Protein AF-0000000087544848 (afdb_homodimer)

Nearest PDB structures (foldseek):
  7osf-assembly1_B  TM=9.328E-01  e=1.457E-43  Stutzerimonas stutzeri ATCC 14405 = CCUG 16156
  7o17-assembly1_C  TM=9.294E-01  e=2.003E-42  Stutzerimonas stutzeri
  7w02-assembly1_A  TM=7.685E-01  e=1.989E-24  Homo sapiens
  4hzi-assembly1_B  TM=7.378E-01  e=1.101E-19  Leptospira interrogans serovar Copenhageni str. Fiocruz L1-130
  7f04-assembly1_A  TM=8.882E-01  e=2.246E-15  Escherichia coli BL21(DE3)

pLDDT: mean 92.81, std 5.04, range [71.19, 98.5]

Structure (mmCIF, N/CA/C/O backbone):
data_AF-0000000087544848-model_v1
#
loop_
_entity.id
_entity.type
_entity.pdbx_description
1 polymer 'ABC transporter domain-containing protein'
#
loop_
_atom_site.group_PDB
_atom_site.id
_atom_site.type_symbol
_atom_site.label_atom_id
_atom_site.label_alt_id
_atom_site.label_comp_id
_atom_site.label_asym_id
_atom_site.label_entity_id
_atom_site.label_seq_id
_atom_site.pdbx_PDB_ins_code
_atom_site.Cartn_x
_atom_site.Cartn_y
_atom_site.Cartn_z
_atom_site.occupancy
_atom_site.B_iso_or_equiv
_atom_site.auth_seq_id
_atom_site.auth_comp_id
_atom_site.auth_asym_id
_atom_site.auth_atom_id
_atom_site.pdbx_PDB_model_num
ATOM 1 N N . MET A 1 1 ? 5.258 25.609 17.281 1 87.81 1 MET A N 1
ATOM 2 C CA . MET A 1 1 ? 4.047 25.562 18.094 1 87.81 1 MET A CA 1
ATOM 3 C C . MET A 1 1 ? 3.168 24.391 17.688 1 87.81 1 MET A C 1
ATOM 5 O O . MET A 1 1 ? 3.057 24.062 16.516 1 87.81 1 MET A O 1
ATOM 9 N N . ASN A 1 2 ? 2.619 23.719 18.672 1 94.69 2 ASN A N 1
ATOM 10 C CA . ASN A 1 2 ? 1.814 22.531 18.391 1 94.69 2 ASN A CA 1
ATOM 11 C C . ASN A 1 2 ? 0.357 22.891 18.125 1 94.69 2 ASN A C 1
ATOM 13 O O . ASN A 1 2 ? -0.203 23.766 18.797 1 94.69 2 ASN A O 1
ATOM 17 N N . VAL A 1 3 ? -0.165 22.359 17.125 1 96.81 3 VAL A N 1
ATOM 18 C CA . VAL A 1 3 ? -1.565 22.594 16.797 1 96.81 3 VAL A CA 1
ATOM 19 C C . VAL A 1 3 ? -2.451 21.594 17.531 1 96.81 3 VAL A C 1
ATOM 21 O O . VAL A 1 3 ? -3.613 21.875 17.828 1 96.81 3 VAL A O 1
ATOM 24 N N . VAL A 1 4 ? -1.979 20.391 17.75 1 97.5 4 VAL A N 1
ATOM 25 C CA . VAL A 1 4 ? -2.676 19.375 18.531 1 97.5 4 VAL A CA 1
ATOM 26 C C . VAL A 1 4 ? -1.795 18.938 19.703 1 97.5 4 VAL A C 1
ATOM 28 O O . VAL A 1 4 ? -0.602 18.672 19.531 1 97.5 4 VAL A O 1
ATOM 31 N N . GLU A 1 5 ? -2.4 18.922 20.844 1 97.62 5 GLU A N 1
ATOM 32 C CA . GLU A 1 5 ? -1.728 18.422 22.047 1 97.62 5 GLU A CA 1
ATOM 33 C C . GLU A 1 5 ? -2.613 17.438 22.812 1 97.62 5 GLU A C 1
ATOM 35 O O . GLU A 1 5 ? -3.697 17.797 23.266 1 97.62 5 GLU A O 1
ATOM 40 N N . ILE A 1 6 ? -2.199 16.25 22.875 1 97.06 6 ILE A N 1
ATOM 41 C CA . ILE A 1 6 ? -2.846 15.219 23.656 1 97.06 6 ILE A CA 1
ATOM 42 C C . ILE A 1 6 ? -1.937 14.812 24.812 1 97.06 6 ILE A C 1
ATOM 44 O O . ILE A 1 6 ? -0.83 14.312 24.609 1 97.06 6 ILE A O 1
ATOM 48 N N . GLU A 1 7 ? -2.441 15.031 26.016 1 97.19 7 GLU A N 1
ATOM 49 C CA . GLU A 1 7 ? -1.626 14.805 27.203 1 97.19 7 GLU A CA 1
ATOM 50 C C . GLU A 1 7 ? -2.27 13.766 28.125 1 97.19 7 GLU A C 1
ATOM 52 O O . GLU A 1 7 ? -3.238 14.07 28.828 1 97.19 7 GLU A O 1
ATOM 57 N N . ASP A 1 8 ? -1.671 12.641 28.141 1 97.38 8 ASP A N 1
ATOM 58 C CA . ASP A 1 8 ? -2.029 11.547 29.047 1 97.38 8 ASP A CA 1
ATOM 59 C C . ASP A 1 8 ? -3.523 11.242 28.969 1 97.38 8 ASP A C 1
ATOM 61 O O . ASP A 1 8 ? -4.203 11.195 30 1 97.38 8 ASP A O 1
ATOM 65 N N . VAL A 1 9 ? -3.955 11.039 27.844 1 97.12 9 VAL A N 1
ATOM 66 C CA . VAL A 1 9 ? -5.391 10.883 27.641 1 97.12 9 VAL A CA 1
ATOM 67 C C . VAL A 1 9 ? -5.762 9.398 27.719 1 97.12 9 VAL A C 1
ATOM 69 O O . VAL A 1 9 ? -5.133 8.562 27.062 1 97.12 9 VAL A O 1
ATOM 72 N N . SER A 1 10 ? -6.711 9.148 28.5 1 97.19 10 SER A N 1
ATOM 73 C CA . SER A 1 10 ? -7.367 7.844 28.547 1 97.19 10 SER A CA 1
ATOM 74 C C . SER A 1 10 ? -8.844 7.953 28.203 1 97.19 10 SER A C 1
ATOM 76 O O . SER A 1 10 ? -9.484 8.969 28.484 1 97.19 10 SER A O 1
ATOM 78 N N . GLN A 1 11 ? -9.297 7.008 27.484 1 96.38 11 GLN A N 1
ATOM 79 C CA . GLN A 1 11 ? -10.695 6.961 27.094 1 96.38 11 GLN A CA 1
ATOM 80 C C . GLN A 1 11 ? -11.312 5.598 27.406 1 96.38 11 GLN A C 1
ATOM 82 O O . GLN A 1 11 ? -10.734 4.562 27.062 1 96.38 11 GLN A O 1
ATOM 87 N N . HIS A 1 12 ? -12.461 5.629 28 1 93.75 12 HIS A N 1
ATOM 88 C CA . HIS A 1 12 ? -13.18 4.406 28.344 1 93.75 12 HIS A CA 1
ATOM 89 C C . HIS A 1 12 ? -14.609 4.438 27.812 1 93.75 12 HIS A C 1
ATOM 91 O O . HIS A 1 12 ? -15.25 5.492 27.797 1 93.75 12 HIS A O 1
ATOM 97 N N . TYR A 1 13 ? -15.055 3.35 27.25 1 90.62 13 TYR A N 1
ATOM 98 C CA . TYR A 1 13 ? -16.469 3.09 27 1 90.62 13 TYR A CA 1
ATOM 99 C C . TYR A 1 13 ? -17 2.012 27.938 1 90.62 13 TYR A C 1
ATOM 101 O O . TYR A 1 13 ? -16.797 0.82 27.703 1 90.62 13 TYR A O 1
ATOM 109 N N . GLY A 1 14 ? -17.75 2.412 28.891 1 90.12 14 GLY A N 1
ATOM 110 C CA . GLY A 1 14 ? -18.078 1.467 29.953 1 90.12 14 GLY A CA 1
ATOM 111 C C . GLY A 1 14 ? -16.844 0.928 30.672 1 90.12 14 GLY A C 1
ATOM 112 O O . GLY A 1 14 ? -16.031 1.698 31.172 1 90.12 14 GLY A O 1
ATOM 113 N N . GLU A 1 15 ? -16.719 -0.409 30.562 1 89.5 15 GLU A N 1
ATOM 114 C CA . GLU A 1 15 ? -15.594 -1.061 31.234 1 89.5 15 GLU A CA 1
ATOM 115 C C . GLU A 1 15 ? -14.414 -1.249 30.281 1 89.5 15 GLU A C 1
ATOM 117 O O . GLU A 1 15 ? -13.336 -1.67 30.703 1 89.5 15 GLU A O 1
ATOM 122 N N . VAL A 1 16 ? -14.586 -0.835 29.109 1 89.5 16 VAL A N 1
ATOM 123 C CA . VAL A 1 16 ? -13.555 -1.118 28.109 1 89.5 16 VAL A CA 1
ATOM 124 C C . VAL A 1 16 ? -12.695 0.123 27.891 1 89.5 16 VAL A C 1
ATOM 126 O O . VAL A 1 16 ? -13.211 1.194 27.562 1 89.5 16 VAL A O 1
ATOM 129 N N . ALA A 1 17 ? -11.422 -0.007 28.156 1 92.88 17 ALA A N 1
ATOM 130 C CA . ALA A 1 17 ? -10.469 1.062 27.891 1 92.88 17 ALA A CA 1
ATOM 131 C C . ALA A 1 17 ? -10.047 1.051 26.422 1 92.88 17 ALA A C 1
ATOM 133 O O . ALA A 1 17 ? -9.5 0.056 25.938 1 92.88 17 ALA A O 1
ATOM 134 N N . VAL A 1 18 ? -10.195 2.162 25.75 1 94.44 18 VAL A N 1
ATOM 135 C CA . VAL A 1 18 ? -9.898 2.23 24.328 1 94.44 18 VAL A CA 1
ATOM 136 C C . VAL A 1 18 ? -8.586 2.982 24.109 1 94.44 18 VAL A C 1
ATOM 138 O O . VAL A 1 18 ? -7.848 2.693 23.172 1 94.44 18 VAL A O 1
ATOM 141 N N . LEU A 1 19 ? -8.328 3.961 24.875 1 97.38 19 LEU A N 1
ATOM 142 C CA . LEU A 1 19 ? -7.051 4.672 24.906 1 97.38 19 LEU A CA 1
ATOM 143 C C . LEU A 1 19 ? -6.449 4.656 26.312 1 97.38 19 LEU A C 1
ATOM 145 O O . LEU A 1 19 ? -7.172 4.777 27.297 1 97.38 19 LEU A O 1
ATOM 149 N N . ARG A 1 20 ? -5.188 4.461 26.422 1 96.31 20 ARG A N 1
ATOM 150 C CA . ARG A 1 20 ? -4.496 4.293 27.688 1 96.31 20 ARG A CA 1
ATOM 151 C C . ARG A 1 20 ? -3.283 5.215 27.781 1 96.31 20 ARG A C 1
ATOM 153 O O . ARG A 1 20 ? -2.16 4.805 27.484 1 96.31 20 ARG A O 1
ATOM 160 N N . GLY A 1 21 ? -3.5 6.387 28.266 1 96.94 21 GLY A N 1
ATOM 161 C CA . GLY A 1 21 ? -2.41 7.32 28.516 1 96.94 21 GLY A CA 1
ATOM 162 C C . GLY A 1 21 ? -1.726 7.785 27.25 1 96.94 21 GLY A C 1
ATOM 163 O O . GLY A 1 21 ? -0.5 7.719 27.141 1 96.94 21 GLY A O 1
ATOM 164 N N . LEU A 1 22 ? -2.51 8.188 26.297 1 97.56 22 LEU A N 1
ATOM 165 C CA . LEU A 1 22 ? -1.99 8.594 25 1 97.56 22 LEU A CA 1
ATOM 166 C C . LEU A 1 22 ? -1.349 9.977 25.062 1 97.56 22 LEU A C 1
ATOM 168 O O . LEU A 1 22 ? -1.954 10.914 25.578 1 97.56 22 LEU A O 1
ATOM 172 N N . ASN A 1 23 ? -0.112 10.102 24.734 1 98.06 23 ASN A N 1
ATOM 173 C CA . ASN A 1 23 ? 0.6 11.359 24.516 1 98.06 23 ASN A CA 1
ATOM 174 C C . ASN A 1 23 ? 0.939 11.562 23.047 1 98.06 23 ASN A C 1
ATOM 176 O O . ASN A 1 23 ? 1.664 10.758 22.453 1 98.06 23 ASN A O 1
ATOM 180 N N . LEU A 1 24 ? 0.44 12.594 22.453 1 97.56 24 LEU A N 1
ATOM 181 C CA . LEU A 1 24 ? 0.621 12.844 21.016 1 97.56 24 LEU A CA 1
ATOM 182 C C . LEU A 1 24 ? 0.517 14.336 20.719 1 97.56 24 LEU A C 1
ATOM 184 O O . LEU A 1 24 ? -0.342 15.031 21.266 1 97.56 24 LEU A O 1
ATOM 188 N N . ASN A 1 25 ? 1.394 14.805 19.906 1 97.94 25 ASN A N 1
ATOM 189 C CA . ASN A 1 25 ? 1.347 16.188 19.469 1 97.94 25 ASN A CA 1
ATOM 190 C C . ASN A 1 25 ? 1.557 16.312 17.969 1 97.94 25 ASN A C 1
ATOM 192 O O . ASN A 1 25 ? 2.057 15.391 17.328 1 97.94 25 ASN A O 1
ATOM 196 N N . LEU A 1 26 ? 1.105 17.344 17.422 1 98.25 26 LEU A N 1
ATOM 197 C CA . LEU A 1 26 ? 1.287 17.703 16.016 1 98.25 26 LEU A CA 1
ATOM 198 C C . LEU A 1 26 ? 1.738 19.156 15.883 1 98.25 26 LEU A C 1
ATOM 200 O O . LEU A 1 26 ? 1.067 20.062 16.375 1 98.25 26 LEU A O 1
ATOM 204 N N . ALA A 1 27 ? 2.854 19.359 15.219 1 97.44 27 ALA A N 1
ATOM 205 C CA . ALA A 1 27 ? 3.346 20.719 14.992 1 97.44 27 ALA A CA 1
ATOM 206 C C . ALA A 1 27 ? 2.639 21.359 13.805 1 97.44 27 ALA A C 1
ATOM 208 O O . ALA A 1 27 ? 2.061 20.672 12.969 1 97.44 27 ALA A O 1
ATOM 209 N N . GLN A 1 28 ? 2.666 22.656 13.828 1 96.19 28 GLN A N 1
ATOM 210 C CA . GLN A 1 28 ? 2.102 23.391 12.703 1 96.19 28 GLN A CA 1
ATOM 211 C C . GLN A 1 28 ? 2.811 23.031 11.398 1 96.19 28 GLN A C 1
ATOM 213 O O . GLN A 1 28 ? 4.043 23 11.352 1 96.19 28 GLN A O 1
ATOM 218 N N . GLY A 1 29 ? 2.029 22.719 10.406 1 95.81 29 GLY A N 1
ATOM 219 C CA . GLY A 1 29 ? 2.582 22.422 9.094 1 95.81 29 GLY A CA 1
ATOM 220 C C . GLY A 1 29 ? 3.166 21.031 9 1 95.81 29 GLY A C 1
ATOM 221 O O . GLY A 1 29 ? 3.928 20.734 8.078 1 95.81 29 GLY A O 1
ATOM 222 N N . GLU A 1 30 ? 2.838 20.188 9.914 1 97.12 30 GLU A N 1
ATOM 223 C CA . GLU A 1 30 ? 3.332 18.812 9.953 1 97.12 30 GLU A CA 1
ATOM 224 C C . GLU A 1 30 ? 2.268 17.828 9.477 1 97.12 30 GLU A C 1
ATOM 226 O O . GLU A 1 30 ? 1.071 18.078 9.633 1 97.12 30 GLU A O 1
ATOM 231 N N . VAL A 1 31 ? 2.723 16.844 8.828 1 98.06 31 VAL A N 1
ATOM 232 C CA . VAL A 1 31 ? 1.847 15.727 8.5 1 98.06 31 VAL A CA 1
ATOM 233 C C . VAL A 1 31 ? 2.205 14.516 9.367 1 98.06 31 VAL A C 1
ATOM 235 O O . VAL A 1 31 ? 3.33 14.016 9.305 1 98.06 31 VAL A O 1
ATOM 238 N N . LEU A 1 32 ? 1.247 14.086 10.148 1 98.31 32 LEU A N 1
ATOM 239 C CA . LEU A 1 32 ? 1.415 12.93 11.008 1 98.31 32 LEU A CA 1
ATOM 240 C C . LEU A 1 32 ? 0.575 11.758 10.516 1 98.31 32 LEU A C 1
ATOM 242 O O . LEU A 1 32 ? -0.642 11.883 10.359 1 98.31 32 LEU A O 1
ATOM 246 N N . GLY A 1 33 ? 1.252 10.672 10.203 1 97.88 33 GLY A N 1
ATOM 247 C CA . GLY A 1 33 ? 0.535 9.43 9.969 1 97.88 33 GLY A CA 1
ATOM 248 C C . GLY A 1 33 ? 0.212 8.672 11.242 1 97.88 33 GLY A C 1
ATOM 249 O O . GLY A 1 33 ? 1.1 8.406 12.055 1 97.88 33 GLY A O 1
ATOM 250 N N . LEU A 1 34 ? -1.009 8.406 11.438 1 96.94 34 LEU A N 1
ATOM 251 C CA . LEU A 1 34 ? -1.474 7.609 12.57 1 96.94 34 LEU A CA 1
ATOM 252 C C . LEU A 1 34 ? -1.87 6.207 12.125 1 96.94 34 LEU A C 1
ATOM 254 O O . LEU A 1 34 ? -2.895 6.027 11.461 1 96.94 34 LEU A O 1
ATOM 258 N N . PHE A 1 35 ? -1.058 5.25 12.57 1 95.5 35 PHE A N 1
ATOM 259 C CA . PHE A 1 35 ? -1.22 3.885 12.078 1 95.5 35 PHE A CA 1
ATOM 260 C C . PHE A 1 35 ? -1.53 2.93 13.227 1 95.5 35 PHE A C 1
ATOM 262 O O . PHE A 1 35 ? -1.144 3.176 14.367 1 95.5 35 PHE A O 1
ATOM 269 N N . GLY A 1 36 ? -2.168 1.838 12.906 1 90.81 36 GLY A N 1
ATOM 270 C CA . GLY A 1 36 ? -2.57 0.81 13.859 1 90.81 36 GLY A CA 1
ATOM 271 C C . GLY A 1 36 ? -3.613 -0.141 13.297 1 90.81 36 GLY A C 1
ATOM 272 O O . GLY A 1 36 ? -4.199 0.12 12.242 1 90.81 36 GLY A O 1
ATOM 273 N N . HIS A 1 37 ? -3.803 -1.254 13.977 1 85.12 37 HIS A N 1
ATOM 274 C CA . HIS A 1 37 ? -4.82 -2.211 13.555 1 85.12 37 HIS A CA 1
ATOM 275 C C . HIS A 1 37 ? -6.223 -1.681 13.828 1 85.12 37 HIS A C 1
ATOM 277 O O . HIS A 1 37 ? -6.383 -0.632 14.453 1 85.12 37 HIS A O 1
ATOM 283 N N . ASN A 1 38 ? -7.195 -2.371 13.305 1 79.62 38 ASN A N 1
ATOM 284 C CA . ASN A 1 38 ? -8.578 -1.994 13.602 1 79.62 38 ASN A CA 1
ATOM 285 C C . ASN A 1 38 ? -8.875 -2.086 15.094 1 79.62 38 ASN A C 1
ATOM 287 O O . ASN A 1 38 ? -8.562 -3.094 15.734 1 79.62 38 ASN A O 1
ATOM 291 N N . GLY A 1 39 ? -9.344 -1.045 15.68 1 84.12 39 GLY A N 1
ATOM 292 C CA . GLY A 1 39 ? -9.625 -1.001 17.109 1 84.12 39 GLY A CA 1
ATOM 293 C C . GLY A 1 39 ? -8.461 -0.487 17.922 1 84.12 39 GLY A C 1
ATOM 294 O O . GLY A 1 39 ? -8.516 -0.478 19.156 1 84.12 39 GLY A O 1
ATOM 295 N N . ALA A 1 40 ? -7.465 -0.007 17.266 1 89.75 40 ALA A N 1
ATOM 296 C CA . ALA A 1 40 ? -6.258 0.419 17.969 1 89.75 40 ALA A CA 1
ATOM 297 C C . ALA A 1 40 ? -6.484 1.744 18.688 1 89.75 40 ALA A C 1
ATOM 299 O O . ALA A 1 40 ? -5.684 2.137 19.547 1 89.75 40 ALA A O 1
ATOM 300 N N . GLY A 1 41 ? -7.551 2.477 18.328 1 92.56 41 GLY A N 1
ATOM 301 C CA . GLY A 1 41 ? -7.84 3.75 18.969 1 92.56 41 GLY A CA 1
ATOM 302 C C . GLY A 1 41 ? -7.719 4.93 18.016 1 92.56 41 GLY A C 1
ATOM 303 O O . GLY A 1 41 ? -7.82 6.086 18.453 1 92.56 41 GLY A O 1
ATOM 304 N N . LYS A 1 42 ? -7.461 4.691 16.719 1 94.06 42 LYS A N 1
ATOM 305 C CA . LYS A 1 42 ? -7.254 5.754 15.734 1 94.06 42 LYS A CA 1
ATOM 306 C C . LYS A 1 42 ? -8.484 6.66 15.641 1 94.06 42 LYS A C 1
ATOM 308 O O . LYS A 1 42 ? -8.375 7.879 15.773 1 94.06 42 LYS A O 1
ATOM 313 N N . THR A 1 43 ? -9.672 6.035 15.461 1 91.94 43 THR A N 1
ATOM 314 C CA . THR A 1 43 ? -10.922 6.781 15.305 1 91.94 43 THR A CA 1
ATOM 315 C C . THR A 1 43 ? -11.266 7.535 16.594 1 91.94 43 THR A C 1
ATOM 317 O O . THR A 1 43 ? -11.734 8.672 16.547 1 91.94 43 THR A O 1
ATOM 320 N N . THR A 1 44 ? -11.062 6.895 17.734 1 94.62 44 THR A N 1
ATOM 321 C CA . THR A 1 44 ? -11.297 7.551 19.016 1 94.62 44 THR A CA 1
ATOM 322 C C . THR A 1 44 ? -10.406 8.781 19.156 1 94.62 44 THR A C 1
ATOM 324 O O . THR A 1 44 ? -10.859 9.836 19.609 1 94.62 44 THR A O 1
ATOM 327 N N . THR A 1 45 ? -9.164 8.625 18.766 1 96.25 45 THR A N 1
ATOM 328 C CA . THR A 1 45 ? -8.227 9.742 18.812 1 96.25 45 THR A CA 1
ATOM 329 C C . THR A 1 45 ? -8.719 10.891 17.922 1 96.25 45 THR A C 1
ATOM 331 O O . THR A 1 45 ? -8.719 12.047 18.344 1 96.25 45 THR A O 1
ATOM 334 N N . MET A 1 46 ? -9.203 10.57 16.75 1 95.06 46 MET A N 1
ATOM 335 C CA . MET A 1 46 ? -9.727 11.57 15.812 1 95.06 46 MET A CA 1
ATOM 336 C C . MET A 1 46 ? -10.93 12.289 16.406 1 95.06 46 MET A C 1
ATOM 338 O O . MET A 1 46 ? -11.031 13.516 16.328 1 95.06 46 MET A O 1
ATOM 342 N N . LYS A 1 47 ? -11.789 11.586 17.016 1 94.56 47 LYS A N 1
ATOM 343 C CA . LYS A 1 47 ? -12.992 12.164 17.609 1 94.56 47 LYS A CA 1
ATOM 344 C C . LYS A 1 47 ? -12.641 13.102 18.75 1 94.56 47 LYS A C 1
ATOM 346 O O . LYS A 1 47 ? -13.312 14.109 18.969 1 94.56 47 LYS A O 1
ATOM 351 N N . LEU A 1 48 ? -11.664 12.742 19.5 1 95.06 48 LEU A N 1
ATOM 352 C CA . LEU A 1 48 ? -11.203 13.594 20.594 1 95.06 48 LEU A CA 1
ATOM 353 C C . LEU A 1 48 ? -10.664 14.922 20.062 1 95.06 48 LEU A C 1
ATOM 355 O O . LEU A 1 48 ? -11 15.984 20.578 1 95.06 48 LEU A O 1
ATOM 359 N N . ILE A 1 49 ? -9.898 14.852 18.984 1 95.75 49 ILE A N 1
ATOM 360 C CA . ILE A 1 49 ? -9.312 16.047 18.391 1 95.75 49 ILE A CA 1
ATOM 361 C C . ILE A 1 49 ? -10.414 16.922 17.781 1 95.75 49 ILE A C 1
ATOM 363 O O . ILE A 1 49 ? -10.344 18.156 17.844 1 95.75 49 ILE A O 1
ATOM 367 N N . LEU A 1 50 ? -11.453 16.266 17.266 1 94.5 50 LEU A N 1
ATOM 368 C CA . LEU A 1 50 ? -12.57 16.969 16.641 1 94.5 50 LEU A CA 1
ATOM 369 C C . LEU A 1 50 ? -13.484 17.578 17.703 1 94.5 50 LEU A C 1
ATOM 371 O O . LEU A 1 50 ? -14.336 18.406 17.375 1 94.5 50 LEU A O 1
ATOM 375 N N . GLY A 1 51 ? -13.367 17.156 18.906 1 92.5 51 GLY A N 1
ATOM 376 C CA . GLY A 1 51 ? -14.219 17.625 19.984 1 92.5 51 GLY A CA 1
ATOM 377 C C . GLY A 1 51 ? -15.547 16.891 20.078 1 92.5 51 GLY A C 1
ATOM 378 O O . GLY A 1 51 ? -16.469 17.344 20.75 1 92.5 51 GLY A O 1
ATOM 379 N N . LEU A 1 52 ? -15.641 15.766 19.406 1 91.44 52 LEU A N 1
ATOM 380 C CA . LEU A 1 52 ? -16.859 14.969 19.391 1 91.44 52 LEU A CA 1
ATOM 381 C C . LEU A 1 52 ? -16.922 14.055 20.609 1 91.44 52 LEU A C 1
ATOM 383 O O . LEU A 1 52 ? -17.969 13.469 20.906 1 91.44 52 LEU A O 1
ATOM 387 N N . LEU A 1 53 ? -15.797 13.953 21.281 1 91.88 53 LEU A N 1
ATOM 388 C CA . LEU A 1 53 ? -15.68 13.156 22.5 1 91.88 53 LEU A CA 1
ATOM 389 C C . LEU A 1 53 ? -14.875 13.906 23.547 1 91.88 53 LEU A C 1
ATOM 391 O O . LEU A 1 53 ? -13.945 14.648 23.234 1 91.88 53 LEU A O 1
ATOM 395 N N . ARG A 1 54 ? -15.258 13.75 24.797 1 92.44 54 ARG A N 1
ATOM 396 C CA . ARG A 1 54 ? -14.477 14.266 25.922 1 92.44 54 ARG A CA 1
ATOM 397 C C . ARG A 1 54 ? -13.617 13.164 26.531 1 92.44 54 ARG A C 1
ATOM 399 O O . ARG A 1 54 ? -14.094 12.055 26.781 1 92.44 54 ARG A O 1
ATOM 406 N N . PRO A 1 55 ? -12.43 13.492 26.734 1 94.44 55 PRO A N 1
ATOM 407 C CA . PRO A 1 55 ? -11.578 12.461 27.312 1 94.44 55 PRO A CA 1
ATOM 408 C C . PRO A 1 55 ? -12 12.086 28.734 1 94.44 55 PRO A C 1
ATOM 410 O O . PRO A 1 55 ? -12.422 12.953 29.516 1 94.44 55 PRO A O 1
ATOM 413 N N . SER A 1 56 ? -11.852 10.836 29.078 1 95.44 56 SER A N 1
ATOM 414 C CA . SER A 1 56 ? -12.109 10.383 30.438 1 95.44 56 SER A CA 1
ATOM 415 C C . SER A 1 56 ? -11.047 10.898 31.406 1 95.44 56 SER A C 1
ATOM 417 O O . SER A 1 56 ? -11.352 11.234 32.531 1 95.44 56 SER A O 1
ATOM 419 N N . GLU A 1 57 ? -9.891 10.844 31.016 1 96.69 57 GLU A N 1
ATOM 420 C CA . GLU A 1 57 ? -8.742 11.383 31.734 1 96.69 57 GLU A CA 1
ATOM 421 C C . GLU A 1 57 ? -7.77 12.078 30.781 1 96.69 57 GLU A C 1
ATOM 423 O O . GLU A 1 57 ? -7.746 11.789 29.578 1 96.69 57 GLU A O 1
ATOM 428 N N . GLY A 1 58 ? -7.07 13.062 31.281 1 96.06 58 GLY A N 1
ATOM 429 C CA . GLY A 1 58 ? -6.098 13.781 30.469 1 96.06 58 GLY A CA 1
ATOM 430 C C . GLY A 1 58 ? -6.684 15 29.781 1 96.06 58 GLY A C 1
ATOM 431 O O . GLY A 1 58 ? -7.723 15.516 30.203 1 96.06 58 GLY A O 1
ATOM 432 N N . ARG A 1 59 ? -5.902 15.461 28.797 1 95.31 59 ARG A N 1
ATOM 433 C CA . ARG A 1 59 ? -6.332 16.703 28.156 1 95.31 59 ARG A CA 1
ATOM 434 C C . ARG A 1 59 ? -5.984 16.703 26.672 1 95.31 59 ARG A C 1
ATOM 436 O O . ARG A 1 59 ? -4.941 16.188 26.266 1 95.31 59 ARG A O 1
ATOM 443 N N . VAL A 1 60 ? -6.91 17.312 25.953 1 95.25 60 VAL A N 1
ATOM 444 C CA . VAL A 1 60 ? -6.707 17.531 24.531 1 95.25 60 VAL A CA 1
ATOM 445 C C . VAL A 1 60 ? -6.855 19.016 24.203 1 95.25 60 VAL A C 1
ATOM 447 O O . VAL A 1 60 ? -7.824 19.656 24.625 1 95.25 60 VAL A O 1
ATOM 450 N N . ARG A 1 61 ? -5.879 19.547 23.578 1 94.94 61 ARG A N 1
ATOM 451 C CA . ARG A 1 61 ? -5.938 20.938 23.125 1 94.94 61 ARG A CA 1
ATOM 452 C C . ARG A 1 61 ? -5.672 21.031 21.625 1 94.94 61 ARG A C 1
ATOM 454 O O . ARG A 1 61 ? -4.832 20.312 21.078 1 94.94 61 ARG A O 1
ATOM 461 N N . VAL A 1 62 ? -6.371 21.875 21.031 1 95.5 62 VAL A N 1
ATOM 462 C CA . VAL A 1 62 ? -6.207 22.172 19.609 1 95.5 62 VAL A CA 1
ATOM 463 C C . VAL A 1 62 ? -6.031 23.672 19.422 1 95.5 62 VAL A C 1
ATOM 465 O O . VAL A 1 62 ? -6.844 24.469 19.906 1 95.5 62 VAL A O 1
ATOM 468 N N . PHE A 1 63 ? -4.973 24.016 18.812 1 94.56 63 PHE A N 1
ATOM 469 C CA . PHE A 1 63 ? -4.586 25.422 18.688 1 94.56 63 PHE A CA 1
ATOM 470 C C . PHE A 1 63 ? -4.543 26.094 20.047 1 94.56 63 PHE A C 1
ATOM 472 O O . PHE A 1 63 ? -4.977 27.25 20.188 1 94.56 63 PHE A O 1
ATOM 479 N N . GLY A 1 64 ? -4.168 25.359 20.953 1 90.88 64 GLY A N 1
ATOM 480 C CA . GLY A 1 64 ? -3.996 25.891 22.297 1 90.88 64 GLY A CA 1
ATOM 481 C C . GLY A 1 64 ? -5.309 26.094 23.031 1 90.88 64 GLY A C 1
ATOM 482 O O . GLY A 1 64 ? -5.328 26.609 24.156 1 90.88 64 GLY A O 1
ATOM 483 N N . ARG A 1 65 ? -6.332 25.734 22.422 1 89.44 65 ARG A N 1
ATOM 484 C CA . ARG A 1 65 ? -7.652 25.969 23 1 89.44 65 ARG A CA 1
ATOM 485 C C . ARG A 1 65 ? -8.375 24.656 23.281 1 89.44 65 ARG A C 1
ATOM 487 O O . ARG A 1 65 ? -7.98 23.609 22.766 1 89.44 65 ARG A O 1
ATOM 494 N N . GLU A 1 66 ? -9.391 24.875 24.125 1 82.19 66 GLU A N 1
ATOM 495 C CA . GLU A 1 66 ? -10.25 23.719 24.375 1 82.19 66 GLU A CA 1
ATOM 496 C C . GLU A 1 66 ? -11.242 23.516 23.234 1 82.19 66 GLU A C 1
ATOM 498 O O . GLU A 1 66 ? -11.539 24.453 22.484 1 82.19 66 GLU A O 1
ATOM 503 N N . LEU A 1 67 ? -11.719 22.359 23.062 1 78.69 67 LEU A N 1
ATOM 504 C CA . LEU A 1 67 ? -12.461 21.922 21.875 1 78.69 67 LEU A CA 1
ATOM 505 C C . LEU A 1 67 ? -13.875 22.5 21.891 1 78.69 67 LEU A C 1
ATOM 507 O O . LEU A 1 67 ? -14.539 22.547 20.844 1 78.69 67 LEU A O 1
ATOM 511 N N . SER A 1 68 ? -14.289 23.031 22.922 1 77.12 68 SER A N 1
ATOM 512 C CA . SER A 1 68 ? -15.633 23.594 22.984 1 77.12 68 SER A CA 1
ATOM 513 C C . SER A 1 68 ? -15.703 24.938 22.281 1 77.12 68 SER A C 1
ATOM 515 O O . SER A 1 68 ? -16.797 25.453 22 1 77.12 68 SER A O 1
ATOM 517 N N . ASP A 1 69 ? -14.625 25.391 21.812 1 79.44 69 ASP A N 1
ATOM 518 C CA . ASP A 1 69 ? -14.547 26.688 21.156 1 79.44 69 ASP A CA 1
ATOM 519 C C . ASP A 1 69 ? -14.977 26.578 19.688 1 79.44 69 ASP A C 1
ATOM 521 O O . ASP A 1 69 ? -14.359 25.859 18.906 1 79.44 69 ASP A O 1
ATOM 525 N N . PRO A 1 70 ? -16.031 27.281 19.266 1 78.75 70 PRO A N 1
ATOM 526 C CA . PRO A 1 70 ? -16.516 27.219 17.891 1 78.75 70 PRO A CA 1
ATOM 527 C C . PRO A 1 70 ? -15.477 27.688 16.875 1 78.75 70 PRO A C 1
ATOM 529 O O . PRO A 1 70 ? -15.492 27.25 15.719 1 78.75 70 PRO A O 1
ATOM 532 N N . ASP A 1 71 ? -14.648 28.547 17.297 1 84.12 71 ASP A N 1
ATOM 533 C CA . ASP A 1 71 ? -13.625 29.078 16.406 1 84.12 71 ASP A CA 1
ATOM 534 C C . ASP A 1 71 ? -12.633 27.984 16 1 84.12 71 ASP A C 1
ATOM 536 O O . ASP A 1 71 ? -12.062 28.031 14.906 1 84.12 71 ASP A O 1
ATOM 540 N N . VAL A 1 72 ? -12.492 27 16.875 1 86.88 72 VAL A N 1
ATOM 541 C CA . VAL A 1 72 ? -11.602 25.891 16.578 1 86.88 72 VAL A CA 1
ATOM 542 C C . VAL A 1 72 ? -12.203 25.031 15.477 1 86.88 72 VAL A C 1
ATOM 544 O O . VAL A 1 72 ? -11.5 24.578 14.57 1 86.88 72 VAL A O 1
ATOM 547 N N . ARG A 1 73 ? -13.453 24.953 15.453 1 84.94 73 ARG A N 1
ATOM 548 C CA . ARG A 1 73 ? -14.148 24.094 14.508 1 84.94 73 ARG A CA 1
ATOM 549 C C . ARG A 1 73 ? -14.023 24.625 13.086 1 84.94 73 ARG A C 1
ATOM 551 O O . ARG A 1 73 ? -13.945 23.859 12.125 1 84.94 73 ARG A O 1
ATOM 558 N N . ARG A 1 74 ? -13.961 25.906 13 1 87.75 74 ARG A N 1
ATOM 559 C CA . ARG A 1 74 ? -13.859 26.531 11.688 1 87.75 74 ARG A CA 1
ATOM 560 C C . ARG A 1 74 ? -12.484 26.281 11.07 1 87.75 74 ARG A C 1
ATOM 562 O O . ARG A 1 74 ? -12.32 26.328 9.852 1 87.75 74 ARG A O 1
ATOM 569 N N . LEU A 1 75 ? -11.57 25.969 11.938 1 93.31 75 LEU A N 1
ATOM 570 C CA . LEU A 1 75 ? -10.195 25.781 11.484 1 93.31 75 LEU A CA 1
ATOM 571 C C . LEU A 1 75 ? -9.93 24.312 11.148 1 93.31 75 LEU A C 1
ATOM 573 O O . LEU A 1 75 ? -8.836 23.969 10.688 1 93.31 75 LEU A O 1
ATOM 577 N N . LEU A 1 76 ? -11.008 23.5 11.32 1 95.06 76 LEU A N 1
ATOM 578 C CA . LEU A 1 76 ? -10.82 22.062 11.156 1 95.06 76 LEU A CA 1
ATOM 579 C C . LEU A 1 76 ? -11.469 21.578 9.867 1 95.06 76 LEU A C 1
ATOM 581 O O . LEU A 1 76 ? -12.516 22.078 9.461 1 95.06 76 LEU A O 1
ATOM 585 N N . GLY A 1 77 ? -10.781 20.734 9.156 1 96.69 77 GLY A N 1
ATOM 586 C CA . GLY A 1 77 ? -11.344 19.891 8.117 1 96.69 77 GLY A CA 1
ATOM 587 C C . GLY A 1 77 ? -11.297 18.422 8.453 1 96.69 77 GLY A C 1
ATOM 588 O O . GLY A 1 77 ? -10.32 17.938 9.039 1 96.69 77 GLY A O 1
ATOM 589 N N . TYR A 1 78 ? -12.359 17.781 8.117 1 96.81 78 TYR A N 1
ATOM 590 C CA . TYR A 1 78 ? -12.43 16.359 8.469 1 96.81 78 TYR A CA 1
ATOM 591 C C . TYR A 1 78 ? -13 15.539 7.316 1 96.81 78 TYR A C 1
ATOM 593 O O . TYR A 1 78 ? -14.031 15.898 6.746 1 96.81 78 TYR A O 1
ATOM 601 N N . LEU A 1 79 ? -12.273 14.508 6.934 1 97.44 79 LEU A N 1
ATOM 602 C CA . LEU A 1 79 ? -12.75 13.5 5.996 1 97.44 79 LEU A CA 1
ATOM 603 C C . LEU A 1 79 ? -12.875 12.141 6.684 1 97.44 79 LEU A C 1
ATOM 605 O O . LEU A 1 79 ? -11.875 11.477 6.953 1 97.44 79 LEU A O 1
ATOM 609 N N . PRO A 1 80 ? -14.109 11.703 6.98 1 94.75 80 PRO A N 1
ATOM 610 C CA . PRO A 1 80 ? -14.305 10.383 7.59 1 94.75 80 PRO A CA 1
ATOM 611 C C . PRO A 1 80 ? -14.07 9.234 6.602 1 94.75 80 PRO A C 1
ATOM 613 O O . PRO A 1 80 ? -14.023 9.461 5.391 1 94.75 80 PRO A O 1
ATOM 616 N N . GLU A 1 81 ? -13.898 8.094 7.141 1 89.5 81 GLU A N 1
ATOM 617 C CA . GLU A 1 81 ? -13.711 6.914 6.301 1 89.5 81 GLU A CA 1
ATOM 618 C C . GLU A 1 81 ? -14.906 6.703 5.371 1 89.5 81 GLU A C 1
ATOM 620 O O . GLU A 1 81 ? -14.727 6.441 4.18 1 89.5 81 GLU A O 1
ATOM 625 N N . ASN A 1 82 ? -16.062 6.793 5.918 1 89.56 82 ASN A N 1
ATOM 626 C CA . ASN A 1 82 ? -17.281 6.672 5.137 1 89.56 82 ASN A CA 1
ATOM 627 C C . ASN A 1 82 ? -18 8.016 5.004 1 89.56 82 ASN A C 1
ATOM 629 O O . ASN A 1 82 ? -18.609 8.492 5.957 1 89.56 82 ASN A O 1
ATOM 633 N N . VAL A 1 83 ? -17.906 8.492 3.803 1 92.06 83 VAL A N 1
ATOM 634 C CA . VAL A 1 83 ? -18.547 9.773 3.555 1 92.06 83 VAL A CA 1
ATOM 635 C C . VAL A 1 83 ? -20.016 9.555 3.184 1 92.06 83 VAL A C 1
ATOM 637 O O . VAL A 1 83 ? -20.344 8.617 2.451 1 92.06 83 VAL A O 1
ATOM 640 N N . MET A 1 84 ? -20.828 10.344 3.795 1 92.31 84 MET A N 1
ATOM 641 C CA . MET A 1 84 ? -22.266 10.266 3.488 1 92.31 84 MET A CA 1
ATOM 642 C C . MET A 1 84 ? -22.797 11.633 3.096 1 92.31 84 MET A C 1
ATOM 644 O O . MET A 1 84 ? -22.578 12.625 3.795 1 92.31 84 MET A O 1
ATOM 648 N N . PHE A 1 85 ? -23.391 11.68 1.971 1 96.38 85 PHE A N 1
ATOM 649 C CA . PHE A 1 85 ? -24.031 12.891 1.479 1 96.38 85 PHE A CA 1
ATOM 650 C C . PHE A 1 85 ? -25.484 12.625 1.1 1 96.38 85 PHE A C 1
ATOM 652 O O . PHE A 1 85 ? -25.906 11.469 0.995 1 96.38 85 PHE A O 1
ATOM 659 N N . TYR A 1 86 ? -26.188 13.719 0.941 1 95.69 86 TYR A N 1
ATOM 660 C CA . TYR A 1 86 ? -27.547 13.586 0.441 1 95.69 86 TYR A CA 1
ATOM 661 C C . TYR A 1 86 ? -27.562 13.086 -0.999 1 95.69 86 TYR A C 1
ATOM 663 O O . TYR A 1 86 ? -27.094 13.781 -1.906 1 95.69 86 TYR A O 1
ATOM 671 N N . PRO A 1 87 ? -28.156 11.945 -1.228 1 96.62 87 PRO A N 1
ATOM 672 C CA . PRO A 1 87 ? -28.031 11.305 -2.539 1 96.62 87 PRO A CA 1
ATOM 673 C C . PRO A 1 87 ? -28.703 12.102 -3.65 1 96.62 87 PRO A C 1
ATOM 675 O O . PRO A 1 87 ? -28.328 11.992 -4.816 1 96.62 87 PRO A O 1
ATOM 678 N N . GLN A 1 88 ? -29.672 12.914 -3.264 1 97.19 88 GLN A N 1
ATOM 679 C CA . GLN A 1 88 ? -30.469 13.609 -4.27 1 97.19 88 GLN A CA 1
ATOM 680 C C . GLN A 1 88 ? -29.812 14.914 -4.695 1 97.19 88 GLN A C 1
ATOM 682 O O . GLN A 1 88 ? -30.172 15.5 -5.719 1 97.19 88 GLN A O 1
ATOM 687 N N . LEU A 1 89 ? -28.906 15.391 -3.951 1 98.06 89 LEU A N 1
ATOM 688 C CA . LEU A 1 89 ? -28.188 16.609 -4.309 1 98.06 89 LEU A CA 1
ATOM 689 C C . LEU A 1 89 ? -27.016 16.297 -5.25 1 98.06 89 LEU A C 1
ATOM 691 O O . LEU A 1 89 ? -26.484 15.188 -5.223 1 98.06 89 LEU A O 1
ATOM 695 N N . SER A 1 90 ? -26.703 17.25 -6.082 1 98.38 90 SER A N 1
ATOM 696 C CA . SER A 1 90 ? -25.516 17.125 -6.906 1 98.38 90 SER A CA 1
ATOM 697 C C . SER A 1 90 ? -24.25 17.422 -6.105 1 98.38 90 SER A C 1
ATOM 699 O O . SER A 1 90 ? -24.328 17.938 -4.984 1 98.38 90 SER A O 1
ATOM 701 N N . GLY A 1 91 ? -23.109 17.078 -6.707 1 98.19 91 GLY A N 1
ATOM 702 C CA . GLY A 1 91 ? -21.859 17.453 -6.066 1 98.19 91 GLY A CA 1
ATOM 703 C C . GLY A 1 91 ? -21.734 18.938 -5.828 1 98.19 91 GLY A C 1
ATOM 704 O O . GLY A 1 91 ? -21.312 19.359 -4.754 1 98.19 91 GLY A O 1
ATOM 705 N N . LEU A 1 92 ? -22.109 19.672 -6.797 1 98.38 92 LEU A N 1
ATOM 706 C CA . LEU A 1 92 ? -22.062 21.125 -6.719 1 98.38 92 LEU A CA 1
ATOM 707 C C . LEU A 1 92 ? -22.984 21.641 -5.617 1 98.38 92 LEU A C 1
ATOM 709 O O . LEU A 1 92 ? -22.578 22.453 -4.793 1 98.38 92 LEU A O 1
ATOM 713 N N . GLU A 1 93 ? -24.219 21.125 -5.59 1 98.19 93 GLU A N 1
ATOM 714 C CA . GLU A 1 93 ? -25.188 21.531 -4.57 1 98.19 93 GLU A CA 1
ATOM 715 C C . GLU A 1 93 ? -24.703 21.141 -3.174 1 98.19 93 GLU A C 1
ATOM 717 O O . GLU A 1 93 ? -24.844 21.922 -2.225 1 98.19 93 GLU A O 1
ATOM 722 N N . THR A 1 94 ? -24.172 19.984 -3.113 1 98.19 94 THR A N 1
ATOM 723 C CA . THR A 1 94 ? -23.672 19.484 -1.844 1 98.19 94 THR A CA 1
ATOM 724 C C . THR A 1 94 ? -22.562 20.391 -1.3 1 98.19 94 THR A C 1
ATOM 726 O O . THR A 1 94 ? -22.641 20.844 -0.155 1 98.19 94 THR A O 1
ATOM 729 N N . LEU A 1 95 ? -21.641 20.688 -2.143 1 98.25 95 LEU A N 1
ATOM 730 C CA . LEU A 1 95 ? -20.5 21.469 -1.682 1 98.25 95 LEU A CA 1
ATOM 731 C C . LEU A 1 95 ? -20.922 22.906 -1.373 1 98.25 95 LEU A C 1
ATOM 733 O O . LEU A 1 95 ? -20.422 23.516 -0.436 1 98.25 95 LEU A O 1
ATOM 737 N N . ARG A 1 96 ? -21.844 23.422 -2.117 1 98.12 96 ARG A N 1
ATOM 738 C CA . ARG A 1 96 ? -22.375 24.75 -1.846 1 98.12 96 ARG A CA 1
ATOM 739 C C . ARG A 1 96 ? -23.078 24.797 -0.492 1 98.12 96 ARG A C 1
ATOM 741 O O . ARG A 1 96 ? -22.938 25.766 0.257 1 98.12 96 ARG A O 1
ATOM 748 N N . HIS A 1 97 ? -23.828 23.75 -0.254 1 97.25 97 HIS A N 1
ATOM 749 C CA . HIS A 1 97 ? -24.531 23.641 1.018 1 97.25 97 HIS A CA 1
ATOM 750 C C . HIS A 1 97 ? -23.562 23.703 2.193 1 97.25 97 HIS A C 1
ATOM 752 O O . HIS A 1 97 ? -23.75 24.484 3.127 1 97.25 97 HIS A O 1
ATOM 758 N N . PHE A 1 98 ? -22.547 22.969 2.088 1 95.94 98 PHE A N 1
ATOM 759 C CA . PHE A 1 98 ? -21.578 22.906 3.18 1 95.94 98 PHE A CA 1
ATOM 760 C C . PHE A 1 98 ? -20.766 24.188 3.25 1 95.94 98 PHE A C 1
ATOM 762 O O . PHE A 1 98 ? -20.375 24.625 4.336 1 95.94 98 PHE A O 1
ATOM 769 N N . ALA A 1 99 ? -20.5 24.766 2.123 1 96.56 99 ALA A N 1
ATOM 770 C CA . ALA A 1 99 ? -19.797 26.047 2.113 1 96.56 99 ALA A CA 1
ATOM 771 C C . ALA A 1 99 ? -20.578 27.109 2.895 1 96.56 99 ALA A C 1
ATOM 773 O O . ALA A 1 99 ? -20 27.859 3.678 1 96.56 99 ALA A O 1
ATOM 774 N N . ARG A 1 100 ? -21.844 27.109 2.699 1 95.31 100 ARG A N 1
ATOM 775 C CA . ARG A 1 100 ? -22.703 28.047 3.414 1 95.31 100 ARG A CA 1
ATOM 776 C C . ARG A 1 100 ? -22.656 27.781 4.918 1 95.31 100 ARG A C 1
ATOM 778 O O . ARG A 1 100 ? -22.531 28.719 5.711 1 95.31 100 ARG A O 1
ATOM 785 N N . LEU A 1 101 ? -22.766 26.547 5.223 1 91.25 101 LEU A N 1
ATOM 786 C CA . LEU A 1 101 ? -22.766 26.156 6.633 1 91.25 101 LEU A CA 1
ATOM 787 C C . LEU A 1 101 ? -21.469 26.562 7.312 1 91.25 101 LEU A C 1
ATOM 789 O O . LEU A 1 101 ? -21.469 27 8.469 1 91.25 101 LEU A O 1
ATOM 793 N N . LYS A 1 102 ? -20.391 26.5 6.594 1 91.69 102 LYS A N 1
ATOM 794 C CA . LYS A 1 102 ? -19.078 26.781 7.156 1 91.69 102 LYS A CA 1
ATOM 795 C C . LYS A 1 102 ? -18.719 28.25 7.035 1 91.69 102 LYS A C 1
ATOM 797 O O . LYS A 1 102 ? -17.75 28.719 7.633 1 91.69 102 LYS A O 1
ATOM 802 N N . GLY A 1 103 ? -19.453 28.969 6.297 1 91.12 103 GLY A N 1
ATOM 803 C CA . GLY A 1 103 ? -19.141 30.359 6.023 1 91.12 103 GLY A CA 1
ATOM 804 C C . GLY A 1 103 ? -17.969 30.547 5.078 1 91.12 103 GLY A C 1
ATOM 805 O O . GLY A 1 103 ? -17.234 31.516 5.184 1 91.12 103 GLY A O 1
ATOM 806 N N . ALA A 1 104 ? -17.797 29.578 4.25 1 92.75 104 ALA A N 1
ATOM 807 C CA . ALA A 1 104 ? -16.703 29.625 3.271 1 92.75 104 ALA A CA 1
ATOM 808 C C . ALA A 1 104 ? -17.125 30.438 2.045 1 92.75 104 ALA A C 1
ATOM 810 O O . ALA A 1 104 ? -18.297 30.516 1.71 1 92.75 104 ALA A O 1
ATOM 811 N N . ALA A 1 105 ? -16.188 31.031 1.397 1 93.25 105 ALA A N 1
ATOM 812 C CA . ALA A 1 105 ? -16.438 31.797 0.184 1 93.25 105 ALA A CA 1
ATOM 813 C C . ALA A 1 105 ? -17 30.906 -0.922 1 93.25 105 ALA A C 1
ATOM 815 O O . ALA A 1 105 ? -16.453 29.844 -1.211 1 93.25 105 ALA A O 1
ATOM 816 N N . PRO A 1 106 ? -18 31.359 -1.499 1 93 106 PRO A N 1
ATOM 817 C CA . PRO A 1 106 ? -18.625 30.547 -2.541 1 93 106 PRO A CA 1
ATOM 818 C C . PRO A 1 106 ? -17.688 30.234 -3.703 1 93 106 PRO A C 1
ATOM 820 O O . PRO A 1 106 ? -17.828 29.203 -4.363 1 93 106 PRO A O 1
ATOM 823 N N . GLU A 1 107 ? -16.766 31.047 -3.91 1 93.75 107 GLU A N 1
ATOM 824 C CA . GLU A 1 107 ? -15.82 30.875 -5.02 1 93.75 107 GLU A CA 1
ATOM 825 C C . GLU A 1 107 ? -14.961 29.641 -4.836 1 93.75 107 GLU A C 1
ATOM 827 O O . GLU A 1 107 ? -14.406 29.109 -5.805 1 93.75 107 GLU A O 1
ATOM 832 N N . GLN A 1 108 ? -14.891 29.188 -3.621 1 95.69 108 GLN A N 1
ATOM 833 C CA . GLN A 1 108 ? -14.078 28.016 -3.324 1 95.69 108 GLN A CA 1
ATOM 834 C C . GLN A 1 108 ? -14.703 26.75 -3.916 1 95.69 108 GLN A C 1
ATOM 836 O O . GLN A 1 108 ? -14 25.781 -4.188 1 95.69 108 GLN A O 1
ATOM 841 N N . VAL A 1 109 ? -15.977 26.797 -4.086 1 97.44 109 VAL A N 1
ATOM 842 C CA . VAL A 1 109 ? -16.734 25.594 -4.398 1 97.44 109 VAL A CA 1
ATOM 843 C C . VAL A 1 109 ? -16.266 25.031 -5.738 1 97.44 109 VAL A C 1
ATOM 845 O O . VAL A 1 109 ? -15.812 23.891 -5.816 1 97.44 109 VAL A O 1
ATOM 848 N N . GLU A 1 110 ? -16.266 25.828 -6.742 1 96.75 110 GLU A N 1
ATOM 849 C CA . GLU A 1 110 ? -15.875 25.359 -8.07 1 96.75 110 GLU A CA 1
ATOM 850 C C . GLU A 1 110 ? -14.398 25 -8.117 1 96.75 110 GLU A C 1
ATOM 852 O O . GLU A 1 110 ? -14.016 24 -8.742 1 96.75 110 GLU A O 1
ATOM 857 N N . ARG A 1 111 ? -13.648 25.781 -7.488 1 96.69 111 ARG A N 1
ATOM 858 C CA . ARG A 1 111 ? -12.211 25.531 -7.445 1 96.69 111 ARG A CA 1
ATOM 859 C C . ARG A 1 111 ? -11.906 24.188 -6.785 1 96.69 111 ARG A C 1
ATOM 861 O O . ARG A 1 111 ? -11.078 23.422 -7.281 1 96.69 111 ARG A O 1
ATOM 868 N N . LEU A 1 112 ? -12.562 23.922 -5.715 1 97.56 112 LEU A N 1
ATOM 869 C CA . LEU A 1 112 ? -12.32 22.688 -4.977 1 97.56 112 LEU A CA 1
ATOM 870 C C . LEU A 1 112 ? -12.805 21.469 -5.762 1 97.56 112 LEU A C 1
ATOM 872 O O . LEU A 1 112 ? -12.172 20.422 -5.742 1 97.56 112 LEU A O 1
ATOM 876 N N . LEU A 1 113 ? -13.945 21.625 -6.438 1 97.81 113 LEU A N 1
ATOM 877 C CA . LEU A 1 113 ? -14.438 20.547 -7.277 1 97.81 113 LEU A CA 1
ATOM 878 C C . LEU A 1 113 ? -13.445 20.219 -8.391 1 97.81 113 LEU A C 1
ATOM 880 O O . LEU A 1 113 ? -13.227 19.062 -8.727 1 97.81 113 LEU A O 1
ATOM 884 N N . GLU A 1 114 ? -12.844 21.234 -8.898 1 96.5 114 GLU A N 1
ATOM 885 C CA . GLU A 1 114 ? -11.812 21.062 -9.914 1 96.5 114 GLU A CA 1
ATOM 886 C C . GLU A 1 114 ? -10.57 20.391 -9.328 1 96.5 114 GLU A C 1
ATOM 888 O O . GLU A 1 114 ? -10.008 19.469 -9.93 1 96.5 114 GLU A O 1
ATOM 893 N N . GLU A 1 115 ? -10.188 20.797 -8.195 1 94.94 115 GLU A N 1
ATOM 894 C CA . GLU A 1 115 ? -8.992 20.297 -7.531 1 94.94 115 GLU A CA 1
ATOM 895 C C . GLU A 1 115 ? -9.102 18.797 -7.258 1 94.94 115 GLU A C 1
ATOM 897 O O . GLU A 1 115 ? -8.102 18.078 -7.32 1 94.94 115 GLU A O 1
ATOM 902 N N . VAL A 1 116 ? -10.328 18.344 -6.965 1 95.5 116 VAL A N 1
ATOM 903 C CA . VAL A 1 116 ? -10.492 16.938 -6.629 1 95.5 116 VAL A CA 1
ATOM 904 C C . VAL A 1 116 ? -10.945 16.172 -7.867 1 95.5 116 VAL A C 1
ATOM 906 O O . VAL A 1 116 ? -11.32 14.992 -7.77 1 95.5 116 VAL A O 1
ATOM 909 N N . GLY A 1 117 ? -11.023 16.812 -9.016 1 93.5 117 GLY A N 1
ATOM 910 C CA . GLY A 1 117 ? -11.297 16.156 -10.289 1 93.5 117 GLY A CA 1
ATOM 911 C C . GLY A 1 117 ? -12.766 15.828 -10.492 1 93.5 117 GLY A C 1
ATOM 912 O O . GLY A 1 117 ? -13.102 14.789 -11.047 1 93.5 117 GLY A O 1
ATOM 913 N N . LEU A 1 118 ? -13.664 16.672 -10.008 1 96.62 118 LEU A N 1
ATOM 914 C CA . LEU A 1 118 ? -15.094 16.375 -10.094 1 96.62 118 LEU A CA 1
ATOM 915 C C . LEU A 1 118 ? -15.812 17.422 -10.938 1 96.62 118 LEU A C 1
ATOM 917 O O . LEU A 1 118 ? -17.047 17.516 -10.914 1 96.62 118 LEU A O 1
ATOM 921 N N . THR A 1 119 ? -15.023 18.203 -11.719 1 96.44 119 THR A N 1
ATOM 922 C CA . THR A 1 119 ? -15.609 19.281 -12.508 1 96.44 119 THR A CA 1
ATOM 923 C C . THR A 1 119 ? -16.703 18.734 -13.422 1 96.44 119 THR A C 1
ATOM 925 O O . THR A 1 119 ? -17.828 19.266 -13.43 1 96.44 119 THR A O 1
ATOM 928 N N . GLU A 1 120 ? -16.453 17.719 -14.109 1 95.31 120 GLU A N 1
ATOM 929 C CA . GLU A 1 120 ? -17.375 17.188 -15.109 1 95.31 120 GLU A CA 1
ATOM 930 C C . GLU A 1 120 ? -18.594 16.547 -14.453 1 95.31 120 GLU A C 1
ATOM 932 O O . GLU A 1 120 ? -19.672 16.516 -15.047 1 95.31 120 GLU A O 1
ATOM 937 N N . ALA A 1 121 ? -18.438 16.094 -13.25 1 96.69 121 ALA A N 1
ATOM 938 C CA . ALA A 1 121 ? -19.531 15.391 -12.578 1 96.69 121 ALA A CA 1
ATOM 939 C C . ALA A 1 121 ? -20.234 16.297 -11.586 1 96.69 121 ALA A C 1
ATOM 941 O O . ALA A 1 121 ? -21.172 15.859 -10.898 1 96.69 121 ALA A O 1
ATOM 942 N N . ALA A 1 122 ? -19.875 17.5 -11.539 1 97.69 122 ALA A N 1
ATOM 943 C CA . ALA A 1 122 ? -20.312 18.422 -10.492 1 97.69 122 ALA A CA 1
ATOM 944 C C . ALA A 1 122 ? -21.828 18.547 -10.469 1 97.69 122 ALA A C 1
ATOM 946 O O . ALA A 1 122 ? -22.422 18.734 -9.406 1 97.69 122 ALA A O 1
ATOM 947 N N . ARG A 1 123 ? -22.469 18.422 -11.586 1 97.88 123 ARG A N 1
ATOM 948 C CA . ARG A 1 123 ? -23.891 18.672 -11.68 1 97.88 123 ARG A CA 1
ATOM 949 C C . ARG A 1 123 ? -24.688 17.359 -11.625 1 97.88 123 ARG A C 1
ATOM 951 O O . ARG A 1 123 ? -25.906 17.359 -11.641 1 97.88 123 ARG A O 1
ATOM 958 N N . ARG A 1 124 ? -24 16.25 -11.539 1 97.81 124 ARG A N 1
ATOM 959 C CA . ARG A 1 124 ? -24.656 14.961 -11.391 1 97.81 124 ARG A CA 1
ATOM 960 C C . ARG A 1 124 ? -25.016 14.688 -9.938 1 97.81 124 ARG A C 1
ATOM 962 O O . ARG A 1 124 ? -24.312 15.133 -9.023 1 97.81 124 ARG A O 1
ATOM 969 N N . ARG A 1 125 ? -26.078 13.992 -9.781 1 98.25 125 ARG A N 1
ATOM 970 C CA . ARG A 1 125 ? -26.5 13.641 -8.43 1 98.25 125 ARG A CA 1
ATOM 971 C C . ARG A 1 125 ? -25.516 12.695 -7.77 1 98.25 125 ARG A C 1
ATOM 973 O O . ARG A 1 125 ? -24.969 11.805 -8.422 1 98.25 125 ARG A O 1
ATOM 980 N N . VAL A 1 126 ? -25.344 12.812 -6.449 1 97.69 126 VAL A N 1
ATOM 981 C CA . VAL A 1 126 ? -24.344 12.07 -5.688 1 97.69 126 VAL A CA 1
ATOM 982 C C . VAL A 1 126 ? -24.688 10.586 -5.688 1 97.69 126 VAL A C 1
ATOM 984 O O . VAL A 1 126 ? -23.797 9.734 -5.625 1 97.69 126 VAL A O 1
ATOM 987 N N . ARG A 1 127 ? -25.922 10.258 -5.809 1 96.94 127 ARG A N 1
ATOM 988 C CA . ARG A 1 127 ? -26.328 8.859 -5.828 1 96.94 127 ARG A CA 1
ATOM 989 C C . ARG A 1 127 ? -25.688 8.117 -7 1 96.94 127 ARG A C 1
ATOM 991 O O . ARG A 1 127 ? -25.562 6.895 -6.973 1 96.94 127 ARG A O 1
ATOM 998 N N . THR A 1 128 ? -25.328 8.898 -8.016 1 96.12 128 THR A N 1
ATOM 999 C CA . THR A 1 128 ? -24.734 8.289 -9.203 1 96.12 128 THR A CA 1
ATOM 1000 C C . THR A 1 128 ? -23.219 8.211 -9.062 1 96.12 128 THR A C 1
ATOM 1002 O O . THR A 1 128 ? -22.547 7.652 -9.93 1 96.12 128 THR A O 1
ATOM 1005 N N . TYR A 1 129 ? -22.734 8.82 -8 1 95.75 129 TYR A N 1
ATOM 1006 C CA . TYR A 1 129 ? -21.281 8.836 -7.801 1 95.75 129 TYR A CA 1
ATOM 1007 C C . TYR A 1 129 ? -20.766 7.457 -7.41 1 95.75 129 TYR A C 1
ATOM 1009 O O . TYR A 1 129 ? -21.406 6.746 -6.633 1 95.75 129 TYR A O 1
ATOM 1017 N N . SER A 1 130 ? -19.688 7.094 -8.023 1 89.62 130 SER A N 1
ATOM 1018 C CA . SER A 1 130 ? -18.969 5.938 -7.504 1 89.62 130 SER A CA 1
ATOM 1019 C C . SER A 1 130 ? -18.422 6.199 -6.102 1 89.62 130 SER A C 1
ATOM 1021 O O . SER A 1 130 ? -18.5 7.324 -5.602 1 89.62 130 SER A O 1
ATOM 1023 N N . LYS A 1 131 ? -17.922 5.25 -5.43 1 88.69 131 LYS A N 1
ATOM 1024 C CA . LYS A 1 131 ? -17.312 5.398 -4.105 1 88.69 131 LYS A CA 1
ATOM 1025 C C . LYS A 1 131 ? -16.156 6.391 -4.133 1 88.69 131 LYS A C 1
ATOM 1027 O O . LYS A 1 131 ? -16.047 7.238 -3.248 1 88.69 131 LYS A O 1
ATOM 1032 N N . GLY A 1 132 ? -15.297 6.254 -5.16 1 91.44 132 GLY A N 1
ATOM 1033 C CA . GLY A 1 132 ? -14.172 7.164 -5.297 1 91.44 132 GLY A CA 1
ATOM 1034 C C . GLY A 1 132 ? -14.594 8.609 -5.5 1 91.44 132 GLY A C 1
ATOM 1035 O O . GLY A 1 132 ? -13.961 9.523 -4.965 1 91.44 132 GLY A O 1
ATOM 1036 N N . MET A 1 133 ? -15.609 8.773 -6.23 1 94 133 MET A N 1
ATOM 1037 C CA . MET A 1 133 ? -16.125 10.125 -6.465 1 94 133 MET A CA 1
ATOM 1038 C C . MET A 1 133 ? -16.656 10.734 -5.172 1 94 133 MET A C 1
ATOM 1040 O O . MET A 1 133 ? -16.422 11.914 -4.902 1 94 133 MET A O 1
ATOM 1044 N N . ARG A 1 134 ? -17.359 9.93 -4.395 1 96.62 134 ARG A N 1
ATOM 1045 C CA . ARG A 1 134 ? -17.859 10.406 -3.113 1 96.62 134 ARG A CA 1
ATOM 1046 C C . ARG A 1 134 ? -16.719 10.773 -2.174 1 96.62 134 ARG A C 1
ATOM 1048 O O . ARG A 1 134 ? -16.781 11.781 -1.469 1 96.62 134 ARG A O 1
ATOM 1055 N N . GLN A 1 135 ? -15.719 9.969 -2.213 1 95.12 135 GLN A N 1
ATOM 1056 C CA . GLN A 1 135 ? -14.539 10.242 -1.397 1 95.12 135 GLN A CA 1
ATOM 1057 C C . GLN A 1 135 ? -13.891 11.57 -1.794 1 95.12 135 GLN A C 1
ATOM 1059 O O . GLN A 1 135 ? -13.484 12.352 -0.932 1 95.12 135 GLN A O 1
ATOM 1064 N N . ARG A 1 136 ? -13.773 11.789 -3.07 1 96.25 136 ARG A N 1
ATOM 1065 C CA . ARG A 1 136 ? -13.203 13.039 -3.574 1 96.25 136 ARG A CA 1
ATOM 1066 C C . ARG A 1 136 ? -14.078 14.227 -3.203 1 96.25 136 ARG A C 1
ATOM 1068 O O . ARG A 1 136 ? -13.57 15.289 -2.844 1 96.25 136 ARG A O 1
ATOM 1075 N N . LEU A 1 137 ? -15.391 14.016 -3.264 1 97.88 137 LEU A N 1
ATOM 1076 C CA . LEU A 1 137 ? -16.312 15.062 -2.826 1 97.88 137 LEU A CA 1
ATOM 1077 C C . LEU A 1 137 ? -16.141 15.344 -1.336 1 97.88 137 LEU A C 1
ATOM 1079 O O . LEU A 1 137 ? -16.172 16.5 -0.908 1 97.88 137 LEU A O 1
ATOM 1083 N N . GLY A 1 138 ? -16 14.297 -0.585 1 97.88 138 GLY A N 1
ATOM 1084 C CA . GLY A 1 138 ? -15.727 14.445 0.834 1 97.88 138 GLY A CA 1
ATOM 1085 C C . GLY A 1 138 ? -14.469 15.242 1.117 1 97.88 138 GLY A C 1
ATOM 1086 O O . GLY A 1 138 ? -14.43 16.062 2.039 1 97.88 138 GLY A O 1
ATOM 1087 N N . LEU A 1 139 ? -13.484 14.953 0.322 1 97.56 139 LEU A N 1
ATOM 1088 C CA . LEU A 1 139 ? -12.242 15.703 0.471 1 97.56 139 LEU A CA 1
ATOM 1089 C C . LEU A 1 139 ? -12.461 17.188 0.172 1 97.56 139 LEU A C 1
ATOM 1091 O O . LEU A 1 139 ? -11.969 18.047 0.9 1 97.56 139 LEU A O 1
ATOM 1095 N N . ALA A 1 140 ? -13.172 17.453 -0.897 1 97.81 140 ALA A N 1
ATOM 1096 C CA . ALA A 1 140 ? -13.508 18.828 -1.219 1 97.81 140 ALA A CA 1
ATOM 1097 C C . ALA A 1 140 ? -14.227 19.516 -0.055 1 97.81 140 ALA A C 1
ATOM 1099 O O . ALA A 1 140 ? -13.906 20.656 0.298 1 97.81 140 ALA A O 1
ATOM 1100 N N . GLN A 1 141 ? -15.141 18.828 0.478 1 97.69 141 GLN A N 1
ATOM 1101 C CA . GLN A 1 141 ? -15.875 19.344 1.627 1 97.69 141 GLN A CA 1
ATOM 1102 C C . GLN A 1 141 ? -14.938 19.625 2.797 1 97.69 141 GLN A C 1
ATOM 1104 O O . GLN A 1 141 ? -15.055 20.672 3.457 1 97.69 141 GLN A O 1
ATOM 1109 N N . ALA A 1 142 ? -14.023 18.719 3.061 1 97.5 142 ALA A N 1
ATOM 1110 C CA . ALA A 1 142 ? -13.086 18.859 4.172 1 97.5 142 ALA A CA 1
ATOM 1111 C C . ALA A 1 142 ? -12.18 20.062 3.984 1 97.5 142 ALA A C 1
ATOM 1113 O O . ALA A 1 142 ? -11.672 20.625 4.957 1 97.5 142 ALA A O 1
ATOM 1114 N N . LEU A 1 143 ? -12.023 20.5 2.752 1 97.62 143 LEU A N 1
ATOM 1115 C CA . LEU A 1 143 ? -11.078 21.562 2.438 1 97.62 143 LEU A CA 1
ATOM 1116 C C . LEU A 1 143 ? -11.766 22.922 2.422 1 97.62 143 LEU A C 1
ATOM 1118 O O . LEU A 1 143 ? -11.102 23.953 2.336 1 97.62 143 LEU A O 1
ATOM 1122 N N . LEU A 1 144 ? -13.078 22.891 2.531 1 96.94 144 LEU A N 1
ATOM 1123 C CA . LEU A 1 144 ? -13.828 24.141 2.561 1 96.94 144 LEU A CA 1
ATOM 1124 C C . LEU A 1 144 ? -13.367 25.016 3.719 1 96.94 144 LEU A C 1
ATOM 1126 O O . LEU A 1 144 ? -13.164 24.531 4.832 1 96.94 144 LEU A O 1
ATOM 1130 N N . GLY A 1 145 ? -13.195 26.312 3.471 1 94.25 145 GLY A N 1
ATOM 1131 C CA . GLY A 1 145 ? -12.812 27.281 4.496 1 94.25 145 GLY A CA 1
ATOM 1132 C C . GLY A 1 145 ? -11.32 27.312 4.758 1 94.25 145 GLY A C 1
ATOM 1133 O O . GLY A 1 145 ? -10.867 27.969 5.699 1 94.25 145 GLY A O 1
ATOM 1134 N N . GLN A 1 146 ? -10.531 26.516 4.008 1 93.44 146 GLN A N 1
ATOM 1135 C CA . GLN A 1 146 ? -9.07 26.484 4.109 1 93.44 146 GLN A CA 1
ATOM 1136 C C . GLN A 1 146 ? -8.625 26.125 5.523 1 93.44 146 GLN A C 1
ATOM 1138 O O . GLN A 1 146 ? -7.949 26.922 6.184 1 93.44 146 GLN A O 1
ATOM 1143 N N . PRO A 1 147 ? -8.961 24.984 5.926 1 96.06 147 PRO A N 1
ATOM 1144 C CA . PRO A 1 147 ? -8.641 24.578 7.297 1 96.06 147 PRO A CA 1
ATOM 1145 C C . PRO A 1 147 ? -7.145 24.609 7.59 1 96.06 147 PRO A C 1
ATOM 1147 O O . PRO A 1 147 ? -6.332 24.375 6.691 1 96.06 147 PRO A O 1
ATOM 1150 N N . ARG A 1 148 ? -6.836 24.875 8.867 1 97 148 ARG A N 1
ATOM 1151 C CA . ARG A 1 148 ? -5.449 24.859 9.32 1 97 148 ARG A CA 1
ATOM 1152 C C . ARG A 1 148 ? -5.051 23.484 9.836 1 97 148 ARG A C 1
ATOM 1154 O O . ARG A 1 148 ? -3.863 23.172 9.938 1 97 148 ARG A O 1
ATOM 1161 N N . LEU A 1 149 ? -6.02 22.719 10.188 1 98 149 LEU A N 1
ATOM 1162 C CA . LEU A 1 149 ? -5.836 21.344 10.609 1 98 149 LEU A CA 1
ATOM 1163 C C . LEU A 1 149 ? -6.781 20.406 9.852 1 98 149 LEU A C 1
ATOM 1165 O O . LEU A 1 149 ? -7.996 20.609 9.875 1 98 149 LEU A O 1
ATOM 1169 N N . LEU A 1 150 ? -6.223 19.5 9.141 1 98.19 150 LEU A N 1
ATOM 1170 C CA . LEU A 1 150 ? -6.977 18.531 8.344 1 98.19 150 LEU A CA 1
ATOM 1171 C C . LEU A 1 150 ? -6.844 17.125 8.914 1 98.19 150 LEU A C 1
ATOM 1173 O O . LEU A 1 150 ? -5.73 16.641 9.117 1 98.19 150 LEU A O 1
ATOM 1177 N N . LEU A 1 151 ? -7.945 16.516 9.281 1 98.25 151 LEU A N 1
ATOM 1178 C CA . LEU A 1 151 ? -8.008 15.148 9.758 1 98.25 151 LEU A CA 1
ATOM 1179 C C . LEU A 1 151 ? -8.594 14.227 8.688 1 98.25 151 LEU A C 1
ATOM 1181 O O . LEU A 1 151 ? -9.727 14.43 8.25 1 98.25 151 LEU A O 1
ATOM 1185 N N . LEU A 1 152 ? -7.797 13.242 8.281 1 97.94 152 LEU A N 1
ATOM 1186 C CA . LEU A 1 152 ? -8.219 12.344 7.211 1 97.94 152 LEU A CA 1
ATOM 1187 C C . LEU A 1 152 ? -8.25 10.898 7.695 1 97.94 152 LEU A C 1
ATOM 1189 O O . LEU A 1 152 ? -7.215 10.336 8.062 1 97.94 152 LEU A O 1
ATOM 1193 N N . ASP A 1 153 ? -9.398 10.367 7.688 1 95.75 153 ASP A N 1
ATOM 1194 C CA . ASP A 1 153 ? -9.57 8.977 8.086 1 95.75 153 ASP A CA 1
ATOM 1195 C C . ASP A 1 153 ? -9.742 8.07 6.867 1 95.75 153 ASP A C 1
ATOM 1197 O O . ASP A 1 153 ? -10.828 7.992 6.293 1 95.75 153 ASP A O 1
ATOM 1201 N N . GLU A 1 154 ? -8.641 7.34 6.508 1 92.44 154 GLU A N 1
ATOM 1202 C CA . GLU A 1 154 ? -8.609 6.434 5.367 1 92.44 154 GLU A CA 1
ATOM 1203 C C . GLU A 1 154 ? -9.023 7.148 4.082 1 92.44 154 GLU A C 1
ATOM 1205 O O . GLU A 1 154 ? -9.922 6.695 3.377 1 92.44 154 GLU A O 1
ATOM 1210 N N . PRO A 1 155 ? -8.305 8.141 3.723 1 94.19 155 PRO A N 1
ATOM 1211 C CA . PRO A 1 155 ? -8.758 9.016 2.639 1 94.19 155 PRO A CA 1
ATOM 1212 C C . PRO A 1 155 ? -8.648 8.359 1.265 1 94.19 155 PRO A C 1
ATOM 1214 O O . PRO A 1 155 ? -9.25 8.836 0.3 1 94.19 155 PRO A O 1
ATOM 1217 N N . THR A 1 156 ? -7.883 7.289 1.166 1 90.94 156 THR A N 1
ATOM 1218 C CA . THR A 1 156 ? -7.637 6.734 -0.161 1 90.94 156 THR A CA 1
ATOM 1219 C C . THR A 1 156 ? -8.578 5.566 -0.444 1 90.94 156 THR A C 1
ATOM 1221 O O . THR A 1 156 ? -8.477 4.922 -1.489 1 90.94 156 THR A O 1
ATOM 1224 N N . VAL A 1 157 ? -9.445 5.242 0.478 1 85.44 157 VAL A N 1
ATOM 1225 C CA . VAL A 1 157 ? -10.383 4.133 0.29 1 85.44 157 VAL A CA 1
ATOM 1226 C C . VAL A 1 157 ? -11.242 4.391 -0.942 1 85.44 157 VAL A C 1
ATOM 1228 O O . VAL A 1 157 ? -11.781 5.488 -1.117 1 85.44 157 VAL A O 1
ATOM 1231 N N . GLY A 1 158 ? -11.32 3.402 -1.788 1 82.5 158 GLY A N 1
ATOM 1232 C CA . GLY A 1 158 ? -12.172 3.492 -2.963 1 82.5 158 GLY A CA 1
ATOM 1233 C C . GLY A 1 158 ? -11.508 4.195 -4.129 1 82.5 158 GLY A C 1
ATOM 1234 O O . GLY A 1 158 ? -12.047 4.223 -5.238 1 82.5 158 GLY A O 1
ATOM 1235 N N . LEU A 1 159 ? -10.312 4.723 -3.947 1 88.31 159 LEU A N 1
ATOM 1236 C CA . LEU A 1 159 ? -9.633 5.465 -5.004 1 88.31 159 LEU A CA 1
ATOM 1237 C C . LEU A 1 159 ? -8.75 4.539 -5.836 1 88.31 159 LEU A C 1
ATOM 1239 O O . LEU A 1 159 ? -8.156 3.6 -5.305 1 88.31 159 LEU A O 1
ATOM 1243 N N . ASP A 1 160 ? -8.695 4.844 -7.16 1 86.62 160 ASP A N 1
ATOM 1244 C CA . ASP A 1 160 ? -7.734 4.137 -8 1 86.62 160 ASP A CA 1
ATOM 1245 C C . ASP A 1 160 ? -6.324 4.695 -7.816 1 86.62 160 ASP A C 1
ATOM 1247 O O . ASP A 1 160 ? -6.129 5.676 -7.098 1 86.62 160 ASP A O 1
ATOM 1251 N N . PRO A 1 161 ? -5.363 4.09 -8.398 1 88.81 161 PRO A N 1
ATOM 1252 C CA . PRO A 1 161 ? -3.971 4.48 -8.164 1 88.81 161 PRO A CA 1
ATOM 1253 C C . PRO A 1 161 ? -3.691 5.93 -8.539 1 88.81 161 PRO A C 1
ATOM 1255 O O . PRO A 1 161 ? -2.973 6.633 -7.828 1 88.81 161 PRO A O 1
ATOM 1258 N N . ILE A 1 162 ? -4.277 6.359 -9.625 1 90.25 162 ILE A N 1
ATOM 1259 C CA . ILE A 1 162 ? -4.031 7.723 -10.094 1 90.25 162 ILE A CA 1
ATOM 1260 C C . ILE A 1 162 ? -4.648 8.719 -9.109 1 90.25 162 ILE A C 1
ATOM 1262 O O . ILE A 1 162 ? -3.988 9.664 -8.688 1 90.25 162 ILE A O 1
ATOM 1266 N N . ALA A 1 163 ? -5.887 8.469 -8.727 1 90.75 163 ALA A N 1
ATOM 1267 C CA . ALA A 1 163 ? -6.57 9.336 -7.773 1 90.75 163 ALA A CA 1
ATOM 1268 C C . ALA A 1 163 ? -5.852 9.344 -6.426 1 90.75 163 ALA A C 1
ATOM 1270 O O . ALA A 1 163 ? -5.812 10.367 -5.742 1 90.75 163 ALA A O 1
ATOM 1271 N N . THR A 1 164 ? -5.348 8.227 -6.023 1 91.69 164 THR A N 1
ATOM 1272 C CA . THR A 1 164 ? -4.586 8.125 -4.785 1 91.69 164 THR A CA 1
ATOM 1273 C C . THR A 1 164 ? -3.336 9 -4.844 1 91.69 164 THR A C 1
ATOM 1275 O O . THR A 1 164 ? -3.047 9.742 -3.906 1 91.69 164 THR A O 1
ATOM 1278 N N . GLN A 1 165 ? -2.629 8.906 -5.914 1 91.62 165 GLN A N 1
ATOM 1279 C CA . GLN A 1 165 ? -1.435 9.727 -6.09 1 91.62 165 GLN A CA 1
ATOM 1280 C C . GLN A 1 165 ? -1.782 11.211 -6.094 1 91.62 165 GLN A C 1
ATOM 1282 O O . GLN A 1 165 ? -1.073 12.016 -5.492 1 91.62 165 GLN A O 1
ATOM 1287 N N . ASP A 1 166 ? -2.855 11.516 -6.746 1 93.12 166 ASP A N 1
ATOM 1288 C CA . ASP A 1 166 ? -3.301 12.906 -6.789 1 93.12 166 ASP A CA 1
ATOM 1289 C C . ASP A 1 166 ? -3.619 13.422 -5.391 1 93.12 166 ASP A C 1
ATOM 1291 O O . ASP A 1 166 ? -3.311 14.57 -5.062 1 93.12 166 ASP A O 1
ATOM 1295 N N . LEU A 1 167 ? -4.219 12.602 -4.672 1 94.5 167 LEU A N 1
ATOM 1296 C CA . LEU A 1 167 ? -4.562 12.984 -3.305 1 94.5 167 LEU A CA 1
ATOM 1297 C C . LEU A 1 167 ? -3.305 13.289 -2.496 1 94.5 167 LEU A C 1
ATOM 1299 O O . LEU A 1 167 ? -3.232 14.32 -1.817 1 94.5 167 LEU A O 1
ATOM 1303 N N . TYR A 1 168 ? -2.332 12.469 -2.547 1 94.75 168 TYR A N 1
ATOM 1304 C CA . TYR A 1 168 ? -1.116 12.664 -1.769 1 94.75 168 TYR A CA 1
ATOM 1305 C C . TYR A 1 168 ? -0.363 13.906 -2.24 1 94.75 168 TYR A C 1
ATOM 1307 O O . TYR A 1 168 ? 0.223 14.625 -1.431 1 94.75 168 TYR A O 1
ATOM 1315 N N . GLN A 1 169 ? -0.426 14.133 -3.506 1 94.38 169 GLN A N 1
ATOM 1316 C CA . GLN A 1 169 ? 0.178 15.359 -4.016 1 94.38 169 GLN A CA 1
ATOM 1317 C C . GLN A 1 169 ? -0.541 16.594 -3.479 1 94.38 169 GLN A C 1
ATOM 1319 O O . GLN A 1 169 ? 0.096 17.594 -3.15 1 94.38 169 GLN A O 1
ATOM 1324 N N . LEU A 1 170 ? -1.802 16.453 -3.473 1 95.88 170 LEU A N 1
ATOM 1325 C CA . LEU A 1 170 ? -2.592 17.531 -2.898 1 95.88 170 LEU A CA 1
ATOM 1326 C C . LEU A 1 170 ? -2.225 17.766 -1.436 1 95.88 170 LEU A C 1
ATOM 1328 O O . LEU A 1 170 ? -2.061 18.906 -1 1 95.88 170 LEU A O 1
ATOM 1332 N N . LEU A 1 171 ? -2.061 16.719 -0.68 1 96.5 171 LEU A N 1
ATOM 1333 C CA . LEU A 1 171 ? -1.691 16.828 0.727 1 96.5 171 LEU A CA 1
ATOM 1334 C C . LEU A 1 171 ? -0.32 17.469 0.88 1 96.5 171 LEU A C 1
ATOM 1336 O O . LEU A 1 171 ? -0.105 18.266 1.795 1 96.5 171 LEU A O 1
ATOM 1340 N N . ASP A 1 172 ? 0.568 17.156 -0.019 1 96.06 172 ASP A N 1
ATOM 1341 C CA . ASP A 1 172 ? 1.89 17.766 0.002 1 96.06 172 ASP A CA 1
ATOM 1342 C C . ASP A 1 172 ? 1.793 19.281 -0.218 1 96.06 172 ASP A C 1
ATOM 1344 O O . ASP A 1 172 ? 2.453 20.062 0.476 1 96.06 172 ASP A O 1
ATOM 1348 N N . ARG A 1 173 ? 0.966 19.625 -1.138 1 95.56 173 ARG A N 1
ATOM 1349 C CA . ARG A 1 173 ? 0.785 21.047 -1.428 1 95.56 173 ARG A CA 1
ATOM 1350 C C . ARG A 1 173 ? 0.189 21.781 -0.229 1 95.56 173 ARG A C 1
ATOM 1352 O O . ARG A 1 173 ? 0.631 22.875 0.117 1 95.56 173 ARG A O 1
ATOM 1359 N N . LEU A 1 174 ? -0.773 21.203 0.357 1 96.19 174 LEU A N 1
ATOM 1360 C CA . LEU A 1 174 ? -1.418 21.797 1.519 1 96.19 174 LEU A CA 1
ATOM 1361 C C . LEU A 1 174 ? -0.427 21.969 2.666 1 96.19 174 LEU A C 1
ATOM 1363 O O . LEU A 1 174 ? -0.416 23 3.334 1 96.19 174 LEU A O 1
ATOM 1367 N N . ARG A 1 175 ? 0.35 20.969 2.838 1 95.5 175 ARG A N 1
ATOM 1368 C CA . ARG A 1 175 ? 1.386 21.031 3.863 1 95.5 175 ARG A CA 1
ATOM 1369 C C . ARG A 1 175 ? 2.334 22.203 3.605 1 95.5 175 ARG A C 1
ATOM 1371 O O . ARG A 1 175 ? 2.674 22.953 4.523 1 95.5 175 ARG A O 1
ATOM 1378 N N . TRP A 1 176 ? 2.717 22.375 2.389 1 92.81 176 TRP A N 1
ATOM 1379 C CA . TRP A 1 176 ? 3.621 23.453 2.01 1 92.81 176 TRP A CA 1
ATOM 1380 C C . TRP A 1 176 ? 2.977 24.812 2.252 1 92.81 176 TRP A C 1
ATOM 1382 O O . TRP A 1 176 ? 3.668 25.797 2.523 1 92.81 176 TRP A O 1
ATOM 1392 N N . GLN A 1 177 ? 1.696 24.781 2.193 1 94.56 177 GLN A N 1
ATOM 1393 C CA . GLN A 1 177 ? 0.957 26.016 2.424 1 94.56 177 GLN A CA 1
ATOM 1394 C C . GLN A 1 177 ? 0.717 26.25 3.914 1 94.56 177 GLN A C 1
ATOM 1396 O O . GLN A 1 177 ? 0.091 27.234 4.305 1 94.56 177 GLN A O 1
ATOM 1401 N N . GLY A 1 178 ? 1.133 25.281 4.711 1 95.31 178 GLY A N 1
ATOM 1402 C CA . GLY A 1 178 ? 1.106 25.5 6.148 1 95.31 178 GLY A CA 1
ATOM 1403 C C . GLY A 1 178 ? 0.038 24.703 6.859 1 95.31 178 GLY A C 1
ATOM 1404 O O . GLY A 1 178 ? -0.113 24.797 8.078 1 95.31 178 GLY A O 1
ATOM 1405 N N . THR A 1 179 ? -0.734 23.922 6.172 1 97.31 179 THR A N 1
ATOM 1406 C CA . THR A 1 179 ? -1.786 23.109 6.773 1 97.31 179 THR A CA 1
ATOM 1407 C C . THR A 1 179 ? -1.19 21.938 7.527 1 97.31 179 THR A C 1
ATOM 1409 O O . THR A 1 179 ? -0.259 21.281 7.043 1 97.31 179 THR A O 1
ATOM 1412 N N . SER A 1 180 ? -1.651 21.719 8.758 1 98.38 180 SER A N 1
ATOM 1413 C CA . SER A 1 180 ? -1.3 20.531 9.516 1 98.38 180 SER A CA 1
ATOM 1414 C C . SER A 1 180 ? -2.258 19.375 9.219 1 98.38 180 SER A C 1
ATOM 1416 O O . SER A 1 180 ? -3.461 19.594 9.047 1 98.38 180 SER A O 1
ATOM 1418 N N . ILE A 1 181 ? -1.69 18.188 9.172 1 98.5 181 ILE A N 1
ATOM 1419 C CA . ILE A 1 181 ? -2.527 17.078 8.719 1 98.5 181 ILE A CA 1
ATOM 1420 C C . ILE A 1 181 ? -2.283 15.852 9.594 1 98.5 181 ILE A C 1
ATOM 1422 O O . ILE A 1 181 ? -1.138 15.539 9.922 1 98.5 181 ILE A O 1
ATOM 1426 N N . ILE A 1 182 ? -3.299 15.211 10.016 1 98.44 182 ILE A N 1
ATOM 1427 C CA . ILE A 1 182 ? -3.246 13.859 10.57 1 98.44 182 ILE A CA 1
ATOM 1428 C C . ILE A 1 182 ? -3.941 12.891 9.617 1 98.44 182 ILE A C 1
ATOM 1430 O O . ILE A 1 182 ? -5.102 13.094 9.25 1 98.44 182 ILE A O 1
ATOM 1434 N N . LEU A 1 183 ? -3.215 11.898 9.227 1 97.06 183 LEU A N 1
ATOM 1435 C CA . LEU A 1 183 ? -3.701 10.93 8.258 1 97.06 183 LEU A CA 1
ATOM 1436 C C . LEU A 1 183 ? -3.729 9.523 8.859 1 97.06 183 LEU A C 1
ATOM 1438 O O . LEU A 1 183 ? -2.701 9.023 9.32 1 97.06 183 LEU A O 1
ATOM 1442 N N . CYS A 1 184 ? -4.891 8.969 8.922 1 95.19 184 CYS A N 1
ATOM 1443 C CA . CYS A 1 184 ? -5.039 7.582 9.344 1 95.19 184 CYS A CA 1
ATOM 1444 C C . CYS A 1 184 ? -5.18 6.66 8.141 1 95.19 184 CYS A C 1
ATOM 1446 O O . CYS A 1 184 ? -5.941 6.949 7.219 1 95.19 184 CYS A O 1
ATOM 1448 N N . SER A 1 185 ? -4.336 5.605 8.109 1 88.12 185 SER A N 1
ATOM 1449 C CA . SER A 1 185 ? -4.445 4.656 7.004 1 88.12 185 SER A CA 1
ATOM 1450 C C . SER A 1 185 ? -4.035 3.252 7.441 1 88.12 185 SER A C 1
ATOM 1452 O O . SER A 1 185 ? -3.176 3.094 8.312 1 88.12 185 SER A O 1
ATOM 1454 N N . HIS A 1 186 ? -4.676 2.285 6.816 1 81.06 186 HIS A N 1
ATOM 1455 C CA . HIS A 1 186 ? -4.23 0.909 7.008 1 81.06 186 HIS A CA 1
ATOM 1456 C C . HIS A 1 186 ? -3.271 0.481 5.898 1 81.06 186 HIS A C 1
ATOM 1458 O O . HIS A 1 186 ? -2.672 -0.595 5.973 1 81.06 186 HIS A O 1
ATOM 1464 N N . VAL A 1 187 ? -3.17 1.215 4.898 1 83.75 187 VAL A N 1
ATOM 1465 C CA . VAL A 1 187 ? -2.191 0.983 3.842 1 83.75 187 VAL A CA 1
ATOM 1466 C C . VAL A 1 187 ? -0.916 1.769 4.137 1 83.75 187 VAL A C 1
ATOM 1468 O O . VAL A 1 187 ? -0.902 2.998 4.051 1 83.75 187 VAL A O 1
ATOM 1471 N N . LEU A 1 188 ? 0.122 1.043 4.355 1 90.69 188 LEU A N 1
ATOM 1472 C CA . LEU A 1 188 ? 1.351 1.674 4.828 1 90.69 188 LEU A CA 1
ATOM 1473 C C . LEU A 1 188 ? 2.254 2.043 3.656 1 90.69 188 LEU A C 1
ATOM 1475 O O . LEU A 1 188 ? 2.803 3.146 3.611 1 90.69 188 LEU A O 1
ATOM 1479 N N . PRO A 1 189 ? 2.332 1.128 2.686 1 86.31 189 PRO A N 1
ATOM 1480 C CA . PRO A 1 189 ? 3.242 1.477 1.593 1 86.31 189 PRO A CA 1
ATOM 1481 C C . PRO A 1 189 ? 2.768 2.689 0.794 1 86.31 189 PRO A C 1
ATOM 1483 O O . PRO A 1 189 ? 1.568 2.838 0.547 1 86.31 189 PRO A O 1
ATOM 1486 N N . GLY A 1 190 ? 3.684 3.557 0.433 1 85.5 190 GLY A N 1
ATOM 1487 C CA . GLY A 1 190 ? 3.354 4.703 -0.397 1 85.5 190 GLY A CA 1
ATOM 1488 C C . GLY A 1 190 ? 3.17 5.984 0.398 1 85.5 190 GLY A C 1
ATOM 1489 O O . GLY A 1 190 ? 3.393 7.078 -0.12 1 85.5 190 GLY A O 1
ATOM 1490 N N . VAL A 1 191 ? 2.799 5.836 1.679 1 92.12 191 VAL A N 1
ATOM 1491 C CA . VAL A 1 191 ? 2.502 7.012 2.49 1 92.12 191 VAL A CA 1
ATOM 1492 C C . VAL A 1 191 ? 3.799 7.613 3.025 1 92.12 191 VAL A C 1
ATOM 1494 O O . VAL A 1 191 ? 3.842 8.789 3.385 1 92.12 191 VAL A O 1
ATOM 1497 N N . GLU A 1 192 ? 4.852 6.855 3 1 91.19 192 GLU A N 1
ATOM 1498 C CA . GLU A 1 192 ? 6.125 7.211 3.623 1 91.19 192 GLU A CA 1
ATOM 1499 C C . GLU A 1 192 ? 6.637 8.547 3.098 1 91.19 192 GLU A C 1
ATOM 1501 O O . GLU A 1 192 ? 7.16 9.359 3.863 1 91.19 192 GLU A O 1
ATOM 1506 N N . ALA A 1 193 ? 6.418 8.766 1.882 1 87.06 193 ALA A N 1
ATOM 1507 C CA . ALA A 1 193 ? 6.988 9.945 1.237 1 87.06 193 ALA A CA 1
ATOM 1508 C C . ALA A 1 193 ? 6.172 11.195 1.564 1 87.06 193 ALA A C 1
ATOM 1510 O O . ALA A 1 193 ? 6.621 12.312 1.319 1 87.06 193 ALA A O 1
ATOM 1511 N N . HIS A 1 194 ? 5.062 10.977 2.27 1 94.19 194 HIS A N 1
ATOM 1512 C CA . HIS A 1 194 ? 4.141 12.094 2.389 1 94.19 194 HIS A CA 1
ATOM 1513 C C . HIS A 1 194 ? 3.916 12.477 3.848 1 94.19 194 HIS A C 1
ATOM 1515 O O . HIS A 1 194 ? 3.125 13.375 4.148 1 94.19 194 HIS A O 1
ATOM 1521 N N . ILE A 1 195 ? 4.598 11.805 4.723 1 96.31 195 ILE A N 1
ATOM 1522 C CA . ILE A 1 195 ? 4.41 12.117 6.133 1 96.31 195 ILE A CA 1
ATOM 1523 C C . ILE A 1 195 ? 5.734 12.578 6.738 1 96.31 195 ILE A C 1
ATOM 1525 O O . ILE A 1 195 ? 6.805 12.188 6.277 1 96.31 195 ILE A O 1
ATOM 1529 N N . ASN A 1 196 ? 5.617 13.438 7.781 1 95.75 196 ASN A N 1
ATOM 1530 C CA . ASN A 1 196 ? 6.789 13.859 8.539 1 95.75 196 ASN A CA 1
ATOM 1531 C C . ASN A 1 196 ? 7.113 12.883 9.664 1 95.75 196 ASN A C 1
ATOM 1533 O O . ASN A 1 196 ? 8.281 12.578 9.906 1 95.75 196 ASN A O 1
ATOM 1537 N N . ARG A 1 197 ? 6.074 12.477 10.273 1 97.31 197 ARG A N 1
ATOM 1538 C CA . ARG A 1 197 ? 6.188 11.531 11.383 1 97.31 197 ARG A CA 1
ATOM 1539 C C . ARG A 1 197 ? 5.109 10.453 11.305 1 97.31 197 ARG A C 1
ATOM 1541 O O . ARG A 1 197 ? 4.078 10.656 10.656 1 97.31 197 ARG A O 1
ATOM 1548 N N . ALA A 1 198 ? 5.457 9.391 11.93 1 97.69 198 ALA A N 1
ATOM 1549 C CA . ALA A 1 198 ? 4.5 8.289 12.047 1 97.69 198 ALA A CA 1
ATOM 1550 C C . ALA A 1 198 ? 4.258 7.938 13.508 1 97.69 198 ALA A C 1
ATOM 1552 O O . ALA A 1 198 ? 5.191 7.93 14.32 1 97.69 198 ALA A O 1
ATOM 1553 N N . ALA A 1 199 ? 3.016 7.754 13.812 1 97.69 199 ALA A N 1
ATOM 1554 C CA . ALA A 1 199 ? 2.596 7.215 15.109 1 97.69 199 ALA A CA 1
ATOM 1555 C C . ALA A 1 199 ? 1.959 5.836 14.945 1 97.69 199 ALA A C 1
ATOM 1557 O O . ALA A 1 199 ? 1.065 5.652 14.117 1 97.69 199 ALA A O 1
ATOM 1558 N N . ILE A 1 200 ? 2.428 4.898 15.68 1 96.5 200 ILE A N 1
ATOM 1559 C CA . ILE A 1 200 ? 1.884 3.545 15.641 1 96.5 200 ILE A CA 1
ATOM 1560 C C . ILE A 1 200 ? 1.148 3.248 16.953 1 96.5 200 ILE A C 1
ATOM 1562 O O . ILE A 1 200 ? 1.748 3.275 18.031 1 96.5 200 ILE A O 1
ATOM 1566 N N . LEU A 1 201 ? -0.091 2.932 16.797 1 95.25 201 LEU A N 1
ATOM 1567 C CA . LEU A 1 201 ? -0.959 2.668 17.938 1 95.25 201 LEU A CA 1
ATOM 1568 C C . LEU A 1 201 ? -1.354 1.197 18 1 95.25 201 LEU A C 1
ATOM 1570 O O . LEU A 1 201 ? -1.597 0.577 16.953 1 95.25 201 LEU A O 1
ATOM 1574 N N . THR A 1 202 ? -1.403 0.662 19.141 1 93.19 202 THR A N 1
ATOM 1575 C CA . THR A 1 202 ? -1.939 -0.676 19.359 1 93.19 202 THR A CA 1
ATOM 1576 C C . THR A 1 202 ? -2.66 -0.753 20.703 1 93.19 202 THR A C 1
ATOM 1578 O O . THR A 1 202 ? -2.143 -0.287 21.719 1 93.19 202 THR A O 1
ATOM 1581 N N . ARG A 1 203 ? -3.861 -1.197 20.75 1 90.38 203 ARG A N 1
ATOM 1582 C CA . ARG A 1 203 ? -4.668 -1.414 21.953 1 90.38 203 ARG A CA 1
ATOM 1583 C C . ARG A 1 203 ? -4.715 -0.157 22.812 1 90.38 203 ARG A C 1
ATOM 1585 O O . ARG A 1 203 ? -4.512 -0.224 24.031 1 90.38 203 ARG A O 1
ATOM 1592 N N . GLY A 1 204 ? -4.77 0.919 22.078 1 93.44 204 GLY A N 1
ATOM 1593 C CA . GLY A 1 204 ? -4.984 2.188 22.75 1 93.44 204 GLY A CA 1
ATOM 1594 C C . GLY A 1 204 ? -3.699 2.816 23.25 1 93.44 204 GLY A C 1
ATOM 1595 O O . GLY A 1 204 ? -3.729 3.848 23.938 1 93.44 204 GLY A O 1
ATOM 1596 N N . ARG A 1 205 ? -2.592 2.215 22.953 1 95.25 205 ARG A N 1
ATOM 1597 C CA . ARG A 1 205 ? -1.303 2.729 23.391 1 95.25 205 ARG A CA 1
ATOM 1598 C C . ARG A 1 205 ? -0.424 3.119 22.219 1 95.25 205 ARG A C 1
ATOM 1600 O O . ARG A 1 205 ? -0.488 2.492 21.156 1 95.25 205 ARG A O 1
ATOM 1607 N N . LEU A 1 206 ? 0.405 4.09 22.484 1 96.75 206 LEU A N 1
ATOM 1608 C CA . LEU A 1 206 ? 1.375 4.516 21.484 1 96.75 206 LEU A CA 1
ATOM 1609 C C . LEU A 1 206 ? 2.635 3.658 21.547 1 96.75 206 LEU A C 1
ATOM 1611 O O . LEU A 1 206 ? 3.369 3.699 22.531 1 96.75 206 LEU A O 1
ATOM 1615 N N . LEU A 1 207 ? 2.904 2.961 20.562 1 95.56 207 LEU A N 1
ATOM 1616 C CA . LEU A 1 207 ? 4.051 2.059 20.516 1 95.56 207 LEU A CA 1
ATOM 1617 C C . LEU A 1 207 ? 5.301 2.789 20.031 1 95.56 207 LEU A C 1
ATOM 1619 O O . LEU A 1 207 ? 6.41 2.479 20.469 1 95.56 207 LEU A O 1
ATOM 1623 N N . ALA A 1 208 ? 5.125 3.619 19.078 1 97 208 ALA A N 1
ATOM 1624 C CA . ALA A 1 208 ? 6.238 4.332 18.469 1 97 208 ALA A CA 1
ATOM 1625 C C . ALA A 1 208 ? 5.781 5.668 17.891 1 97 208 ALA A C 1
ATOM 1627 O O . ALA A 1 208 ? 4.637 5.805 17.438 1 97 208 ALA A O 1
ATOM 1628 N N . LEU A 1 209 ? 6.66 6.559 17.922 1 97.62 209 LEU A N 1
ATOM 1629 C CA . LEU A 1 209 ? 6.41 7.902 17.406 1 97.62 209 LEU A CA 1
ATOM 1630 C C . LEU A 1 209 ? 7.711 8.555 16.953 1 97.62 209 LEU A C 1
ATOM 1632 O O . LEU A 1 209 ? 8.695 8.586 17.688 1 97.62 209 LEU A O 1
ATOM 1636 N N . GLY A 1 210 ? 7.723 9.055 15.703 1 97.19 210 GLY A N 1
ATOM 1637 C CA . GLY A 1 210 ? 8.891 9.773 15.219 1 97.19 210 GLY A CA 1
ATOM 1638 C C . GLY A 1 210 ? 8.984 9.805 13.703 1 97.19 210 GLY A C 1
ATOM 1639 O O . GLY A 1 210 ? 8.109 9.266 13.016 1 97.19 210 GLY A O 1
ATOM 1640 N N . SER A 1 211 ? 9.969 10.555 13.258 1 95.12 211 SER A N 1
ATOM 1641 C CA . SER A 1 211 ? 10.266 10.5 11.828 1 95.12 211 SER A CA 1
ATOM 1642 C C . SER A 1 211 ? 10.656 9.086 11.398 1 95.12 211 SER A C 1
ATOM 1644 O O . SER A 1 211 ? 11.023 8.258 12.227 1 95.12 211 SER A O 1
ATOM 1646 N N . LEU A 1 212 ? 10.562 8.852 10.094 1 91.88 212 LEU A N 1
ATOM 1647 C CA . LEU A 1 212 ? 10.938 7.531 9.602 1 91.88 212 LEU A CA 1
ATOM 1648 C C . LEU A 1 212 ? 12.398 7.23 9.922 1 91.88 212 LEU A C 1
ATOM 1650 O O . LEU A 1 212 ? 12.734 6.105 10.305 1 91.88 212 LEU A O 1
ATOM 1654 N N . ALA A 1 213 ? 13.219 8.211 9.797 1 87.81 213 ALA A N 1
ATOM 1655 C CA . ALA A 1 213 ? 14.633 8.039 10.117 1 87.81 213 ALA A CA 1
ATOM 1656 C C . ALA A 1 213 ? 14.828 7.641 11.578 1 87.81 213 ALA A C 1
ATOM 1658 O O . ALA A 1 213 ? 15.586 6.715 11.883 1 87.81 213 ALA A O 1
ATOM 1659 N N . ARG A 1 214 ? 14.109 8.312 12.422 1 93.19 214 ARG A N 1
ATOM 1660 C CA . ARG A 1 214 ? 14.203 8.023 13.852 1 93.19 214 ARG A CA 1
ATOM 1661 C C . ARG A 1 214 ? 13.656 6.641 14.164 1 93.19 214 ARG A C 1
ATOM 1663 O O . ARG A 1 214 ? 14.25 5.898 14.961 1 93.19 214 ARG A O 1
ATOM 1670 N N . LEU A 1 215 ? 12.57 6.293 13.539 1 95.5 215 LEU A N 1
ATOM 1671 C CA . LEU A 1 215 ? 11.961 4.988 13.781 1 95.5 215 LEU A CA 1
ATOM 1672 C C . LEU A 1 215 ? 12.875 3.867 13.297 1 95.5 215 LEU A C 1
ATOM 1674 O O . LEU A 1 215 ? 12.945 2.807 13.922 1 95.5 215 LEU A O 1
ATOM 1678 N N . ARG A 1 216 ? 13.516 4.094 12.18 1 93.06 216 ARG A N 1
ATOM 1679 C CA . ARG A 1 216 ? 14.461 3.113 11.664 1 93.06 216 ARG A CA 1
ATOM 1680 C C . ARG A 1 216 ? 15.617 2.904 12.641 1 93.06 216 ARG A C 1
ATOM 1682 O O . ARG A 1 216 ? 16.016 1.769 12.898 1 93.06 216 ARG A O 1
ATOM 1689 N N . LYS A 1 217 ? 16.109 3.988 13.188 1 91.06 217 LYS A N 1
ATOM 1690 C CA . LYS A 1 217 ? 17.188 3.918 14.172 1 91.06 217 LYS A CA 1
ATOM 1691 C C . LYS A 1 217 ? 16.734 3.176 15.43 1 91.06 217 LYS A C 1
ATOM 1693 O O . LYS A 1 217 ? 17.453 2.305 15.93 1 91.06 217 LYS A O 1
ATOM 1698 N N . ASP A 1 218 ? 15.578 3.504 15.883 1 93.62 218 ASP A N 1
ATOM 1699 C CA . ASP A 1 218 ? 15.047 2.883 17.094 1 93.62 218 ASP A CA 1
ATOM 1700 C C . ASP A 1 218 ? 14.82 1.387 16.891 1 93.62 218 ASP A C 1
ATOM 1702 O O . ASP A 1 218 ? 15 0.595 17.812 1 93.62 218 ASP A O 1
ATOM 1706 N N . ALA A 1 219 ? 14.406 1.007 15.695 1 93.88 219 ALA A N 1
ATOM 1707 C CA . ALA A 1 219 ? 14.102 -0.391 15.398 1 93.88 219 ALA A CA 1
ATOM 1708 C C . ALA A 1 219 ? 15.375 -1.205 15.203 1 93.88 219 ALA A C 1
ATOM 1710 O O . ALA A 1 219 ? 15.367 -2.428 15.367 1 93.88 219 ALA A O 1
ATOM 1711 N N . GLY A 1 220 ? 16.422 -0.52 14.789 1 93 220 GLY A N 1
ATOM 1712 C CA . GLY A 1 220 ? 17.672 -1.213 14.539 1 93 220 GLY A CA 1
ATOM 1713 C C . GLY A 1 220 ? 17.609 -2.15 13.352 1 93 220 GLY A C 1
ATOM 1714 O O . GLY A 1 220 ? 18.312 -3.168 13.32 1 93 220 GLY A O 1
ATOM 1715 N N . LEU A 1 221 ? 16.75 -1.912 12.469 1 92 221 LEU A N 1
ATOM 1716 C CA . LEU A 1 221 ? 16.625 -2.738 11.266 1 92 221 LEU A CA 1
ATOM 1717 C C . LEU A 1 221 ? 17.656 -2.336 10.219 1 92 221 LEU A C 1
ATOM 1719 O O . LEU A 1 221 ? 17.938 -1.149 10.047 1 92 221 LEU A O 1
ATOM 1723 N N . PRO A 1 222 ? 18.219 -3.283 9.539 1 93.25 222 PRO A N 1
ATOM 1724 C CA . PRO A 1 222 ? 19.281 -2.977 8.578 1 93.25 222 PRO A CA 1
ATOM 1725 C C . PRO A 1 222 ? 18.734 -2.52 7.227 1 93.25 222 PRO A C 1
ATOM 1727 O O . PRO A 1 222 ? 17.609 -2.855 6.859 1 93.25 222 PRO A O 1
ATOM 1730 N N . THR A 1 223 ? 19.547 -1.771 6.566 1 94.56 223 THR A N 1
ATOM 1731 C CA . THR A 1 223 ? 19.312 -1.474 5.16 1 94.56 223 THR A CA 1
ATOM 1732 C C . THR A 1 223 ? 19.812 -2.609 4.277 1 94.56 223 THR A C 1
ATOM 1734 O O . THR A 1 223 ? 20.891 -3.174 4.531 1 94.56 223 THR A O 1
ATOM 1737 N N . VAL A 1 224 ? 19.047 -2.947 3.279 1 94 224 VAL A N 1
ATOM 1738 C CA . VAL A 1 224 ? 19.469 -3.998 2.359 1 94 224 VAL A CA 1
ATOM 1739 C C . VAL A 1 224 ? 20.078 -3.375 1.104 1 94 224 VAL A C 1
ATOM 1741 O O . VAL A 1 224 ? 19.469 -2.494 0.487 1 94 224 VAL A O 1
ATOM 1744 N N . ILE A 1 225 ? 21.219 -3.863 0.785 1 94.69 225 ILE A N 1
ATOM 1745 C CA . ILE A 1 225 ? 21.891 -3.441 -0.44 1 94.69 225 ILE A CA 1
ATOM 1746 C C . ILE A 1 225 ? 22.016 -4.625 -1.394 1 94.69 225 ILE A C 1
ATOM 1748 O O . ILE A 1 225 ? 22.5 -5.695 -1.004 1 94.69 225 ILE A O 1
ATOM 1752 N N . ARG A 1 226 ? 21.562 -4.414 -2.621 1 92.94 226 ARG A N 1
ATOM 1753 C CA . ARG A 1 226 ? 21.625 -5.461 -3.635 1 92.94 226 ARG A CA 1
ATOM 1754 C C . ARG A 1 226 ? 22.391 -4.988 -4.859 1 92.94 226 ARG A C 1
ATOM 1756 O O . ARG A 1 226 ? 22.266 -3.836 -5.277 1 92.94 226 ARG A O 1
ATOM 1763 N N . ALA A 1 227 ? 23.203 -5.836 -5.336 1 92.06 227 ALA A N 1
ATOM 1764 C CA . ALA A 1 227 ? 23.922 -5.555 -6.57 1 92.06 227 ALA A CA 1
ATOM 1765 C C . ALA A 1 227 ? 23.812 -6.715 -7.555 1 92.06 227 ALA A C 1
ATOM 1767 O O . ALA A 1 227 ? 23.672 -7.871 -7.148 1 92.06 227 ALA A O 1
ATOM 1768 N N . SER A 1 228 ? 23.75 -6.375 -8.82 1 90.56 228 SER A N 1
ATOM 1769 C CA . SER A 1 228 ? 23.75 -7.367 -9.891 1 90.56 228 SER A CA 1
ATOM 1770 C C . SER A 1 228 ? 24.953 -7.18 -10.82 1 90.56 228 SER A C 1
ATOM 1772 O O . SER A 1 228 ? 25.547 -6.105 -10.852 1 90.56 228 SER A O 1
ATOM 1774 N N . GLY A 1 229 ? 25.234 -8.281 -11.484 1 88.31 229 GLY A N 1
ATOM 1775 C CA . GLY A 1 229 ? 26.281 -8.219 -12.484 1 88.31 229 GLY A CA 1
ATOM 1776 C C . GLY A 1 229 ? 27.672 -8.109 -11.883 1 88.31 229 GLY A C 1
ATOM 1777 O O . GLY A 1 229 ? 28.531 -7.395 -12.406 1 88.31 229 GLY A O 1
ATOM 1778 N N . LEU A 1 230 ? 27.859 -8.75 -10.742 1 89.19 230 LEU A N 1
ATOM 1779 C CA . LEU A 1 230 ? 29.141 -8.703 -10.07 1 89.19 230 LEU A CA 1
ATOM 1780 C C . LEU A 1 230 ? 30.062 -9.828 -10.562 1 89.19 230 LEU A C 1
ATOM 1782 O O . LEU A 1 230 ? 29.734 -11.008 -10.414 1 89.19 230 LEU A O 1
ATOM 1786 N N . ALA A 1 231 ? 31.172 -9.484 -11.102 1 84.25 231 ALA A N 1
ATOM 1787 C CA . ALA A 1 231 ? 32.125 -10.469 -11.625 1 84.25 231 ALA A CA 1
ATOM 1788 C C . ALA A 1 231 ? 32.719 -11.312 -10.492 1 84.25 231 ALA A C 1
ATOM 1790 O O . ALA A 1 231 ? 33.031 -12.492 -10.68 1 84.25 231 ALA A O 1
ATOM 1791 N N . ARG A 1 232 ? 32.969 -10.758 -9.344 1 86.56 232 ARG A N 1
ATOM 1792 C CA . ARG A 1 232 ? 33.594 -11.438 -8.203 1 86.56 232 ARG A CA 1
ATOM 1793 C C . ARG A 1 232 ? 32.656 -11.406 -6.992 1 86.56 232 ARG A C 1
ATOM 1795 O O . ARG A 1 232 ? 33.094 -11.039 -5.895 1 86.56 232 ARG A O 1
ATOM 1802 N N . ALA A 1 233 ? 31.422 -11.836 -7.246 1 89 233 ALA A N 1
ATOM 1803 C CA . ALA A 1 233 ? 30.406 -11.797 -6.191 1 89 233 ALA A CA 1
ATOM 1804 C C . ALA A 1 233 ? 30.812 -12.688 -5.02 1 89 233 ALA A C 1
ATOM 1806 O O . ALA A 1 233 ? 30.641 -12.312 -3.857 1 89 233 ALA A O 1
ATOM 1807 N N . SER A 1 234 ? 31.406 -13.781 -5.363 1 89.5 234 SER A N 1
ATOM 1808 C CA . SER A 1 234 ? 31.766 -14.75 -4.328 1 89.5 234 SER A CA 1
ATOM 1809 C C . SER A 1 234 ? 32.875 -14.211 -3.434 1 89.5 234 SER A C 1
ATOM 1811 O O . SER A 1 234 ? 32.844 -14.414 -2.219 1 89.5 234 SER A O 1
ATOM 1813 N N . GLN A 1 235 ? 33.812 -13.586 -3.996 1 90.31 235 GLN A N 1
ATOM 1814 C CA . GLN A 1 235 ? 34.906 -13.008 -3.225 1 90.31 235 GLN A CA 1
ATOM 1815 C C . GLN A 1 235 ? 34.406 -11.898 -2.301 1 90.31 235 GLN A C 1
ATOM 1817 O O . GLN A 1 235 ? 34.812 -11.82 -1.143 1 90.31 235 GLN A O 1
ATOM 1822 N N . LEU A 1 236 ? 33.594 -11.086 -2.861 1 91.56 236 LEU A N 1
ATOM 1823 C CA . LEU A 1 236 ? 33.031 -10 -2.061 1 91.56 236 LEU A CA 1
ATOM 1824 C C . LEU A 1 236 ? 32.188 -10.539 -0.915 1 91.56 236 LEU A C 1
ATOM 1826 O O . LEU A 1 236 ? 32.25 -10.023 0.203 1 91.56 236 LEU A O 1
ATOM 1830 N N . GLN A 1 237 ? 31.422 -11.547 -1.257 1 93.19 237 GLN A N 1
ATOM 1831 C CA . GLN A 1 237 ? 30.594 -12.188 -0.248 1 93.19 237 GLN A CA 1
ATOM 1832 C C . GLN A 1 237 ? 31.438 -12.727 0.905 1 93.19 237 GLN A C 1
ATOM 1834 O O . GLN A 1 237 ? 31.078 -12.547 2.074 1 93.19 237 GLN A O 1
ATOM 1839 N N . GLN A 1 238 ? 32.469 -13.398 0.561 1 93.75 238 GLN A N 1
ATOM 1840 C CA . GLN A 1 238 ? 33.344 -13.953 1.575 1 93.75 238 GLN A CA 1
ATOM 1841 C C . GLN A 1 238 ? 33.969 -12.852 2.428 1 93.75 238 GLN A C 1
ATOM 1843 O O . GLN A 1 238 ? 34.094 -12.992 3.646 1 93.75 238 GLN A O 1
ATOM 1848 N N . HIS A 1 239 ? 34.344 -11.82 1.76 1 93.25 239 HIS A N 1
ATOM 1849 C CA . HIS A 1 239 ? 34.938 -10.688 2.471 1 93.25 239 HIS A CA 1
ATOM 1850 C C . HIS A 1 239 ? 33.938 -10.094 3.461 1 93.25 239 HIS A C 1
ATOM 1852 O O . HIS A 1 239 ? 34.281 -9.867 4.625 1 93.25 239 HIS A O 1
ATOM 1858 N N . TRP A 1 240 ? 32.719 -9.875 3.062 1 93.06 240 TRP A N 1
ATOM 1859 C CA . TRP A 1 240 ? 31.688 -9.281 3.912 1 93.06 240 TRP A CA 1
ATOM 1860 C C . TRP A 1 240 ? 31.328 -10.219 5.062 1 93.06 240 TRP A C 1
ATOM 1862 O O . TRP A 1 240 ? 31.094 -9.766 6.188 1 93.06 240 TRP A O 1
ATOM 1872 N N . ARG A 1 241 ? 31.281 -11.438 4.75 1 94.19 241 ARG A N 1
ATOM 1873 C CA . ARG A 1 241 ? 31.016 -12.422 5.797 1 94.19 241 ARG A CA 1
ATOM 1874 C C . ARG A 1 241 ? 32.094 -12.398 6.863 1 94.19 241 ARG A C 1
ATOM 1876 O O . ARG A 1 241 ? 31.812 -12.531 8.055 1 94.19 241 ARG A O 1
ATOM 1883 N N . SER A 1 242 ? 33.281 -12.273 6.418 1 94.38 242 SER A N 1
ATOM 1884 C CA . SER A 1 242 ? 34.406 -12.219 7.355 1 94.38 242 SER A CA 1
ATOM 1885 C C . SER A 1 242 ? 34.344 -10.984 8.242 1 94.38 242 SER A C 1
ATOM 1887 O O . SER A 1 242 ? 34.812 -10.992 9.367 1 94.38 242 SER A O 1
ATOM 1889 N N . GLU A 1 243 ? 33.719 -9.977 7.727 1 92.19 243 GLU A N 1
ATOM 1890 C CA . GLU A 1 243 ? 33.531 -8.742 8.484 1 92.19 243 GLU A CA 1
ATOM 1891 C C . GLU A 1 243 ? 32.312 -8.805 9.367 1 92.19 243 GLU A C 1
ATOM 1893 O O . GLU A 1 243 ? 31.969 -7.832 10.047 1 92.19 243 GLU A O 1
ATOM 1898 N N . GLY A 1 244 ? 31.547 -9.906 9.234 1 92 244 GLY A N 1
ATOM 1899 C CA . GLY A 1 244 ? 30.406 -10.109 10.109 1 92 244 GLY A CA 1
ATOM 1900 C C . GLY A 1 244 ? 29.094 -9.703 9.484 1 92 244 GLY A C 1
ATOM 1901 O O . GLY A 1 244 ? 28.062 -9.656 10.164 1 92 244 GLY A O 1
ATOM 1902 N N . HIS A 1 245 ? 29.141 -9.438 8.203 1 93.88 245 HIS A N 1
ATOM 1903 C CA . HIS A 1 245 ? 27.906 -9.031 7.547 1 93.88 245 HIS A CA 1
ATOM 1904 C C . HIS A 1 245 ? 27.094 -10.242 7.086 1 93.88 245 HIS A C 1
ATOM 1906 O O . HIS A 1 245 ? 27.672 -11.273 6.727 1 93.88 245 HIS A O 1
ATOM 1912 N N . VAL A 1 246 ? 25.844 -10.078 7.145 1 94.19 246 VAL A N 1
ATOM 1913 C CA . VAL A 1 246 ? 24.953 -11.109 6.625 1 94.19 246 VAL A CA 1
ATOM 1914 C C . VAL A 1 246 ? 24.75 -10.914 5.125 1 94.19 246 VAL A C 1
ATOM 1916 O O . VAL A 1 246 ? 24.266 -9.875 4.688 1 94.19 246 VAL A O 1
ATOM 1919 N N . THR A 1 247 ? 25.172 -11.922 4.344 1 94.69 247 THR A N 1
ATOM 1920 C CA . THR A 1 247 ? 25.109 -11.82 2.889 1 94.69 247 THR A CA 1
ATOM 1921 C C . THR A 1 247 ? 24.359 -13.016 2.295 1 94.69 247 THR A C 1
ATOM 1923 O O . THR A 1 247 ? 24.234 -14.062 2.934 1 94.69 247 THR A O 1
ATOM 1926 N N . GLN A 1 248 ? 23.766 -12.773 1.224 1 92.19 248 GLN A N 1
ATOM 1927 C CA . GLN A 1 248 ? 23.094 -13.82 0.466 1 92.19 248 GLN A CA 1
ATOM 1928 C C . GLN A 1 248 ? 23.234 -13.602 -1.036 1 92.19 248 GLN A C 1
ATOM 1930 O O . GLN A 1 248 ? 23.375 -12.461 -1.488 1 92.19 248 GLN A O 1
ATOM 1935 N N . GLY A 1 249 ? 23.328 -14.695 -1.75 1 88.94 249 GLY A N 1
ATOM 1936 C CA . GLY A 1 249 ? 23.328 -14.562 -3.197 1 88.94 249 GLY A CA 1
ATOM 1937 C C . GLY A 1 249 ? 22.047 -13.938 -3.74 1 88.94 249 GLY A C 1
ATOM 1938 O O . GLY A 1 249 ? 20.984 -14.086 -3.148 1 88.94 249 GLY A O 1
ATOM 1939 N N . TRP A 1 250 ? 22.203 -13.211 -4.805 1 85.06 250 TRP A N 1
ATOM 1940 C CA . TRP A 1 250 ? 21.078 -12.57 -5.465 1 85.06 250 TRP A CA 1
ATOM 1941 C C . TRP A 1 250 ? 21.109 -12.812 -6.973 1 85.06 250 TRP A C 1
ATOM 1943 O O . TRP A 1 250 ? 21.906 -12.195 -7.68 1 85.06 250 TRP A O 1
ATOM 1953 N N . GLY A 1 251 ? 20.25 -13.672 -7.438 1 76.44 251 GLY A N 1
ATOM 1954 C CA . GLY A 1 251 ? 20.312 -14.023 -8.844 1 76.44 251 GLY A CA 1
ATOM 1955 C C . GLY A 1 251 ? 21.625 -14.656 -9.25 1 76.44 251 GLY A C 1
ATOM 1956 O O . GLY A 1 251 ? 22.391 -15.117 -8.398 1 76.44 251 GLY A O 1
ATOM 1957 N N . ALA A 1 252 ? 21.938 -14.875 -10.523 1 73.44 252 ALA A N 1
ATOM 1958 C CA . ALA A 1 252 ? 23.109 -15.57 -11.023 1 73.44 252 ALA A CA 1
ATOM 1959 C C . ALA A 1 252 ? 24.391 -14.773 -10.75 1 73.44 252 ALA A C 1
ATOM 1961 O O . ALA A 1 252 ? 25.391 -15.328 -10.305 1 73.44 252 ALA A O 1
ATOM 1962 N N . GLU A 1 253 ? 24.344 -13.539 -10.859 1 82.56 253 GLU A N 1
ATOM 1963 C CA . GLU A 1 253 ? 25.516 -12.695 -10.68 1 82.56 253 GLU A CA 1
ATOM 1964 C C . GLU A 1 253 ? 25.203 -11.492 -9.797 1 82.56 253 GLU A C 1
ATOM 1966 O O . GLU A 1 253 ? 25.562 -10.359 -10.133 1 82.56 253 GLU A O 1
ATOM 1971 N N . GLY A 1 254 ? 24.562 -11.898 -8.633 1 89.88 254 GLY A N 1
ATOM 1972 C CA . GLY A 1 254 ? 24.203 -10.812 -7.742 1 89.88 254 GLY A CA 1
ATOM 1973 C C . GLY A 1 254 ? 24.453 -11.125 -6.281 1 89.88 254 GLY A C 1
ATOM 1974 O O . GLY A 1 254 ? 24.75 -12.273 -5.934 1 89.88 254 GLY A O 1
ATOM 1975 N N . LEU A 1 255 ? 24.547 -10.062 -5.488 1 93 255 LEU A N 1
ATOM 1976 C CA . LEU A 1 255 ? 24.812 -10.18 -4.059 1 93 255 LEU A CA 1
ATOM 1977 C C . LEU A 1 255 ? 23.938 -9.211 -3.262 1 93 255 LEU A C 1
ATOM 1979 O O . LEU A 1 255 ? 23.703 -8.086 -3.705 1 93 255 LEU A O 1
ATOM 1983 N N . GLN A 1 256 ? 23.484 -9.727 -2.182 1 94.44 256 GLN A N 1
ATOM 1984 C CA . GLN A 1 256 ? 22.719 -8.914 -1.237 1 94.44 256 GLN A CA 1
ATOM 1985 C C . GLN A 1 256 ? 23.406 -8.883 0.129 1 94.44 256 GLN A C 1
ATOM 1987 O O . GLN A 1 256 ? 23.922 -9.898 0.596 1 94.44 256 GLN A O 1
ATOM 1992 N N . VAL A 1 257 ? 23.422 -7.723 0.692 1 95.19 257 VAL A N 1
ATOM 1993 C CA . VAL A 1 257 ? 24.031 -7.602 2.016 1 95.19 257 VAL A CA 1
ATOM 1994 C C . VAL A 1 257 ? 23.141 -6.758 2.92 1 95.19 257 VAL A C 1
ATOM 1996 O O . VAL A 1 257 ? 22.531 -5.785 2.467 1 95.19 257 VAL A O 1
ATOM 1999 N N . SER A 1 258 ? 22.969 -7.211 4.129 1 94.94 258 SER A N 1
ATOM 2000 C CA . SER A 1 258 ? 22.281 -6.434 5.156 1 94.94 258 SER A CA 1
ATOM 2001 C C . SER A 1 258 ? 23.234 -5.461 5.844 1 94.94 258 SER A C 1
ATOM 2003 O O . SER A 1 258 ? 24.203 -5.883 6.469 1 94.94 258 SER A O 1
ATOM 2005 N N . ALA A 1 259 ? 22.922 -4.188 5.707 1 93.12 259 ALA A N 1
ATOM 2006 C CA . ALA A 1 259 ? 23.781 -3.15 6.273 1 93.12 259 ALA A CA 1
ATOM 2007 C C . ALA A 1 259 ? 23.172 -2.568 7.547 1 93.12 259 ALA A C 1
ATOM 2009 O O . ALA A 1 259 ? 22.172 -1.842 7.488 1 93.12 259 ALA A O 1
ATOM 2010 N N . PRO A 1 260 ? 23.75 -2.91 8.688 1 88.12 260 PRO A N 1
ATOM 2011 C CA . PRO A 1 260 ? 23.266 -2.244 9.898 1 88.12 260 PRO A CA 1
ATOM 2012 C C . PRO A 1 260 ? 23.469 -0.731 9.859 1 88.12 260 PRO A C 1
ATOM 2014 O O . PRO A 1 260 ? 24.156 -0.217 8.969 1 88.12 260 PRO A O 1
ATOM 2017 N N . ASP A 1 261 ? 22.844 -0.085 10.828 1 79.75 261 ASP A N 1
ATOM 2018 C CA . ASP A 1 261 ? 22.953 1.368 10.914 1 79.75 261 ASP A CA 1
ATOM 2019 C C . ASP A 1 261 ? 24.406 1.808 10.93 1 79.75 261 ASP A C 1
ATOM 2021 O O . ASP A 1 261 ? 25.234 1.238 11.656 1 79.75 261 ASP A O 1
ATOM 2025 N N . GLY A 1 262 ? 24.828 2.654 10.031 1 83.31 262 GLY A N 1
ATOM 2026 C CA . GLY A 1 262 ? 26.172 3.232 10.008 1 83.31 262 GLY A CA 1
ATOM 2027 C C . GLY A 1 262 ? 27.078 2.562 9 1 83.31 262 GLY A C 1
ATOM 2028 O O . GLY A 1 262 ? 28.156 3.094 8.672 1 83.31 262 GLY A O 1
ATOM 2029 N N . SER A 1 263 ? 26.688 1.437 8.484 1 89.69 263 SER A N 1
ATOM 2030 C CA . SER A 1 263 ? 27.594 0.721 7.605 1 89.69 263 SER A CA 1
ATOM 2031 C C . SER A 1 263 ? 27.172 0.858 6.145 1 89.69 263 SER A C 1
ATOM 2033 O O . SER A 1 263 ? 27.875 0.394 5.246 1 89.69 263 SER A O 1
ATOM 2035 N N . LYS A 1 264 ? 26.094 1.427 5.926 1 91.5 264 LYS A N 1
ATOM 2036 C CA . LYS A 1 264 ? 25.5 1.498 4.594 1 91.5 264 LYS A CA 1
ATOM 2037 C C . LYS A 1 264 ? 26.469 2.105 3.586 1 91.5 264 LYS A C 1
ATOM 2039 O O . LYS A 1 264 ? 26.734 1.51 2.541 1 91.5 264 LYS A O 1
ATOM 2044 N N . LEU A 1 265 ? 27.047 3.182 3.932 1 91.62 265 LEU A N 1
ATOM 2045 C CA . LEU A 1 265 ? 27.875 3.92 2.988 1 91.62 265 LEU A CA 1
ATOM 2046 C C . LEU A 1 265 ? 29.188 3.189 2.734 1 91.62 265 LEU A C 1
ATOM 2048 O O . LEU A 1 265 ? 29.672 3.162 1.604 1 91.62 265 LEU A O 1
ATOM 2052 N N . ALA A 1 266 ? 29.734 2.627 3.748 1 91 266 ALA A N 1
ATOM 2053 C CA . ALA A 1 266 ? 30.969 1.872 3.602 1 91 266 ALA A CA 1
ATOM 2054 C C . ALA A 1 266 ? 30.781 0.673 2.678 1 91 266 ALA A C 1
ATOM 2056 O O . ALA A 1 266 ? 31.609 0.416 1.8 1 91 266 ALA A O 1
ATOM 2057 N N . LEU A 1 267 ? 29.734 0.043 2.844 1 92.56 267 LEU A N 1
ATOM 2058 C CA . LEU A 1 267 ? 29.438 -1.137 2.035 1 92.56 267 LEU A CA 1
ATOM 2059 C C . LEU A 1 267 ? 29.156 -0.749 0.589 1 92.56 267 LEU A C 1
ATOM 2061 O O . LEU A 1 267 ? 29.578 -1.438 -0.339 1 92.56 267 LEU A O 1
ATOM 2065 N N . LEU A 1 268 ? 28.438 0.318 0.468 1 92 268 LEU A N 1
ATOM 2066 C CA . LEU A 1 268 ? 28.141 0.81 -0.872 1 92 268 LEU A CA 1
ATOM 2067 C C . LEU A 1 268 ? 29.422 1.172 -1.62 1 92 268 LEU A C 1
ATOM 2069 O O . LEU A 1 268 ? 29.547 0.883 -2.812 1 92 268 LEU A O 1
ATOM 2073 N N . ARG A 1 269 ? 30.344 1.798 -0.934 1 90.56 269 ARG A N 1
ATOM 2074 C CA . ARG A 1 269 ? 31.625 2.16 -1.531 1 90.56 269 ARG A CA 1
ATOM 2075 C C . ARG A 1 269 ? 32.406 0.918 -1.962 1 90.56 269 ARG A C 1
ATOM 2077 O O . ARG A 1 269 ? 32.969 0.884 -3.055 1 90.56 269 ARG A O 1
ATOM 2084 N N . GLN A 1 270 ? 32.406 -0.025 -1.129 1 89.19 270 GLN A N 1
ATOM 2085 C CA . GLN A 1 270 ? 33.094 -1.275 -1.443 1 89.19 270 GLN A CA 1
ATOM 2086 C C . GLN A 1 270 ? 32.469 -1.952 -2.66 1 89.19 270 GLN A C 1
ATOM 2088 O O . GLN A 1 270 ? 33.188 -2.475 -3.52 1 89.19 270 GLN A O 1
ATOM 2093 N N . LEU A 1 271 ? 31.203 -1.903 -2.678 1 89.94 271 LEU A N 1
ATOM 2094 C CA . LEU A 1 271 ? 30.453 -2.541 -3.76 1 89.94 271 LEU A CA 1
ATOM 2095 C C . LEU A 1 271 ? 30.734 -1.851 -5.09 1 89.94 271 LEU A C 1
ATOM 2097 O O . LEU A 1 271 ? 30.969 -2.516 -6.102 1 89.94 271 LEU A O 1
ATOM 2101 N N . LEU A 1 272 ? 30.719 -0.562 -5.043 1 88.88 272 LEU A N 1
ATOM 2102 C CA . LEU A 1 272 ? 30.875 0.211 -6.27 1 88.88 272 LEU A CA 1
ATOM 2103 C C . LEU A 1 272 ? 32.312 0.182 -6.746 1 88.88 272 LEU A C 1
ATOM 2105 O O . LEU A 1 272 ? 32.594 0.506 -7.898 1 88.88 272 LEU A O 1
ATOM 2109 N N . ALA A 1 273 ? 33.188 -0.168 -5.859 1 84.44 273 ALA A N 1
ATOM 2110 C CA . ALA A 1 273 ? 34.594 -0.281 -6.211 1 84.44 273 ALA A CA 1
ATOM 2111 C C . ALA A 1 273 ? 34.875 -1.58 -6.961 1 84.44 273 ALA A C 1
ATOM 2113 O O . ALA A 1 273 ? 35.938 -1.732 -7.582 1 84.44 273 ALA A O 1
ATOM 2114 N N . GLN A 1 274 ? 33.938 -2.479 -6.891 1 79.81 274 GLN A N 1
ATOM 2115 C CA . GLN A 1 274 ? 34.094 -3.75 -7.586 1 79.81 274 GLN A CA 1
ATOM 2116 C C . GLN A 1 274 ? 34 -3.564 -9.102 1 79.81 274 GLN A C 1
ATOM 2118 O O . GLN A 1 274 ? 33.688 -2.473 -9.57 1 79.81 274 GLN A O 1
ATOM 2123 N N . HIS A 1 275 ? 34.281 -4.66 -9.75 1 73 275 HIS A N 1
ATOM 2124 C CA . HIS A 1 275 ? 34.344 -4.625 -11.203 1 73 275 HIS A CA 1
ATOM 2125 C C . HIS A 1 275 ? 32.969 -4.484 -11.82 1 73 275 HIS A C 1
ATOM 2127 O O . HIS A 1 275 ? 32.375 -5.465 -12.289 1 73 275 HIS A O 1
ATOM 2133 N N . ASN A 1 276 ? 32.469 -3.336 -11.719 1 76.44 276 ASN A N 1
ATOM 2134 C CA . ASN A 1 276 ? 31.438 -2.682 -12.5 1 76.44 276 ASN A CA 1
ATOM 2135 C C . ASN A 1 276 ? 30.094 -3.4 -12.352 1 76.44 276 ASN A C 1
ATOM 2137 O O . ASN A 1 276 ? 29.609 -4.016 -13.297 1 76.44 276 ASN A O 1
ATOM 2141 N N . PRO A 1 277 ? 29.5 -3.318 -11.234 1 87.31 277 PRO A N 1
ATOM 2142 C CA . PRO A 1 277 ? 28.141 -3.85 -11.141 1 87.31 277 PRO A CA 1
ATOM 2143 C C . PRO A 1 277 ? 27.203 -3.256 -12.188 1 87.31 277 PRO A C 1
ATOM 2145 O O . PRO A 1 277 ? 27.375 -2.105 -12.594 1 87.31 277 PRO A O 1
ATOM 2148 N N . THR A 1 278 ? 26.312 -4.121 -12.734 1 87.56 278 THR A N 1
ATOM 2149 C CA . THR A 1 278 ? 25.359 -3.652 -13.727 1 87.56 278 THR A CA 1
ATOM 2150 C C . THR A 1 278 ? 24.25 -2.84 -13.062 1 87.56 278 THR A C 1
ATOM 2152 O O . THR A 1 278 ? 23.625 -1.988 -13.703 1 87.56 278 THR A O 1
ATOM 2155 N N . ASP A 1 279 ? 23.969 -3.109 -11.75 1 89.25 279 ASP A N 1
ATOM 2156 C CA . ASP A 1 279 ? 22.938 -2.381 -11.023 1 89.25 279 ASP A CA 1
ATOM 2157 C C . ASP A 1 279 ? 23.141 -2.494 -9.516 1 89.25 279 ASP A C 1
ATOM 2159 O O . ASP A 1 279 ? 23.766 -3.445 -9.039 1 89.25 279 ASP A O 1
ATOM 2163 N N . VAL A 1 280 ? 22.688 -1.43 -8.828 1 91.12 280 VAL A N 1
ATOM 2164 C CA . VAL A 1 280 ? 22.734 -1.421 -7.375 1 91.12 280 VAL A CA 1
ATOM 2165 C C . VAL A 1 280 ? 21.422 -0.867 -6.824 1 91.12 280 VAL A C 1
ATOM 2167 O O . VAL A 1 280 ? 20.875 0.1 -7.359 1 91.12 280 VAL A O 1
ATOM 2170 N N . GLU A 1 281 ? 20.906 -1.514 -5.797 1 91.38 281 GLU A N 1
ATOM 2171 C CA . GLU A 1 281 ? 19.703 -1.067 -5.098 1 91.38 281 GLU A CA 1
ATOM 2172 C C . GLU A 1 281 ? 19.969 -0.891 -3.605 1 91.38 281 GLU A C 1
ATOM 2174 O O . GLU A 1 281 ? 20.703 -1.673 -3.002 1 91.38 281 GLU A O 1
ATOM 2179 N N . VAL A 1 282 ? 19.5 0.162 -3.098 1 92.94 282 VAL A N 1
ATOM 2180 C CA . VAL A 1 282 ? 19.547 0.425 -1.662 1 92.94 282 VAL A CA 1
ATOM 2181 C C . VAL A 1 282 ? 18.125 0.526 -1.11 1 92.94 282 VAL A C 1
ATOM 2183 O O . VAL A 1 282 ? 17.375 1.435 -1.474 1 92.94 282 VAL A O 1
ATOM 2186 N N . LYS A 1 283 ? 17.797 -0.335 -0.193 1 91.44 283 LYS A N 1
ATOM 2187 C CA . LYS A 1 283 ? 16.438 -0.412 0.322 1 91.44 283 LYS A CA 1
ATOM 2188 C C . LYS A 1 283 ? 16.406 -0.284 1.843 1 91.44 283 LYS A C 1
ATOM 2190 O O . LYS A 1 283 ? 16.641 -1.261 2.557 1 91.44 283 LYS A O 1
ATOM 2195 N N . PRO A 1 284 ? 16.125 0.923 2.312 1 92.06 284 PRO A N 1
ATOM 2196 C CA . PRO A 1 284 ? 15.906 1.023 3.758 1 92.06 284 PRO A CA 1
ATOM 2197 C C . PRO A 1 284 ? 14.648 0.29 4.223 1 92.06 284 PRO A C 1
ATOM 2199 O O . PRO A 1 284 ? 13.781 -0.032 3.406 1 92.06 284 PRO A O 1
ATOM 2202 N N . PRO A 1 285 ? 14.609 0.024 5.551 1 92.88 285 PRO A N 1
ATOM 2203 C CA . PRO A 1 285 ? 13.375 -0.573 6.062 1 92.88 285 PRO A CA 1
ATOM 2204 C C . PRO A 1 285 ? 12.141 0.279 5.77 1 92.88 285 PRO A C 1
ATOM 2206 O O . PRO A 1 285 ? 12.164 1.495 5.977 1 92.88 285 PRO A O 1
ATOM 2209 N N . SER A 1 286 ? 11.172 -0.359 5.23 1 92 286 SER A N 1
ATOM 2210 C CA . SER A 1 286 ? 9.93 0.329 4.895 1 92 286 SER A CA 1
ATOM 2211 C C . SER A 1 286 ? 9.086 0.594 6.141 1 92 286 SER A C 1
ATOM 2213 O O . SER A 1 286 ? 9.398 0.094 7.223 1 92 286 SER A O 1
ATOM 2215 N N . LEU A 1 287 ? 8.102 1.428 5.965 1 94.19 287 LEU A N 1
ATOM 2216 C CA . LEU A 1 287 ? 7.156 1.662 7.055 1 94.19 287 LEU A CA 1
ATOM 2217 C C . LEU A 1 287 ? 6.477 0.363 7.473 1 94.19 287 LEU A C 1
ATOM 2219 O O . LEU A 1 287 ? 6.176 0.166 8.656 1 94.19 287 LEU A O 1
ATOM 2223 N N . GLU A 1 288 ? 6.266 -0.524 6.543 1 92.62 288 GLU A N 1
ATOM 2224 C CA . GLU A 1 288 ? 5.707 -1.839 6.848 1 92.62 288 GLU A CA 1
ATOM 2225 C C . GLU A 1 288 ? 6.648 -2.645 7.738 1 92.62 288 GLU A C 1
ATOM 2227 O O . GLU A 1 288 ? 6.203 -3.316 8.672 1 92.62 288 GLU A O 1
ATOM 2232 N N . ASP A 1 289 ? 7.895 -2.576 7.406 1 93.44 289 ASP A N 1
ATOM 2233 C CA . ASP A 1 289 ? 8.891 -3.262 8.219 1 93.44 289 ASP A CA 1
ATOM 2234 C C . ASP A 1 289 ? 8.891 -2.73 9.656 1 93.44 289 ASP A C 1
AT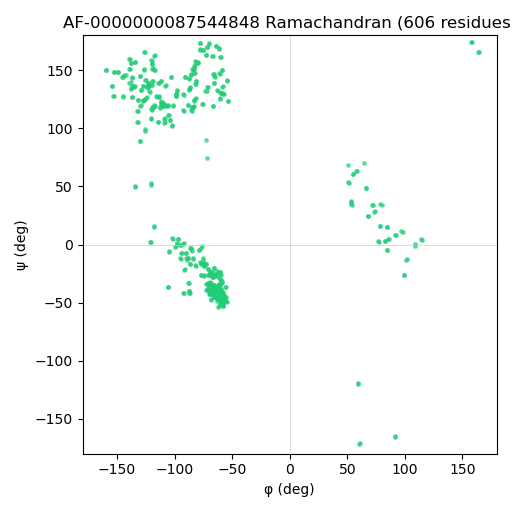OM 2236 O O . ASP A 1 289 ? 8.945 -3.508 10.609 1 93.44 289 ASP A O 1
ATOM 2240 N N . LEU A 1 290 ? 8.836 -1.457 9.711 1 95.5 290 LEU A N 1
ATOM 2241 C CA . LEU A 1 290 ? 8.852 -0.812 11.023 1 95.5 290 LEU A CA 1
ATOM 2242 C C . LEU A 1 290 ? 7.602 -1.17 11.82 1 95.5 290 LEU A C 1
ATOM 2244 O O . LEU A 1 290 ? 7.688 -1.513 13 1 95.5 290 LEU A O 1
ATOM 2248 N N . TYR A 1 291 ? 6.508 -1.12 11.102 1 95.88 291 TYR A N 1
ATOM 2249 C CA . TYR A 1 291 ? 5.242 -1.474 11.742 1 95.88 291 TYR A CA 1
ATOM 2250 C C . TYR A 1 291 ? 5.293 -2.891 12.297 1 95.88 291 TYR A C 1
ATOM 2252 O O . TYR A 1 291 ? 4.938 -3.117 13.461 1 95.88 291 TYR A O 1
ATOM 2260 N N . ARG A 1 292 ? 5.672 -3.793 11.531 1 94.56 292 ARG A N 1
ATOM 2261 C CA . ARG A 1 292 ? 5.777 -5.188 11.945 1 94.56 292 ARG A CA 1
ATOM 2262 C C . ARG A 1 292 ? 6.723 -5.34 13.133 1 94.56 292 ARG A C 1
ATOM 2264 O O . ARG A 1 292 ? 6.418 -6.059 14.086 1 94.56 292 ARG A O 1
ATOM 2271 N N . HIS A 1 293 ? 7.801 -4.695 13.047 1 95.62 293 HIS A N 1
ATOM 2272 C CA . HIS A 1 293 ? 8.797 -4.766 14.109 1 95.62 293 HIS A CA 1
ATOM 2273 C C . HIS A 1 293 ? 8.211 -4.316 15.445 1 95.62 293 HIS A C 1
ATOM 2275 O O . HIS A 1 293 ? 8.289 -5.043 16.438 1 95.62 293 HIS A O 1
ATOM 2281 N N . PHE A 1 294 ? 7.625 -3.148 15.453 1 95.56 294 PHE A N 1
ATOM 2282 C CA . PHE A 1 294 ? 7.117 -2.582 16.688 1 95.56 294 PHE A CA 1
ATOM 2283 C C . PHE A 1 294 ? 5.93 -3.387 17.203 1 95.56 294 PHE A C 1
ATOM 2285 O O . PHE A 1 294 ? 5.793 -3.596 18.422 1 95.56 294 PHE A O 1
ATOM 2292 N N . MET A 1 295 ? 5.129 -3.879 16.297 1 93.44 295 MET A N 1
ATOM 2293 C CA . MET A 1 295 ? 3.977 -4.688 16.688 1 93.44 295 MET A CA 1
ATOM 2294 C C . MET A 1 295 ? 4.422 -6.008 17.297 1 93.44 295 MET A C 1
ATOM 2296 O O . MET A 1 295 ? 3.871 -6.438 18.312 1 93.44 295 MET A O 1
ATOM 2300 N N . ASN A 1 296 ? 5.402 -6.594 16.703 1 92.31 296 ASN A N 1
ATOM 2301 C CA . ASN A 1 296 ? 5.91 -7.855 17.219 1 92.31 296 ASN A CA 1
ATOM 2302 C C . ASN A 1 296 ? 6.566 -7.676 18.578 1 92.31 296 ASN A C 1
ATOM 2304 O O . ASN A 1 296 ? 6.398 -8.516 19.469 1 92.31 296 ASN A O 1
ATOM 2308 N N . ARG A 1 297 ? 7.285 -6.66 18.688 1 92.38 297 ARG A N 1
ATOM 2309 C CA . ARG A 1 297 ? 7.926 -6.367 19.969 1 92.38 297 ARG A CA 1
ATOM 2310 C C . ARG A 1 297 ? 6.891 -6.168 21.078 1 92.38 297 ARG A C 1
ATOM 2312 O O . ARG A 1 297 ? 7.051 -6.676 22.188 1 92.38 297 ARG A O 1
ATOM 2319 N N . ALA A 1 298 ? 5.84 -5.461 20.75 1 91.31 298 ALA A N 1
ATOM 2320 C CA . ALA A 1 298 ? 4.77 -5.223 21.719 1 91.31 298 ALA A CA 1
ATOM 2321 C C . ALA A 1 298 ? 4.07 -6.527 22.094 1 91.31 298 ALA A C 1
ATOM 2323 O O . ALA A 1 298 ? 3.752 -6.75 23.266 1 91.31 298 ALA A O 1
ATOM 2324 N N . ALA A 1 299 ? 3.842 -7.371 21.125 1 88.94 299 ALA A N 1
ATOM 2325 C CA . ALA A 1 299 ? 3.199 -8.656 21.375 1 88.94 299 ALA A CA 1
ATOM 2326 C C . ALA A 1 299 ? 4.07 -9.539 22.266 1 88.94 299 ALA A C 1
ATOM 2328 O O . ALA A 1 299 ? 3.561 -10.227 23.156 1 88.94 299 ALA A O 1
ATOM 2329 N N . ALA A 1 300 ? 5.324 -9.484 22.047 1 89.75 300 ALA A N 1
ATOM 2330 C CA . ALA A 1 300 ? 6.258 -10.281 22.844 1 89.75 300 ALA A CA 1
ATOM 2331 C C . ALA A 1 300 ? 6.309 -9.789 24.281 1 89.75 300 ALA A C 1
ATOM 2333 O O . ALA A 1 300 ? 6.379 -10.594 25.219 1 89.75 300 ALA A O 1
ATOM 2334 N N . GLU A 1 301 ? 6.25 -8.523 24.438 1 89.06 301 GLU A N 1
ATOM 2335 C CA . GLU A 1 301 ? 6.273 -7.934 25.766 1 89.06 301 GLU A CA 1
ATOM 2336 C C . GLU A 1 301 ? 4.996 -8.266 26.547 1 89.06 301 GLU A C 1
ATOM 2338 O O . GLU A 1 301 ? 5.035 -8.469 27.75 1 89.06 301 GLU A O 1
ATOM 2343 N N . GLU A 1 302 ? 3.908 -8.305 25.859 1 85.12 302 GLU A N 1
ATOM 2344 C CA . GLU A 1 302 ? 2.639 -8.648 26.5 1 85.12 302 GLU A CA 1
ATOM 2345 C C . GLU A 1 302 ? 2.584 -10.125 26.875 1 85.12 302 GLU A C 1
ATOM 2347 O O . GLU A 1 302 ? 2.012 -10.484 27.906 1 85.12 302 GLU A O 1
ATOM 2352 N N . ALA A 1 303 ? 3.146 -10.961 26.031 1 82.56 303 ALA A N 1
ATOM 2353 C CA . ALA A 1 303 ? 3.158 -12.398 26.297 1 82.56 303 ALA A CA 1
ATOM 2354 C C . ALA A 1 303 ? 4.078 -12.727 27.469 1 82.56 303 ALA A C 1
ATOM 2356 O O . ALA A 1 303 ? 3.875 -13.734 28.156 1 82.56 303 ALA A O 1
ATOM 2357 N N . SER A 1 304 ? 5 -11.914 27.75 1 80.5 304 SER A N 1
ATOM 2358 C CA . SER A 1 304 ? 5.949 -12.133 28.844 1 80.5 304 SER A CA 1
ATOM 2359 C C . SER A 1 304 ? 5.418 -11.57 30.156 1 80.5 304 SER A C 1
ATOM 2361 O O . SER A 1 304 ? 5.934 -11.891 31.219 1 80.5 304 SER A O 1
ATOM 2363 N N . GLN A 1 305 ? 4.414 -10.812 30.188 1 71.5 305 GLN A N 1
ATOM 2364 C CA . GLN A 1 305 ? 3.797 -10.328 31.406 1 71.5 305 GLN A CA 1
ATOM 2365 C C . GLN A 1 305 ? 2.662 -11.242 31.859 1 71.5 305 GLN A C 1
ATOM 2367 O O . GLN A 1 305 ? 2.463 -11.453 33.062 1 71.5 305 GLN A O 1
ATOM 2372 N N . MET B 1 1 ? 6.852 -23.172 -20.078 1 88.19 1 MET B N 1
ATOM 2373 C CA . MET B 1 1 ? 5.508 -23.453 -20.578 1 88.19 1 MET B CA 1
ATOM 2374 C C . MET B 1 1 ? 4.484 -22.516 -19.922 1 88.19 1 MET B C 1
ATOM 2376 O O . MET B 1 1 ? 4.594 -22.203 -18.75 1 88.19 1 MET B O 1
ATOM 2380 N N . ASN B 1 2 ? 3.555 -22.047 -20.719 1 94.75 2 ASN B N 1
ATOM 2381 C CA . ASN B 1 2 ? 2.568 -21.094 -20.219 1 94.75 2 ASN B CA 1
ATOM 2382 C C . ASN B 1 2 ? 1.369 -21.812 -19.609 1 94.75 2 ASN B C 1
ATOM 2384 O O . ASN B 1 2 ? 0.902 -22.828 -20.141 1 94.75 2 ASN B O 1
ATOM 2388 N N . VAL B 1 3 ? 0.998 -21.375 -18.5 1 96.81 3 VAL B N 1
ATOM 2389 C CA . VAL B 1 3 ? -0.163 -21.953 -17.828 1 96.81 3 VAL B CA 1
ATOM 2390 C C . VAL B 1 3 ? -1.433 -21.234 -18.281 1 96.81 3 VAL B C 1
ATOM 2392 O O . VAL B 1 3 ? -2.518 -21.828 -18.281 1 96.81 3 VAL B O 1
ATOM 2395 N N . VAL B 1 4 ? -1.35 -19.984 -18.562 1 97.5 4 VAL B N 1
ATOM 2396 C CA . VAL B 1 4 ? -2.457 -19.203 -19.109 1 97.5 4 VAL B CA 1
ATOM 2397 C C . VAL B 1 4 ? -2.045 -18.578 -20.453 1 97.5 4 VAL B C 1
ATOM 2399 O O . VAL B 1 4 ? -0.952 -18.031 -20.562 1 97.5 4 VAL B O 1
ATOM 2402 N N . GLU B 1 5 ? -2.92 -18.75 -21.406 1 97.62 5 GLU B N 1
ATOM 2403 C CA . GLU B 1 5 ? -2.721 -18.141 -22.719 1 97.62 5 GLU B CA 1
ATOM 2404 C C . GLU B 1 5 ? -3.988 -17.438 -23.203 1 97.62 5 GLU B C 1
ATOM 2406 O O . GLU B 1 5 ? -5.023 -18.078 -23.375 1 97.62 5 GLU B O 1
ATOM 2411 N N . ILE B 1 6 ? -3.914 -16.203 -23.328 1 97.06 6 ILE B N 1
ATOM 2412 C CA . ILE B 1 6 ? -4.98 -15.383 -23.891 1 97.06 6 ILE B CA 1
ATOM 2413 C C . ILE B 1 6 ? -4.527 -14.797 -25.219 1 97.06 6 ILE B C 1
ATOM 2415 O O . ILE B 1 6 ? -3.566 -14.031 -25.281 1 97.06 6 ILE B O 1
ATOM 2419 N N . GLU B 1 7 ? -5.246 -15.18 -26.25 1 97.19 7 GLU B N 1
ATOM 2420 C CA . GLU B 1 7 ? -4.844 -14.781 -27.609 1 97.19 7 GLU B CA 1
ATOM 2421 C C . GLU B 1 7 ? -5.938 -13.977 -28.297 1 97.19 7 GLU B C 1
ATOM 2423 O O . GLU B 1 7 ? -6.945 -14.539 -28.734 1 97.19 7 GLU B O 1
ATOM 2428 N N . ASP B 1 8 ? -5.672 -12.742 -28.438 1 97.38 8 ASP B N 1
ATOM 2429 C CA . ASP B 1 8 ? -6.512 -11.805 -29.172 1 97.38 8 ASP B CA 1
ATOM 2430 C C . ASP B 1 8 ? -7.965 -11.891 -28.719 1 97.38 8 ASP B C 1
ATOM 2432 O O . ASP B 1 8 ? -8.867 -12.055 -29.531 1 97.38 8 ASP B O 1
ATOM 2436 N N . VAL B 1 9 ? -8.133 -11.766 -27.5 1 97.12 9 VAL B N 1
ATOM 2437 C CA . VAL B 1 9 ? -9.461 -11.969 -26.938 1 97.12 9 VAL B CA 1
ATOM 2438 C C . VAL B 1 9 ? -10.211 -10.641 -26.875 1 97.12 9 VAL B C 1
ATOM 2440 O O . VAL B 1 9 ? -9.672 -9.648 -26.375 1 97.12 9 VAL B O 1
ATOM 2443 N N . SER B 1 10 ? -11.359 -10.672 -27.391 1 97.19 10 SER B N 1
ATOM 2444 C CA . SER B 1 10 ? -12.312 -9.578 -27.234 1 97.19 10 SER B CA 1
ATOM 2445 C C . SER B 1 10 ? -13.578 -10.055 -26.516 1 97.19 10 SER B C 1
ATOM 2447 O O . SER B 1 10 ? -13.984 -11.211 -26.672 1 97.19 10 SER B O 1
ATOM 2449 N N . GLN B 1 11 ? -14.055 -9.219 -25.672 1 96.38 11 GLN B N 1
ATOM 2450 C CA . GLN B 1 11 ? -15.281 -9.523 -24.938 1 96.38 11 GLN B CA 1
ATOM 2451 C C . GLN B 1 11 ? -16.281 -8.375 -25.031 1 96.38 11 GLN B C 1
ATOM 2453 O O . GLN B 1 11 ? -15.93 -7.215 -24.828 1 96.38 11 GLN B O 1
ATOM 2458 N N . HIS B 1 12 ? -17.484 -8.727 -25.312 1 93.81 12 HIS B N 1
ATOM 2459 C CA . HIS B 1 12 ? -18.562 -7.746 -25.422 1 93.81 12 HIS B CA 1
ATOM 2460 C C . HIS B 1 12 ? -19.75 -8.125 -24.562 1 93.81 12 HIS B C 1
ATOM 2462 O O . HIS B 1 12 ? -20.078 -9.312 -24.406 1 93.81 12 HIS B O 1
ATOM 2468 N N . TYR B 1 13 ? -20.297 -7.172 -23.875 1 90.56 13 TYR B N 1
ATOM 2469 C CA . TYR B 1 13 ? -21.625 -7.281 -23.266 1 90.56 13 TYR B CA 1
ATOM 2470 C C . TYR B 1 13 ? -22.641 -6.41 -23.984 1 90.56 13 TYR B C 1
ATOM 2472 O O . TYR B 1 13 ? -22.703 -5.199 -23.766 1 90.56 13 TYR B O 1
ATOM 2480 N N . GLY B 1 14 ? -23.469 -7.023 -24.75 1 89.94 14 GLY B N 1
ATOM 2481 C CA . GLY B 1 14 ? -24.266 -6.227 -25.656 1 89.94 14 GLY B CA 1
ATOM 2482 C C . GLY B 1 14 ? -23.438 -5.41 -26.625 1 89.94 14 GLY B C 1
ATOM 2483 O O . GLY B 1 14 ? -22.609 -5.957 -27.359 1 89.94 14 GLY B O 1
ATOM 2484 N N . GLU B 1 15 ? -23.641 -4.078 -26.516 1 89.44 15 GLU B N 1
ATOM 2485 C CA . GLU B 1 15 ? -22.938 -3.176 -27.422 1 89.44 15 GLU B CA 1
ATOM 2486 C C . GLU B 1 15 ? -21.656 -2.66 -26.797 1 89.44 15 GLU B C 1
ATOM 2488 O O . GLU B 1 15 ? -20.859 -1.987 -27.453 1 89.44 15 GLU B O 1
ATOM 2493 N N . VAL B 1 16 ? -21.406 -3.072 -25.625 1 89.5 16 VAL B N 1
ATOM 2494 C CA . VAL B 1 16 ? -20.266 -2.502 -24.906 1 89.5 16 VAL B CA 1
ATOM 2495 C C . VAL B 1 16 ? -19.094 -3.469 -24.969 1 89.5 16 VAL B C 1
ATOM 2497 O O . VAL B 1 16 ? -19.219 -4.625 -24.562 1 89.5 16 VAL B O 1
ATOM 2500 N N . ALA B 1 17 ? -18.016 -3.018 -25.547 1 92.81 17 ALA B N 1
ATOM 2501 C CA . ALA B 1 17 ? -16.781 -3.793 -25.562 1 92.81 17 ALA B CA 1
ATOM 2502 C C . ALA B 1 17 ? -16.016 -3.627 -24.25 1 92.81 17 ALA B C 1
ATOM 2504 O O . ALA B 1 17 ? -15.648 -2.512 -23.859 1 92.81 17 ALA B O 1
ATOM 2505 N N . VAL B 1 18 ? -15.695 -4.723 -23.609 1 94.44 18 VAL B N 1
ATOM 2506 C CA . VAL B 1 18 ? -15.039 -4.672 -22.312 1 94.44 18 VAL B CA 1
ATOM 2507 C C . VAL B 1 18 ? -13.57 -5.051 -22.453 1 94.44 18 VAL B C 1
ATOM 2509 O O . VAL B 1 18 ? -12.711 -4.547 -21.719 1 94.44 18 VAL B O 1
ATOM 2512 N N . LEU B 1 19 ? -13.266 -5.957 -23.297 1 97.38 19 LEU B N 1
ATOM 2513 C CA . LEU B 1 19 ? -11.906 -6.316 -23.672 1 97.38 19 LEU B CA 1
ATOM 2514 C C . LEU B 1 19 ? -11.703 -6.191 -25.172 1 97.38 19 LEU B C 1
ATOM 2516 O O . LEU B 1 19 ? -12.594 -6.527 -25.953 1 97.38 19 LEU B O 1
ATOM 2520 N N . ARG B 1 20 ? -10.602 -5.68 -25.594 1 96.31 20 ARG B N 1
ATOM 2521 C CA . ARG B 1 20 ? -10.32 -5.379 -27 1 96.31 20 ARG B CA 1
ATOM 2522 C C . ARG B 1 20 ? -8.977 -5.961 -27.422 1 96.31 20 ARG B C 1
ATOM 2524 O O . ARG B 1 20 ? -7.961 -5.262 -27.422 1 96.31 20 ARG B O 1
ATOM 2531 N N . GLY B 1 21 ? -9.008 -7.176 -27.875 1 96.94 21 GLY B N 1
ATOM 2532 C CA . GLY B 1 21 ? -7.812 -7.801 -28.422 1 96.94 21 GLY B CA 1
ATOM 2533 C C . GLY B 1 21 ? -6.734 -8.031 -27.375 1 96.94 21 GLY B C 1
ATOM 2534 O O . GLY B 1 21 ? -5.578 -7.652 -27.578 1 96.94 21 GLY B O 1
ATOM 2535 N N . LEU B 1 22 ? -7.117 -8.594 -26.281 1 97.56 22 LEU B N 1
ATOM 2536 C CA . LEU B 1 22 ? -6.203 -8.805 -25.172 1 97.56 22 LEU B CA 1
ATOM 2537 C C . LEU B 1 22 ? -5.266 -9.977 -25.438 1 97.56 22 LEU B C 1
ATOM 2539 O O . LEU B 1 22 ? -5.719 -11.062 -25.812 1 97.56 22 LEU B O 1
ATOM 2543 N N . ASN B 1 23 ? -3.996 -9.773 -25.438 1 98.06 23 ASN B N 1
ATOM 2544 C CA . ASN B 1 23 ? -2.957 -10.797 -25.453 1 98.06 23 ASN B CA 1
ATOM 2545 C C . ASN B 1 23 ? -2.217 -10.852 -24.125 1 98.06 23 ASN B C 1
ATOM 2547 O O . ASN B 1 23 ? -1.598 -9.875 -23.703 1 98.06 23 ASN B O 1
ATOM 2551 N N . LEU B 1 24 ? -2.264 -11.977 -23.453 1 97.56 24 LEU B N 1
ATOM 2552 C CA . LEU B 1 24 ? -1.672 -12.125 -22.125 1 97.56 24 LEU B CA 1
ATOM 2553 C C . LEU B 1 24 ? -1.313 -13.578 -21.844 1 97.56 24 LEU B C 1
ATOM 2555 O O . LEU B 1 24 ? -2.078 -14.484 -22.188 1 97.56 24 LEU B O 1
ATOM 2559 N N . ASN B 1 25 ? -0.177 -13.781 -21.297 1 97.94 25 ASN B N 1
ATOM 2560 C CA . ASN B 1 25 ? 0.24 -15.125 -20.922 1 97.94 25 ASN B CA 1
ATOM 2561 C C . ASN B 1 25 ? 0.849 -15.141 -19.516 1 97.94 25 ASN B C 1
ATOM 2563 O O . ASN B 1 25 ? 1.244 -14.102 -19 1 97.94 25 ASN B O 1
ATOM 2567 N N . LEU B 1 26 ? 0.829 -16.234 -18.922 1 98.25 26 LEU B N 1
ATOM 2568 C CA . LEU B 1 26 ? 1.444 -16.5 -17.625 1 98.25 26 LEU B CA 1
ATOM 2569 C C . LEU B 1 26 ? 2.271 -17.781 -17.656 1 98.25 26 LEU B C 1
ATOM 2571 O O . LEU B 1 26 ? 1.754 -18.844 -17.984 1 98.25 26 LEU B O 1
ATOM 2575 N N . ALA B 1 27 ? 3.525 -17.656 -17.297 1 97.44 27 ALA B N 1
ATOM 2576 C CA . ALA B 1 27 ? 4.391 -18.844 -17.25 1 97.44 27 ALA B CA 1
ATOM 2577 C C . ALA B 1 27 ? 4.191 -19.609 -15.945 1 97.44 27 ALA B C 1
ATOM 2579 O O . ALA B 1 27 ? 3.693 -19.047 -14.961 1 97.44 27 ALA B O 1
ATOM 2580 N N . GLN B 1 28 ? 4.543 -20.859 -16.016 1 96.19 28 GLN B N 1
ATOM 2581 C CA . GLN B 1 28 ? 4.484 -21.672 -14.805 1 96.19 28 GLN B CA 1
ATOM 2582 C C . GLN B 1 28 ? 5.383 -21.109 -13.711 1 96.19 28 GLN B C 1
ATOM 2584 O O . GLN B 1 28 ? 6.535 -20.75 -13.969 1 96.19 28 GLN B O 1
ATOM 2589 N N . GLY B 1 29 ? 4.82 -20.969 -12.539 1 95.88 29 GLY B N 1
ATOM 2590 C CA . GLY B 1 29 ? 5.59 -20.5 -11.398 1 95.88 29 GLY B CA 1
ATOM 2591 C C . GLY B 1 29 ? 5.809 -19 -11.406 1 95.88 29 GLY B C 1
ATOM 2592 O O . GLY B 1 29 ? 6.676 -18.484 -10.695 1 95.88 29 GLY B O 1
ATOM 2593 N N . GLU B 1 30 ? 5.059 -18.297 -12.188 1 97.12 30 GLU B N 1
ATOM 2594 C CA . GLU B 1 30 ? 5.164 -16.859 -12.305 1 97.12 30 GLU B CA 1
ATOM 2595 C C . GLU B 1 30 ? 4.039 -16.156 -11.539 1 97.12 30 GLU B C 1
ATOM 2597 O O . GLU B 1 30 ? 2.945 -16.703 -11.398 1 97.12 30 GLU B O 1
ATOM 2602 N N . VAL B 1 31 ? 4.383 -15.062 -10.992 1 98.06 31 VAL B N 1
ATOM 2603 C CA . VAL B 1 31 ? 3.363 -14.195 -10.414 1 98.06 31 VAL B CA 1
ATOM 2604 C C . VAL B 1 31 ? 3.17 -12.969 -11.305 1 98.06 31 VAL B C 1
ATOM 2606 O O . VAL B 1 31 ? 4.105 -12.188 -11.516 1 98.06 31 VAL B O 1
ATOM 2609 N N . LEU B 1 32 ? 1.966 -12.812 -11.797 1 98.38 32 LEU B N 1
ATOM 2610 C CA . LEU B 1 32 ? 1.607 -11.672 -12.633 1 98.38 32 LEU B CA 1
ATOM 2611 C C . LEU B 1 32 ? 0.648 -10.734 -11.906 1 98.38 32 LEU B C 1
ATOM 2613 O O . LEU B 1 32 ? -0.416 -11.164 -11.453 1 98.38 32 LEU B O 1
ATOM 2617 N N . GLY B 1 33 ? 1.086 -9.516 -11.742 1 97.94 33 GLY B N 1
ATOM 2618 C CA . GLY B 1 33 ? 0.159 -8.492 -11.289 1 97.94 33 GLY B CA 1
ATOM 2619 C C . GLY B 1 33 ? -0.659 -7.887 -12.414 1 97.94 33 GLY B C 1
ATOM 2620 O O . GLY B 1 33 ? -0.104 -7.434 -13.422 1 97.94 33 GLY B O 1
ATOM 2621 N N . LEU B 1 34 ? -1.916 -7.934 -12.281 1 97 34 LEU B N 1
ATOM 2622 C CA . LEU B 1 34 ? -2.842 -7.324 -13.234 1 97 34 LEU B CA 1
ATOM 2623 C C . LEU B 1 34 ? -3.459 -6.055 -12.656 1 97 34 LEU B C 1
ATOM 2625 O O . LEU B 1 34 ? -4.293 -6.125 -11.75 1 97 34 LEU B O 1
ATOM 2629 N N . PHE B 1 35 ? -3.055 -4.941 -13.258 1 95.56 35 PHE B N 1
ATOM 2630 C CA . PHE B 1 35 ? -3.432 -3.648 -12.703 1 95.56 35 PHE B CA 1
ATOM 2631 C C . PHE B 1 35 ? -4.25 -2.844 -13.703 1 95.56 35 PHE B C 1
ATOM 2633 O O . PHE B 1 35 ? -4.117 -3.025 -14.914 1 95.56 35 PHE B O 1
ATOM 2640 N N . GLY B 1 36 ? -5.051 -1.927 -13.203 1 90.88 36 GLY B N 1
ATOM 2641 C CA . GLY B 1 36 ? -5.926 -1.069 -13.984 1 90.88 36 GLY B CA 1
ATOM 2642 C C . GLY B 1 36 ? -7.004 -0.398 -13.156 1 90.88 36 GLY B C 1
ATOM 2643 O O . GLY B 1 36 ? -7.223 -0.768 -12 1 90.88 36 GLY B O 1
ATOM 2644 N N . HIS B 1 37 ? -7.637 0.6 -13.719 1 85.25 37 HIS B N 1
ATOM 2645 C CA . HIS B 1 37 ? -8.727 1.278 -13.023 1 85.25 37 HIS B CA 1
ATOM 2646 C C . HIS B 1 37 ? -9.969 0.397 -12.953 1 85.25 37 HIS B C 1
ATOM 2648 O O . HIS B 1 37 ? -10.008 -0.679 -13.555 1 85.25 37 HIS B O 1
ATOM 2654 N N . ASN B 1 38 ? -10.914 0.833 -12.18 1 79.5 38 ASN B N 1
ATOM 2655 C CA . ASN B 1 38 ? -12.18 0.106 -12.125 1 79.5 38 ASN B CA 1
ATOM 2656 C C . ASN B 1 38 ? -12.859 0.066 -13.492 1 79.5 38 ASN B C 1
ATOM 2658 O O . ASN B 1 38 ? -12.992 1.097 -14.156 1 79.5 38 ASN B O 1
ATOM 2662 N N . GLY B 1 39 ? -13.188 -1.087 -13.969 1 84.19 39 GLY B N 1
ATOM 2663 C CA . GLY B 1 39 ? -13.805 -1.251 -15.273 1 84.19 39 GLY B CA 1
ATOM 2664 C C . GLY B 1 39 ? -12.797 -1.476 -16.391 1 84.19 39 GLY B C 1
ATOM 2665 O O . GLY B 1 39 ? -13.164 -1.543 -17.562 1 84.19 39 GLY B O 1
ATOM 2666 N N . ALA B 1 40 ? -11.57 -1.661 -16.016 1 89.81 40 ALA B N 1
ATOM 2667 C CA . ALA B 1 40 ? -10.523 -1.787 -17.016 1 89.81 40 ALA B CA 1
ATOM 2668 C C . ALA B 1 40 ? -10.57 -3.15 -17.703 1 89.81 40 ALA B C 1
ATOM 2670 O O . ALA B 1 40 ? -9.945 -3.354 -18.734 1 89.81 40 ALA B O 1
ATOM 2671 N N . GLY B 1 41 ? -11.281 -4.117 -17.109 1 92.69 41 GLY B N 1
ATOM 2672 C CA . GLY B 1 41 ? -11.391 -5.441 -17.688 1 92.69 41 GLY B CA 1
ATOM 2673 C C . GLY B 1 41 ? -10.734 -6.52 -16.844 1 92.69 41 GLY B C 1
ATOM 2674 O O . GLY B 1 41 ? -10.641 -7.676 -17.266 1 92.69 41 GLY B O 1
ATOM 2675 N N . LYS B 1 42 ? -10.227 -6.176 -15.641 1 94.12 42 LYS B N 1
ATOM 2676 C CA . LYS B 1 42 ? -9.508 -7.117 -14.781 1 94.12 42 LYS B CA 1
ATOM 2677 C C . LYS B 1 42 ? -10.398 -8.305 -14.406 1 94.12 42 LYS B C 1
ATOM 2679 O O . LYS B 1 42 ? -10.023 -9.461 -14.609 1 94.12 42 LYS B O 1
ATOM 2684 N N . THR B 1 43 ? -11.625 -8.008 -13.914 1 92 43 THR B N 1
ATOM 2685 C CA . THR B 1 43 ? -12.555 -9.047 -13.477 1 92 43 THR B CA 1
ATOM 2686 C C . THR B 1 43 ? -13.008 -9.898 -14.656 1 92 43 THR B C 1
ATOM 2688 O O . THR B 1 43 ? -13.141 -11.117 -14.531 1 92 43 THR B O 1
ATOM 2691 N N . THR B 1 44 ? -13.266 -9.258 -15.797 1 94.62 44 THR B N 1
ATOM 2692 C CA . THR B 1 44 ? -13.641 -10 -17 1 94.62 44 THR B CA 1
ATOM 2693 C C . THR B 1 44 ? -12.531 -10.961 -17.406 1 94.62 44 THR B C 1
ATOM 2695 O O . THR B 1 44 ? -12.797 -12.109 -17.75 1 94.62 44 THR B O 1
ATOM 2698 N N . THR B 1 45 ? -11.312 -10.484 -17.328 1 96.31 45 THR B N 1
ATOM 2699 C CA . THR B 1 45 ? -10.172 -11.328 -17.641 1 96.31 45 THR B CA 1
ATOM 2700 C C . THR B 1 45 ? -10.109 -12.531 -16.703 1 96.31 45 THR B C 1
ATOM 2702 O O . THR B 1 45 ? -9.922 -13.664 -17.156 1 96.31 45 THR B O 1
ATOM 2705 N N . MET B 1 46 ? -10.344 -12.32 -15.43 1 95.06 46 MET B N 1
ATOM 2706 C CA . MET B 1 46 ? -10.336 -13.391 -14.438 1 95.06 46 MET B CA 1
ATOM 2707 C C . MET B 1 46 ? -11.43 -14.406 -14.727 1 95.06 46 MET B C 1
ATOM 2709 O O . MET B 1 46 ? -11.188 -15.617 -14.672 1 95.06 46 MET B O 1
ATOM 2713 N N . LYS B 1 47 ? -12.562 -13.953 -15.07 1 94.56 47 LYS B N 1
ATOM 2714 C CA . LYS B 1 47 ? -13.695 -14.836 -15.359 1 94.56 47 LYS B CA 1
ATOM 2715 C C . LYS B 1 47 ? -13.422 -15.695 -16.594 1 94.56 47 LYS B C 1
ATOM 2717 O O . LYS B 1 47 ? -13.844 -16.859 -16.656 1 94.56 47 LYS B O 1
ATOM 2722 N N . LEU B 1 48 ? -12.789 -15.125 -17.547 1 95 48 LEU B N 1
ATOM 2723 C CA . LEU B 1 48 ? -12.414 -15.867 -18.75 1 95 48 LEU B CA 1
ATOM 2724 C C . LEU B 1 48 ? -11.445 -16.984 -18.422 1 95 48 LEU B C 1
ATOM 2726 O O . LEU B 1 48 ? -11.617 -18.125 -18.875 1 95 48 LEU B O 1
ATOM 2730 N N . ILE B 1 49 ? -10.484 -16.703 -17.562 1 95.75 49 ILE B N 1
ATOM 2731 C CA . ILE B 1 49 ? -9.484 -17.688 -17.188 1 95.75 49 ILE B CA 1
ATOM 2732 C C . ILE B 1 49 ? -10.133 -18.797 -16.344 1 95.75 49 ILE B C 1
ATOM 2734 O O . ILE B 1 49 ? -9.773 -19.969 -16.453 1 95.75 49 ILE B O 1
ATOM 2738 N N . LEU B 1 50 ? -11.133 -18.406 -15.562 1 94.5 50 LEU B N 1
ATOM 2739 C CA . LEU B 1 50 ? -11.836 -19.344 -14.695 1 94.5 50 LEU B CA 1
ATOM 2740 C C . LEU B 1 50 ? -12.805 -20.203 -15.508 1 94.5 50 LEU B C 1
ATOM 2742 O O . LEU B 1 50 ? -13.297 -21.219 -15.008 1 94.5 50 LEU B O 1
ATOM 2746 N N . GLY B 1 51 ? -13.117 -19.797 -16.688 1 92.44 51 GLY B N 1
ATOM 2747 C CA . GLY B 1 51 ? -14.062 -20.5 -17.531 1 92.44 51 GLY B CA 1
ATOM 2748 C C . GLY B 1 51 ? -15.508 -20.141 -17.25 1 92.44 51 GLY B C 1
ATOM 2749 O O . GLY B 1 51 ? -16.422 -20.844 -17.688 1 92.44 51 GLY B O 1
ATOM 2750 N N . LEU B 1 52 ? -15.711 -19.062 -16.547 1 91.38 52 LEU B N 1
ATOM 2751 C CA . LEU B 1 52 ? -17.062 -18.609 -16.219 1 91.38 52 LEU B CA 1
ATOM 2752 C C . LEU B 1 52 ? -17.656 -17.781 -17.344 1 91.38 52 LEU B C 1
ATOM 2754 O O . LEU B 1 52 ? -18.844 -17.5 -17.344 1 91.38 52 LEU B O 1
ATOM 2758 N N . LEU B 1 53 ? -16.797 -17.422 -18.266 1 91.88 53 LEU B N 1
ATOM 2759 C CA . LEU B 1 53 ? -17.188 -16.656 -19.453 1 91.88 53 LEU B CA 1
ATOM 2760 C C . LEU B 1 53 ? -16.516 -17.219 -20.703 1 91.88 53 LEU B C 1
ATOM 2762 O O . LEU B 1 53 ? -15.383 -17.688 -20.641 1 91.88 53 LEU B O 1
ATOM 2766 N N . ARG B 1 54 ? -17.219 -17.203 -21.797 1 92.5 54 ARG B N 1
ATOM 2767 C CA . ARG B 1 54 ? -16.641 -17.531 -23.109 1 92.5 54 ARG B CA 1
ATOM 2768 C C . ARG B 1 54 ? -16.266 -16.266 -23.875 1 92.5 54 ARG B C 1
ATOM 2770 O O . ARG B 1 54 ? -17.062 -15.32 -23.938 1 92.5 54 ARG B O 1
ATOM 2777 N N . PRO B 1 55 ? -15.133 -16.281 -24.359 1 94.44 55 PRO B N 1
ATOM 2778 C CA . PRO B 1 55 ? -14.75 -15.086 -25.109 1 94.44 55 PRO B CA 1
ATOM 2779 C C . PRO B 1 55 ? -15.594 -14.875 -26.359 1 94.44 55 PRO B C 1
ATOM 2781 O O . PRO B 1 55 ? -15.969 -15.852 -27.031 1 94.44 55 PRO B O 1
ATOM 2784 N N . SER B 1 56 ? -15.867 -13.633 -26.672 1 95.44 56 SER B N 1
ATOM 2785 C CA . SER B 1 56 ? -16.562 -13.305 -27.922 1 95.44 56 SER B CA 1
ATOM 2786 C C . SER B 1 56 ? -15.695 -13.562 -29.141 1 95.44 56 SER B C 1
ATOM 2788 O O . SER B 1 56 ? -16.188 -14.016 -30.172 1 95.44 56 SER B O 1
ATOM 2790 N N . GLU B 1 57 ? -14.523 -13.219 -29.062 1 96.69 57 GLU B N 1
ATOM 2791 C CA . GLU B 1 57 ? -13.5 -13.469 -30.062 1 96.69 57 GLU B CA 1
ATOM 2792 C C . GLU B 1 57 ? -12.172 -13.859 -29.422 1 96.69 57 GLU B C 1
ATOM 2794 O O . GLU B 1 57 ? -11.93 -13.531 -28.25 1 96.69 57 GLU B O 1
ATOM 2799 N N . GLY B 1 58 ? -11.398 -14.641 -30.125 1 96.06 58 GLY B N 1
ATOM 2800 C CA . GLY B 1 58 ? -10.102 -15.055 -29.594 1 96.06 58 GLY B CA 1
ATOM 2801 C C . GLY B 1 58 ? -10.164 -16.359 -28.828 1 96.06 58 GLY B C 1
ATOM 2802 O O . GLY B 1 58 ? -11.109 -17.141 -28.984 1 96.06 58 GLY B O 1
ATOM 2803 N N . ARG B 1 59 ? -9.062 -16.578 -28.094 1 95.25 59 ARG B N 1
ATOM 2804 C CA . ARG B 1 59 ? -8.992 -17.859 -27.406 1 95.25 59 ARG B CA 1
ATOM 2805 C C . ARG B 1 59 ? -8.297 -17.734 -26.062 1 95.25 59 ARG B C 1
ATOM 2807 O O . ARG B 1 59 ? -7.355 -16.938 -25.906 1 95.25 59 ARG B O 1
ATOM 2814 N N . VAL B 1 60 ? -8.82 -18.531 -25.156 1 95.25 60 VAL B N 1
ATOM 2815 C CA . VAL B 1 60 ? -8.219 -18.641 -23.828 1 95.25 60 VAL B CA 1
ATOM 2816 C C . VAL B 1 60 ? -7.891 -20.109 -23.531 1 95.25 60 VAL B C 1
ATOM 2818 O O . VAL B 1 60 ? -8.734 -20.984 -23.703 1 95.25 60 VAL B O 1
ATOM 2821 N N . ARG B 1 61 ? -6.684 -20.344 -23.172 1 94.88 61 ARG B N 1
ATOM 2822 C CA . ARG B 1 61 ? -6.27 -21.688 -22.766 1 94.88 61 ARG B CA 1
ATOM 2823 C C . ARG B 1 61 ? -5.621 -21.656 -21.391 1 94.88 61 ARG B C 1
ATOM 2825 O O . ARG B 1 61 ? -4.887 -20.734 -21.062 1 94.88 61 ARG B O 1
ATOM 2832 N N . VAL B 1 62 ? -5.91 -22.625 -20.672 1 95.5 62 VAL B N 1
ATOM 2833 C CA . VAL B 1 62 ? -5.32 -22.828 -19.344 1 95.5 62 VAL B CA 1
ATOM 2834 C C . VAL B 1 62 ? -4.727 -24.234 -19.266 1 95.5 62 VAL B C 1
ATOM 2836 O O . VAL B 1 62 ? -5.406 -25.234 -19.547 1 95.5 62 VAL B O 1
ATOM 2839 N N . PHE B 1 63 ? -3.496 -24.281 -18.953 1 94.5 63 PHE B N 1
ATOM 2840 C CA . PHE B 1 63 ? -2.746 -25.531 -18.969 1 94.5 63 PHE B CA 1
ATOM 2841 C C . PHE B 1 63 ? -2.875 -26.219 -20.328 1 94.5 63 PHE B C 1
ATOM 2843 O O . PHE B 1 63 ? -3.033 -27.438 -20.406 1 94.5 63 PHE B O 1
ATOM 2850 N N . GLY B 1 64 ? -2.943 -25.438 -21.281 1 90.81 64 GLY B N 1
ATOM 2851 C CA . GLY B 1 64 ? -2.986 -25.953 -22.641 1 90.81 64 GLY B CA 1
ATOM 2852 C C . GLY B 1 64 ? -4.344 -26.5 -23.031 1 90.81 64 GLY B C 1
ATOM 2853 O O . GLY B 1 64 ? -4.508 -27.047 -24.125 1 90.81 64 GLY B O 1
ATOM 2854 N N . ARG B 1 65 ? -5.234 -26.391 -22.172 1 89.31 65 ARG B N 1
ATOM 2855 C CA . ARG B 1 65 ? -6.551 -26.969 -22.406 1 89.31 65 ARG B CA 1
ATOM 2856 C C . ARG B 1 65 ? -7.629 -25.891 -22.438 1 89.31 65 ARG B C 1
ATOM 2858 O O . ARG B 1 65 ? -7.402 -24.766 -22 1 89.31 65 ARG B O 1
ATOM 2865 N N . GLU B 1 66 ? -8.75 -26.391 -23.031 1 81.81 66 GLU B N 1
ATOM 2866 C CA . GLU B 1 66 ? -9.906 -25.5 -23.016 1 81.81 66 GLU B CA 1
ATOM 2867 C C . GLU B 1 66 ? -10.602 -25.531 -21.656 1 81.81 66 GLU B C 1
ATOM 2869 O O . GLU B 1 66 ? -10.453 -26.484 -20.891 1 81.81 66 GLU B O 1
ATOM 2874 N N . LEU B 1 67 ? -11.305 -24.547 -21.312 1 78.12 67 LEU B N 1
ATOM 2875 C CA . LEU B 1 67 ? -11.812 -24.281 -19.984 1 78.12 67 LEU B CA 1
ATOM 2876 C C . LEU B 1 67 ? -12.984 -25.203 -19.656 1 78.12 67 LEU B C 1
ATOM 2878 O O . LEU B 1 67 ? -13.328 -25.391 -18.484 1 78.12 67 LEU B O 1
ATOM 2882 N N . SER B 1 68 ? -13.484 -25.828 -20.562 1 76.75 68 SER B N 1
ATOM 2883 C CA . SER B 1 68 ? -14.609 -26.734 -20.312 1 76.75 68 SER B CA 1
ATOM 2884 C C . SER B 1 68 ? -14.148 -28.031 -19.672 1 76.75 68 SER B C 1
ATOM 2886 O O . SER B 1 68 ? -14.969 -28.797 -19.156 1 76.75 68 SER B O 1
ATOM 2888 N N . ASP B 1 69 ? -12.922 -28.156 -19.484 1 79.31 69 ASP B N 1
ATOM 2889 C CA . ASP B 1 69 ? -12.352 -29.375 -18.906 1 79.31 69 ASP B CA 1
ATOM 2890 C C . ASP B 1 69 ? -12.414 -29.344 -17.391 1 79.31 69 ASP B C 1
ATOM 2892 O O . ASP B 1 69 ? -11.828 -28.453 -16.766 1 79.31 69 ASP B O 1
ATOM 2896 N N . PRO B 1 70 ? -13.117 -30.266 -16.734 1 78.75 70 PRO B N 1
ATOM 2897 C CA . PRO B 1 70 ? -13.242 -30.312 -15.273 1 78.75 70 PRO B CA 1
ATOM 2898 C C . PRO B 1 70 ? -11.891 -30.453 -14.57 1 78.75 70 PRO B C 1
ATOM 2900 O O . PRO B 1 70 ? -11.727 -30 -13.43 1 78.75 70 PRO B O 1
ATOM 2903 N N . ASP B 1 71 ? -11 -31.078 -15.211 1 84.1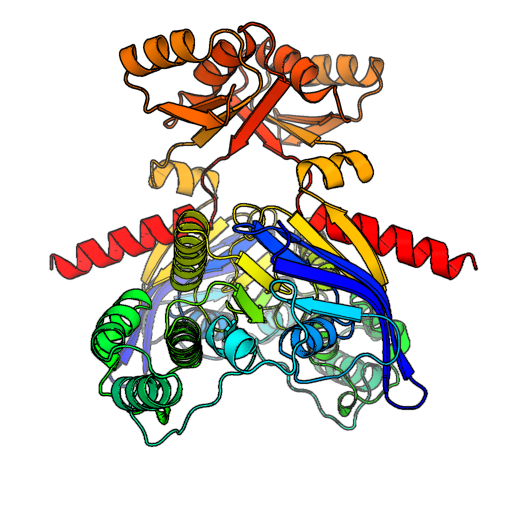2 71 ASP B N 1
ATOM 2904 C CA . ASP B 1 71 ? -9.68 -31.297 -14.617 1 84.12 71 ASP B CA 1
ATOM 2905 C C . ASP B 1 71 ? -8.938 -29.969 -14.438 1 84.12 71 ASP B C 1
ATOM 2907 O O . ASP B 1 71 ? -8.117 -29.844 -13.531 1 84.12 71 ASP B O 1
ATOM 2911 N N . VAL B 1 72 ? -9.266 -29.031 -15.289 1 86.81 72 VAL B N 1
ATOM 2912 C CA . VAL B 1 72 ? -8.648 -27.719 -15.188 1 86.81 72 VAL B CA 1
ATOM 2913 C C . VAL B 1 72 ? -9.148 -27 -13.938 1 86.81 72 VAL B C 1
ATOM 2915 O O . VAL B 1 72 ? -8.375 -26.359 -13.227 1 86.81 72 VAL B O 1
ATOM 2918 N N . ARG B 1 73 ? -10.328 -27.25 -13.602 1 84.88 73 ARG B N 1
ATOM 2919 C CA . ARG B 1 73 ? -10.961 -26.578 -12.477 1 84.88 73 ARG B CA 1
ATOM 2920 C C . ARG B 1 73 ? -10.344 -27.016 -11.148 1 84.88 73 ARG B C 1
ATOM 2922 O O . ARG B 1 73 ? -10.234 -26.219 -10.219 1 84.88 73 ARG B O 1
ATOM 2929 N N . ARG B 1 74 ? -9.945 -28.219 -11.133 1 87.69 74 ARG B N 1
ATOM 2930 C CA . ARG B 1 74 ? -9.352 -28.75 -9.914 1 87.69 74 ARG B CA 1
ATOM 2931 C C . ARG B 1 74 ? -7.977 -28.141 -9.656 1 87.69 74 ARG B C 1
ATOM 2933 O O . ARG B 1 74 ? -7.508 -28.109 -8.516 1 87.69 74 ARG B O 1
ATOM 2940 N N . LEU B 1 75 ? -7.418 -27.641 -10.711 1 93.31 75 LEU B N 1
ATOM 2941 C CA . LEU B 1 75 ? -6.07 -27.094 -10.609 1 93.31 75 LEU B CA 1
ATOM 2942 C C . LEU B 1 75 ? -6.109 -25.594 -10.305 1 93.31 75 LEU B C 1
ATOM 2944 O O . LEU B 1 75 ? -5.066 -24.969 -10.117 1 93.31 75 LEU B O 1
ATOM 2948 N N . LEU B 1 76 ? -7.371 -25.078 -10.164 1 95.06 76 LEU B N 1
ATOM 2949 C CA . LEU B 1 76 ? -7.531 -23.641 -10.008 1 95.06 76 LEU B CA 1
ATOM 2950 C C . LEU B 1 76 ? -7.934 -23.297 -8.578 1 95.06 76 LEU B C 1
ATOM 2952 O O . LEU B 1 76 ? -8.68 -24.047 -7.938 1 95.06 76 LEU B O 1
ATOM 2956 N N . GLY B 1 77 ? -7.316 -22.281 -8.031 1 96.62 77 GLY B N 1
ATOM 2957 C CA . GLY B 1 77 ? -7.797 -21.594 -6.848 1 96.62 77 GLY B CA 1
ATOM 2958 C C . GLY B 1 77 ? -8.211 -20.156 -7.133 1 96.62 77 GLY B C 1
ATOM 2959 O O . GLY B 1 77 ? -7.574 -19.469 -7.93 1 96.62 77 GLY B O 1
ATOM 2960 N N . TYR B 1 78 ? -9.289 -19.797 -6.527 1 96.81 78 TYR B N 1
ATOM 2961 C CA . TYR B 1 78 ? -9.805 -18.453 -6.797 1 96.81 78 TYR B CA 1
ATOM 2962 C C . TYR B 1 78 ? -10.25 -17.781 -5.508 1 96.81 78 TYR B C 1
ATOM 2964 O O . TYR B 1 78 ? -10.977 -18.359 -4.707 1 96.81 78 TYR B O 1
ATOM 2972 N N . LEU B 1 79 ? -9.734 -16.594 -5.285 1 97.44 79 LEU B N 1
ATOM 2973 C CA . LEU B 1 79 ? -10.195 -15.703 -4.223 1 97.44 79 LEU B CA 1
ATOM 2974 C C . LEU B 1 79 ? -10.836 -14.445 -4.801 1 97.44 79 LEU B C 1
ATOM 2976 O O . LEU B 1 79 ? -10.133 -13.555 -5.293 1 97.44 79 LEU B O 1
ATOM 2980 N N . PRO B 1 80 ? -12.172 -14.328 -4.762 1 94.81 80 PRO B N 1
ATOM 2981 C CA . PRO B 1 80 ? -12.844 -13.125 -5.246 1 94.81 80 PRO B CA 1
ATOM 2982 C C . PRO B 1 80 ? -12.664 -11.93 -4.309 1 94.81 80 PRO B C 1
ATOM 2984 O O . PRO B 1 80 ? -12.242 -12.102 -3.162 1 94.81 80 PRO B O 1
ATOM 2987 N N . GLU B 1 81 ? -12.93 -10.805 -4.816 1 89.56 81 GLU B N 1
ATOM 2988 C CA . GLU B 1 81 ? -12.844 -9.594 -4.008 1 89.56 81 GLU B CA 1
ATOM 2989 C C . GLU B 1 81 ? -13.781 -9.672 -2.801 1 89.56 81 GLU B C 1
ATOM 2991 O O . GLU B 1 81 ? -13.383 -9.336 -1.682 1 89.56 81 GLU B O 1
ATOM 2996 N N . ASN B 1 82 ? -14.969 -10.062 -3.047 1 89.75 82 ASN B N 1
ATOM 2997 C CA . ASN B 1 82 ? -15.953 -10.242 -1.98 1 89.75 82 ASN B CA 1
ATOM 2998 C C . ASN B 1 82 ? -16.25 -11.719 -1.728 1 89.75 82 ASN B C 1
ATOM 3000 O O . ASN B 1 82 ? -16.922 -12.367 -2.529 1 89.75 82 ASN B O 1
ATOM 3004 N N . VAL B 1 83 ? -15.742 -12.117 -0.598 1 92.19 83 VAL B N 1
ATOM 3005 C CA . VAL B 1 83 ? -15.961 -13.523 -0.247 1 92.19 83 VAL B CA 1
ATOM 3006 C C . VAL B 1 83 ? -17.297 -13.664 0.486 1 92.19 83 VAL B C 1
ATOM 3008 O O . VAL B 1 83 ? -17.656 -12.82 1.309 1 92.19 83 VAL B O 1
ATOM 3011 N N . MET B 1 84 ? -18.016 -14.672 0.076 1 92.38 84 MET B N 1
ATOM 3012 C CA . MET B 1 84 ? -19.281 -14.953 0.732 1 92.38 84 MET B CA 1
ATOM 3013 C C . MET B 1 84 ? -19.344 -16.406 1.2 1 92.38 84 MET B C 1
ATOM 3015 O O . MET B 1 84 ? -19.062 -17.328 0.426 1 92.38 84 MET B O 1
ATOM 3019 N N . PHE B 1 85 ? -19.578 -16.562 2.436 1 96.44 85 PHE B N 1
ATOM 3020 C CA . PHE B 1 85 ? -19.734 -17.891 3.031 1 96.44 85 PHE B CA 1
ATOM 3021 C C . PHE B 1 85 ? -21.062 -17.984 3.777 1 96.44 85 PHE B C 1
ATOM 3023 O O . PHE B 1 85 ? -21.719 -16.984 4.023 1 96.44 85 PHE B O 1
ATOM 3030 N N . TYR B 1 86 ? -21.406 -19.219 4.082 1 95.75 86 TYR B N 1
ATOM 3031 C CA . TYR B 1 86 ? -22.578 -19.422 4.914 1 95.75 86 TYR B CA 1
ATOM 3032 C C . TYR B 1 86 ? -22.344 -18.891 6.324 1 95.75 86 TYR B C 1
ATOM 3034 O O . TYR B 1 86 ? -21.516 -19.422 7.062 1 95.75 86 TYR B O 1
ATOM 3042 N N . PRO B 1 87 ? -23.141 -17.938 6.73 1 96.69 87 PRO B N 1
ATOM 3043 C CA . PRO B 1 87 ? -22.859 -17.234 7.992 1 96.69 87 PRO B CA 1
ATOM 3044 C C . PRO B 1 87 ? -23.016 -18.141 9.211 1 96.69 87 PRO B C 1
ATOM 3046 O O . PRO B 1 87 ? -22.391 -17.906 10.242 1 96.69 87 PRO B O 1
ATOM 3049 N N . GLN B 1 88 ? -23.797 -19.188 9.047 1 97.19 88 GLN B N 1
ATOM 3050 C CA . GLN B 1 88 ? -24.109 -20.031 10.195 1 97.19 88 GLN B CA 1
ATOM 3051 C C . GLN B 1 88 ? -23.047 -21.109 10.398 1 97.19 88 GLN B C 1
ATOM 3053 O O . GLN B 1 88 ? -22.984 -21.734 11.461 1 97.19 88 GLN B O 1
ATOM 3058 N N . LEU B 1 89 ? -22.266 -21.359 9.438 1 98.06 89 LEU B N 1
ATOM 3059 C CA . LEU B 1 89 ? -21.188 -22.344 9.562 1 98.06 89 LEU B CA 1
ATOM 3060 C C . LEU B 1 89 ? -19.953 -21.703 10.188 1 98.06 89 LEU B C 1
ATOM 3062 O O . LEU B 1 89 ? -19.734 -20.5 10.062 1 98.06 89 LEU B O 1
ATOM 3066 N N . SER B 1 90 ? -19.203 -22.516 10.875 1 98.44 90 SER B N 1
ATOM 3067 C CA . SER B 1 90 ? -17.906 -22.047 11.375 1 98.44 90 SER B CA 1
ATOM 3068 C C . SER B 1 90 ? -16.859 -22.047 10.266 1 98.44 90 SER B C 1
ATOM 3070 O O . SER B 1 90 ? -17.078 -22.594 9.188 1 98.44 90 SER B O 1
ATOM 3072 N N . GLY B 1 91 ? -15.727 -21.406 10.57 1 98.19 91 GLY B N 1
ATOM 3073 C CA . GLY B 1 91 ? -14.625 -21.453 9.617 1 98.19 91 GLY B CA 1
ATOM 3074 C C . GLY B 1 91 ? -14.188 -22.875 9.305 1 98.19 91 GLY B C 1
ATOM 3075 O O . GLY B 1 91 ? -13.961 -23.219 8.141 1 98.19 91 GLY B O 1
ATOM 3076 N N . LEU B 1 92 ? -14.102 -23.656 10.297 1 98.38 92 LEU B N 1
ATOM 3077 C CA . LEU B 1 92 ? -13.703 -25.047 10.164 1 98.38 92 LEU B CA 1
ATOM 3078 C C . LEU B 1 92 ? -14.711 -25.812 9.312 1 98.38 92 LEU B C 1
ATOM 3080 O O . LEU B 1 92 ? -14.328 -26.531 8.383 1 98.38 92 LEU B O 1
ATOM 3084 N N . GLU B 1 93 ? -15.992 -25.656 9.633 1 98.19 93 GLU B N 1
ATOM 3085 C CA . GLU B 1 93 ? -17.047 -26.312 8.875 1 98.19 93 GLU B CA 1
ATOM 3086 C C . GLU B 1 93 ? -17.062 -25.859 7.418 1 98.19 93 GLU B C 1
ATOM 3088 O O . GLU B 1 93 ? -17.234 -26.672 6.512 1 98.19 93 GLU B O 1
ATOM 3093 N N . THR B 1 94 ? -16.875 -24.609 7.262 1 98.25 94 THR B N 1
ATOM 3094 C CA . THR B 1 94 ? -16.859 -24.031 5.922 1 98.25 94 THR B CA 1
ATOM 3095 C C . THR B 1 94 ? -15.742 -24.656 5.082 1 98.25 94 THR B C 1
ATOM 3097 O O . THR B 1 94 ? -15.984 -25.141 3.98 1 98.25 94 THR B O 1
ATOM 3100 N N . LEU B 1 95 ? -14.578 -24.656 5.648 1 98.25 95 LEU B N 1
ATOM 3101 C CA . LEU B 1 95 ? -13.438 -25.156 4.887 1 98.25 95 LEU B CA 1
ATOM 3102 C C . LEU B 1 95 ? -13.547 -26.656 4.648 1 98.25 95 LEU B C 1
ATOM 3104 O O . LEU B 1 95 ? -13.156 -27.156 3.588 1 98.25 95 LEU B O 1
ATOM 3108 N N . ARG B 1 96 ? -14.086 -27.359 5.582 1 98.12 96 ARG B N 1
ATOM 3109 C CA . ARG B 1 96 ? -14.312 -28.797 5.41 1 98.12 96 ARG B CA 1
ATOM 3110 C C . ARG B 1 96 ? -15.297 -29.062 4.281 1 98.12 96 ARG B C 1
ATOM 3112 O O . ARG B 1 96 ? -15.102 -29.984 3.482 1 98.12 96 ARG B O 1
ATOM 3119 N N . HIS B 1 97 ? -16.312 -28.25 4.285 1 97.25 97 HIS B N 1
ATOM 3120 C CA . HIS B 1 97 ? -17.328 -28.375 3.238 1 97.25 97 HIS B CA 1
ATOM 3121 C C . HIS B 1 97 ? -16.703 -28.219 1.854 1 97.25 97 HIS B C 1
ATOM 3123 O O . HIS B 1 97 ? -16.922 -29.047 0.972 1 97.25 97 HIS B O 1
ATOM 3129 N N . PHE B 1 98 ? -15.93 -27.25 1.72 1 95.94 98 PHE B N 1
ATOM 3130 C CA . PHE B 1 98 ? -15.32 -26.984 0.422 1 95.94 98 PHE B CA 1
ATOM 3131 C C . PHE B 1 98 ? -14.25 -28.016 0.1 1 95.94 98 PHE B C 1
ATOM 3133 O O . PHE B 1 98 ? -14.055 -28.359 -1.064 1 95.94 98 PHE B O 1
ATOM 3140 N N . ALA B 1 99 ? -13.562 -28.469 1.096 1 96.56 99 ALA B N 1
ATOM 3141 C CA . ALA B 1 99 ? -12.578 -29.531 0.883 1 96.56 99 ALA B CA 1
ATOM 3142 C C . ALA B 1 99 ? -13.234 -30.766 0.291 1 96.56 99 ALA B C 1
ATOM 3144 O O . ALA B 1 99 ? -12.703 -31.375 -0.64 1 96.56 99 ALA B O 1
ATOM 3145 N N . ARG B 1 100 ? -14.367 -31.078 0.802 1 95.31 100 ARG B N 1
ATOM 3146 C CA . ARG B 1 100 ? -15.109 -32.219 0.298 1 95.31 100 ARG B CA 1
ATOM 3147 C C . ARG B 1 100 ? -15.523 -32 -1.154 1 95.31 100 ARG B C 1
ATOM 3149 O O . ARG B 1 100 ? -15.367 -32.906 -1.986 1 95.31 100 ARG B O 1
ATOM 3156 N N . LEU B 1 101 ? -16.016 -30.859 -1.383 1 91.31 101 LEU B N 1
ATOM 3157 C CA . LEU B 1 101 ? -16.484 -30.547 -2.729 1 91.31 101 LEU B CA 1
ATOM 3158 C C . LEU B 1 101 ? -15.336 -30.625 -3.732 1 91.31 101 LEU B C 1
ATOM 3160 O O . LEU B 1 101 ? -15.523 -31.078 -4.863 1 91.31 101 LEU B O 1
ATOM 3164 N N . LYS B 1 102 ? -14.164 -30.266 -3.311 1 91.75 102 LYS B N 1
ATOM 3165 C CA . LYS B 1 102 ? -13 -30.203 -4.199 1 91.75 102 LYS B CA 1
ATOM 3166 C C . LYS B 1 102 ? -12.266 -31.547 -4.227 1 91.75 102 LYS B C 1
ATOM 3168 O O . LYS B 1 102 ? -11.398 -31.766 -5.078 1 91.75 102 LYS B O 1
ATOM 3173 N N . GLY B 1 103 ? -12.578 -32.375 -3.355 1 91.12 103 GLY B N 1
ATOM 3174 C CA . GLY B 1 103 ? -11.867 -33.656 -3.221 1 91.12 103 GLY B CA 1
ATOM 3175 C C . GLY B 1 103 ? -10.484 -33.5 -2.615 1 91.12 103 GLY B C 1
ATOM 3176 O O . GLY B 1 103 ? -9.57 -34.25 -2.938 1 91.12 103 GLY B O 1
ATOM 3177 N N . ALA B 1 104 ? -10.352 -32.5 -1.82 1 92.81 104 ALA B N 1
ATOM 3178 C CA . ALA B 1 104 ? -9.078 -32.219 -1.152 1 92.81 104 ALA B CA 1
ATOM 3179 C C . ALA B 1 104 ? -8.938 -33.062 0.108 1 92.81 104 ALA B C 1
ATOM 3181 O O . ALA B 1 104 ? -9.938 -33.438 0.728 1 92.81 104 ALA B O 1
ATOM 3182 N N . ALA B 1 105 ? -7.746 -33.375 0.476 1 93.19 105 ALA B N 1
ATOM 3183 C CA . ALA B 1 105 ? -7.48 -34.156 1.688 1 93.19 105 ALA B CA 1
ATOM 3184 C C . ALA B 1 105 ? -7.945 -33.375 2.93 1 93.19 105 ALA B C 1
ATOM 3186 O O . ALA B 1 105 ? -7.625 -32.219 3.107 1 93.19 105 ALA B O 1
ATOM 3187 N N . PRO B 1 106 ? -8.625 -34.062 3.732 1 93 106 PRO B N 1
ATOM 3188 C CA . PRO B 1 106 ? -9.156 -33.406 4.926 1 93 106 PRO B CA 1
ATOM 3189 C C . PRO B 1 106 ? -8.055 -32.844 5.82 1 93 106 PRO B C 1
ATOM 3191 O O . PRO B 1 106 ? -8.281 -31.844 6.527 1 93 106 PRO B O 1
ATOM 3194 N N . GLU B 1 107 ? -6.938 -33.375 5.758 1 93.75 107 GLU B N 1
ATOM 3195 C CA . GLU B 1 107 ? -5.824 -32.938 6.602 1 93.75 107 GLU B CA 1
ATOM 3196 C C . GLU B 1 107 ? -5.383 -31.516 6.246 1 93.75 107 GLU B C 1
ATOM 3198 O O . GLU B 1 107 ? -4.758 -30.828 7.062 1 93.75 107 GLU B O 1
ATOM 3203 N N . GLN B 1 108 ? -5.73 -31.094 5.066 1 95.69 108 GLN B N 1
ATOM 3204 C CA . GLN B 1 108 ? -5.348 -29.766 4.617 1 95.69 108 GLN B CA 1
ATOM 3205 C C . GLN B 1 108 ? -6.102 -28.688 5.391 1 95.69 108 GLN B C 1
ATOM 3207 O O . GLN B 1 108 ? -5.629 -27.547 5.504 1 95.69 108 GLN B O 1
ATOM 3212 N N . VAL B 1 109 ? -7.25 -29.062 5.875 1 97.44 109 VAL B N 1
ATOM 3213 C CA . VAL B 1 109 ? -8.188 -28.078 6.414 1 97.44 109 VAL B CA 1
ATOM 3214 C C . VAL B 1 109 ? -7.555 -27.359 7.609 1 97.44 109 VAL B C 1
ATOM 3216 O O . VAL B 1 109 ? -7.406 -26.141 7.605 1 97.44 109 VAL B O 1
ATOM 3219 N N . GLU B 1 110 ? -7.078 -28.109 8.547 1 96.69 110 GLU B N 1
ATOM 3220 C CA . GLU B 1 110 ? -6.5 -27.5 9.75 1 96.69 110 GLU B CA 1
ATOM 3221 C C . GLU B 1 110 ? -5.203 -26.766 9.43 1 96.69 110 GLU B C 1
ATOM 3223 O O . GLU B 1 110 ? -4.945 -25.688 9.977 1 96.69 110 GLU B O 1
ATOM 3228 N N . ARG B 1 111 ? -4.457 -27.359 8.609 1 96.69 111 ARG B N 1
ATOM 3229 C CA . ARG B 1 111 ? -3.191 -26.75 8.211 1 96.69 111 ARG B CA 1
ATOM 3230 C C . ARG B 1 111 ? -3.422 -25.406 7.543 1 96.69 111 ARG B C 1
ATOM 3232 O O . ARG B 1 111 ? -2.717 -24.438 7.832 1 96.69 111 ARG B O 1
ATOM 3239 N N . LEU B 1 112 ? -4.383 -25.344 6.684 1 97.56 112 LEU B N 1
ATOM 3240 C CA . LEU B 1 112 ? -4.656 -24.109 5.953 1 97.56 112 LEU B CA 1
ATOM 3241 C C . LEU B 1 112 ? -5.227 -23.047 6.879 1 97.56 112 LEU B C 1
ATOM 3243 O O . LEU B 1 112 ? -4.906 -21.859 6.734 1 97.56 112 LEU B O 1
ATOM 3247 N N . LEU B 1 113 ? -6.074 -23.453 7.816 1 97.81 113 LEU B N 1
ATOM 3248 C CA . LEU B 1 113 ? -6.598 -22.5 8.789 1 97.81 113 LEU B CA 1
ATOM 3249 C C . LEU B 1 113 ? -5.473 -21.906 9.625 1 97.81 113 LEU B C 1
ATOM 3251 O O . LEU B 1 113 ? -5.492 -20.719 9.938 1 97.81 113 LEU B O 1
ATOM 3255 N N . GLU B 1 114 ? -4.52 -22.719 9.922 1 96.56 114 GLU B N 1
ATOM 3256 C CA . GLU B 1 114 ? -3.342 -22.234 10.648 1 96.56 114 GLU B CA 1
ATOM 3257 C C . GLU B 1 114 ? -2.51 -21.297 9.789 1 96.56 114 GLU B C 1
ATOM 3259 O O . GLU B 1 114 ? -2.068 -20.25 10.258 1 96.56 114 GLU B O 1
ATOM 3264 N N . GLU B 1 115 ? -2.334 -21.625 8.578 1 94.94 115 GLU B N 1
ATOM 3265 C CA . GLU B 1 115 ? -1.517 -20.859 7.652 1 94.94 115 GLU B CA 1
ATOM 3266 C C . GLU B 1 115 ? -2.076 -19.453 7.469 1 94.94 115 GLU B C 1
ATOM 3268 O O . GLU B 1 115 ? -1.317 -18.484 7.297 1 94.94 115 GLU B O 1
ATOM 3273 N N . VAL B 1 116 ? -3.414 -19.344 7.516 1 95.5 116 VAL B N 1
ATOM 3274 C CA . VAL B 1 116 ? -4.012 -18.031 7.281 1 95.5 116 VAL B CA 1
ATOM 3275 C C . VAL B 1 116 ? -4.32 -17.359 8.617 1 95.5 116 VAL B C 1
ATOM 3277 O O . VAL B 1 116 ? -4.992 -16.328 8.656 1 95.5 116 VAL B O 1
ATOM 3280 N N . GLY B 1 117 ? -3.936 -17.969 9.727 1 93.62 117 GLY B N 1
ATOM 3281 C CA . GLY B 1 117 ? -4.035 -17.344 11.039 1 93.62 117 GLY B CA 1
ATOM 3282 C C . GLY B 1 117 ? -5.434 -17.406 11.625 1 93.62 117 GLY B C 1
ATOM 3283 O O . GLY B 1 117 ? -5.883 -16.469 12.281 1 93.62 117 GLY B O 1
ATOM 3284 N N . LEU B 1 118 ? -6.18 -18.484 11.359 1 96.69 118 LEU B N 1
ATOM 3285 C CA . LEU B 1 118 ? -7.559 -18.562 11.82 1 96.69 118 LEU B CA 1
ATOM 3286 C C . LEU B 1 118 ? -7.746 -19.719 12.789 1 96.69 118 LEU B C 1
ATOM 3288 O O . LEU B 1 118 ? -8.875 -20.125 13.078 1 96.69 118 LEU B O 1
ATOM 3292 N N . THR B 1 119 ? -6.617 -20.25 13.305 1 96.44 119 THR B N 1
ATOM 3293 C CA . THR B 1 119 ? -6.68 -21.406 14.188 1 96.44 119 THR B CA 1
ATOM 3294 C C . THR B 1 119 ? -7.605 -21.141 15.367 1 96.44 119 THR B C 1
ATOM 3296 O O . THR B 1 119 ? -8.508 -21.938 15.641 1 96.44 119 THR B O 1
ATOM 3299 N N . GLU B 1 120 ? -7.457 -20.078 16.016 1 95.38 120 GLU B N 1
ATOM 3300 C CA . GLU B 1 120 ? -8.195 -19.766 17.234 1 95.38 120 GLU B CA 1
ATOM 3301 C C . GLU B 1 120 ? -9.664 -19.484 16.922 1 95.38 120 GLU B C 1
ATOM 3303 O O . GLU B 1 120 ? -10.531 -19.703 17.781 1 95.38 120 GLU B O 1
ATOM 3308 N N . ALA B 1 121 ? -9.953 -19.047 15.734 1 96.75 121 ALA B N 1
ATOM 3309 C CA . ALA B 1 121 ? -11.312 -18.656 15.391 1 96.75 121 ALA B CA 1
ATOM 3310 C C . ALA B 1 121 ? -12.008 -19.75 14.57 1 96.75 121 ALA B C 1
ATOM 3312 O O . ALA B 1 121 ? -13.156 -19.594 14.164 1 96.75 121 ALA B O 1
ATOM 3313 N N . ALA B 1 122 ? -11.367 -20.844 14.406 1 97.75 122 ALA B N 1
ATOM 3314 C CA . ALA B 1 122 ? -11.805 -21.875 13.469 1 97.75 122 ALA B CA 1
ATOM 3315 C C . ALA B 1 122 ? -13.195 -22.391 13.828 1 97.75 122 ALA B C 1
ATOM 3317 O O . ALA B 1 122 ? -13.977 -22.75 12.953 1 97.75 122 ALA B O 1
ATOM 3318 N N . ARG B 1 123 ? -13.539 -22.375 15.07 1 97.94 123 ARG B N 1
ATOM 3319 C CA . ARG B 1 123 ? -14.789 -22.984 15.523 1 97.94 123 ARG B CA 1
ATOM 3320 C C . ARG B 1 123 ? -15.867 -21.922 15.719 1 97.94 123 ARG B C 1
ATOM 3322 O O . ARG B 1 123 ? -17 -22.25 16.062 1 97.94 123 ARG B O 1
ATOM 3329 N N . ARG B 1 124 ? -15.531 -20.672 15.508 1 97.75 124 ARG B N 1
ATOM 3330 C CA . ARG B 1 124 ? -16.516 -19.594 15.578 1 97.75 124 ARG B CA 1
ATOM 3331 C C . ARG B 1 124 ? -17.297 -19.484 14.266 1 97.75 124 ARG B C 1
ATOM 3333 O O . ARG B 1 124 ? -16.75 -19.75 13.195 1 97.75 124 ARG B O 1
ATOM 3340 N N . ARG B 1 125 ? -18.516 -19.094 14.414 1 98.25 125 ARG B N 1
ATOM 3341 C CA . ARG B 1 125 ? -19.344 -18.906 13.234 1 98.25 125 ARG B CA 1
ATOM 3342 C C . ARG B 1 125 ? -18.828 -17.766 12.367 1 98.25 125 ARG B C 1
ATOM 3344 O O . ARG B 1 125 ? -18.391 -16.734 12.891 1 98.25 125 ARG B O 1
ATOM 3351 N N . VAL B 1 126 ? -18.984 -17.875 11.047 1 97.75 126 VAL B N 1
ATOM 3352 C CA . VAL B 1 126 ? -18.438 -16.938 10.078 1 97.75 126 VAL B CA 1
ATOM 3353 C C . VAL B 1 126 ? -19.141 -15.586 10.211 1 97.75 126 VAL B C 1
ATOM 3355 O O . VAL B 1 126 ? -18.531 -14.539 9.953 1 97.75 126 VAL B O 1
ATOM 3358 N N . ARG B 1 127 ? -20.344 -15.586 10.656 1 96.94 127 ARG B N 1
ATOM 3359 C CA . ARG B 1 127 ? -21.078 -14.336 10.828 1 96.94 127 ARG B CA 1
ATOM 3360 C C . ARG B 1 127 ? -20.375 -13.414 11.82 1 96.94 127 ARG B C 1
ATOM 3362 O O . ARG B 1 127 ? -20.594 -12.203 11.812 1 96.94 127 ARG B O 1
ATOM 3369 N N . THR B 1 128 ? -19.578 -14.031 12.695 1 96.12 128 THR B N 1
ATOM 3370 C CA . THR B 1 128 ? -18.891 -13.25 13.711 1 96.12 128 THR B CA 1
ATOM 3371 C C . THR B 1 128 ? -17.531 -12.781 13.195 1 96.12 128 THR B C 1
ATOM 3373 O O . THR B 1 128 ? -16.812 -12.047 13.875 1 96.12 128 THR B O 1
ATOM 3376 N N . TYR B 1 129 ? -17.172 -13.289 12.016 1 95.81 129 TYR B N 1
ATOM 3377 C CA . TYR B 1 129 ? -15.875 -12.945 11.453 1 95.81 129 TYR B CA 1
ATOM 3378 C C . TYR B 1 129 ? -15.844 -11.492 10.992 1 95.81 129 TYR B C 1
ATOM 3380 O O . TYR B 1 129 ? -16.828 -10.992 10.43 1 95.81 129 TYR B O 1
ATOM 3388 N N . SER B 1 130 ? -14.781 -10.836 11.312 1 89.88 130 SER B N 1
ATOM 3389 C CA . SER B 1 130 ? -14.539 -9.555 10.672 1 89.88 130 SER B CA 1
ATOM 3390 C C . SER B 1 130 ? -14.32 -9.719 9.172 1 89.88 130 SER B C 1
ATOM 3392 O O . SER B 1 130 ? -14.234 -10.844 8.672 1 89.88 130 SER B O 1
ATOM 3394 N N . LYS B 1 131 ? -14.266 -8.695 8.422 1 88.88 131 LYS B N 1
ATOM 3395 C CA . LYS B 1 131 ? -14 -8.727 6.988 1 88.88 131 LYS B CA 1
ATOM 3396 C C . LYS B 1 131 ? -12.656 -9.391 6.688 1 88.88 131 LYS B C 1
ATOM 3398 O O . LYS B 1 131 ? -12.555 -10.211 5.777 1 88.8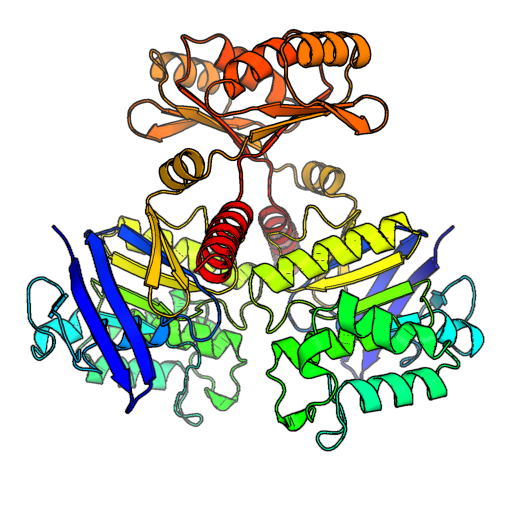8 131 LYS B O 1
ATOM 3403 N N . GLY B 1 132 ? -11.617 -9 7.461 1 91.5 132 GLY B N 1
ATOM 3404 C CA . GLY B 1 132 ? -10.297 -9.578 7.281 1 91.5 132 GLY B CA 1
ATOM 3405 C C . GLY B 1 132 ? -10.266 -11.078 7.531 1 9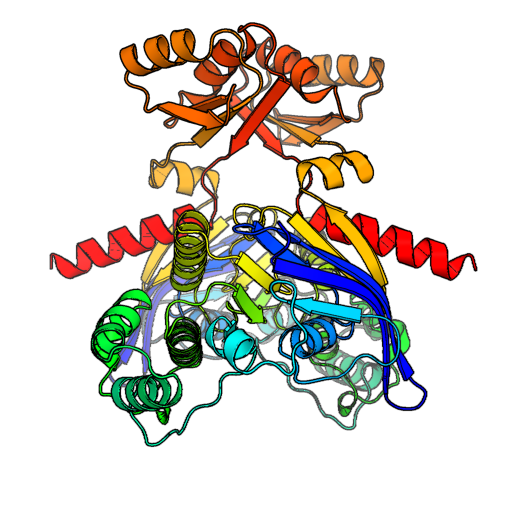1.5 132 GLY B C 1
ATOM 3406 O O . GLY B 1 132 ? -9.578 -11.82 6.824 1 91.5 132 GLY B O 1
ATOM 3407 N N . MET B 1 133 ? -11.008 -11.469 8.484 1 94.06 133 MET B N 1
ATOM 3408 C CA . MET B 1 133 ? -11.07 -12.898 8.797 1 94.06 133 MET B CA 1
ATOM 3409 C C . MET B 1 133 ? -11.734 -13.672 7.66 1 94.06 133 MET B C 1
ATOM 3411 O O . MET B 1 133 ? -11.281 -14.758 7.301 1 94.06 133 MET B O 1
ATOM 3415 N N . ARG B 1 134 ? -12.789 -13.102 7.117 1 96.75 134 ARG B N 1
ATOM 3416 C CA . ARG B 1 134 ? -13.461 -13.742 5.992 1 96.75 134 ARG B CA 1
ATOM 3417 C C . ARG B 1 134 ? -12.531 -13.828 4.781 1 96.75 134 ARG B C 1
ATOM 3419 O O . ARG B 1 134 ? -12.516 -14.844 4.082 1 96.75 134 ARG B O 1
ATOM 3426 N N . GLN B 1 135 ? -11.805 -12.797 4.59 1 95.12 135 GLN B N 1
ATOM 3427 C CA . GLN B 1 135 ? -10.844 -12.781 3.492 1 95.12 135 GLN B CA 1
ATOM 3428 C C . GLN B 1 135 ? -9.797 -13.883 3.666 1 95.12 135 GLN B C 1
ATOM 3430 O O . GLN B 1 135 ? -9.438 -14.555 2.701 1 95.12 135 GLN B O 1
ATOM 3435 N N . ARG B 1 136 ? -9.305 -14.023 4.863 1 96.31 136 ARG B N 1
ATOM 3436 C CA . ARG B 1 136 ? -8.32 -15.062 5.164 1 96.31 136 ARG B CA 1
ATOM 3437 C C . ARG B 1 136 ? -8.93 -16.453 4.984 1 96.31 136 ARG B C 1
ATOM 3439 O O . ARG B 1 136 ? -8.273 -17.359 4.469 1 96.31 136 ARG B O 1
ATOM 3446 N N . LEU B 1 137 ? -10.195 -16.578 5.379 1 97.88 137 LEU B N 1
ATOM 3447 C CA . LEU B 1 137 ? -10.891 -17.844 5.152 1 97.88 137 LEU B CA 1
ATOM 3448 C C . LEU B 1 137 ? -11.047 -18.109 3.662 1 97.88 137 LEU B C 1
ATOM 3450 O O . LEU B 1 137 ? -10.883 -19.25 3.215 1 97.88 137 LEU B O 1
ATOM 3454 N N . GLY B 1 138 ? -11.367 -17.094 2.936 1 97.88 138 GLY B N 1
ATOM 3455 C CA . GLY B 1 138 ? -11.438 -17.219 1.487 1 97.88 138 GLY B CA 1
ATOM 3456 C C . GLY B 1 138 ? -10.125 -17.672 0.867 1 97.88 138 GLY B C 1
ATOM 3457 O O . GLY B 1 138 ? -10.117 -18.484 -0.062 1 97.88 138 GLY B O 1
ATOM 3458 N N . LEU B 1 139 ? -9.078 -17.125 1.396 1 97.56 139 LEU B N 1
ATOM 3459 C CA . LEU B 1 139 ? -7.766 -17.531 0.912 1 97.56 139 LEU B CA 1
ATOM 3460 C C . LEU B 1 139 ? -7.516 -19 1.205 1 97.56 139 LEU B C 1
ATOM 3462 O O . LEU B 1 139 ? -7.02 -19.734 0.346 1 97.56 139 LEU B O 1
ATOM 3466 N N . ALA B 1 140 ? -7.848 -19.406 2.408 1 97.81 140 ALA B N 1
ATOM 3467 C CA . ALA B 1 140 ? -7.719 -20.812 2.754 1 97.81 140 ALA B CA 1
ATOM 3468 C C . ALA B 1 140 ? -8.516 -21.688 1.788 1 97.81 140 ALA B C 1
ATOM 3470 O O . ALA B 1 140 ? -8.016 -22.719 1.328 1 97.81 140 ALA B O 1
ATOM 3471 N N . GLN B 1 141 ? -9.672 -21.281 1.526 1 97.69 141 GLN B N 1
ATOM 3472 C CA . GLN B 1 141 ? -10.516 -22.016 0.583 1 97.69 141 GLN B CA 1
ATOM 3473 C C . GLN B 1 141 ? -9.867 -22.078 -0.796 1 97.69 141 GLN B C 1
ATOM 3475 O O . GLN B 1 141 ? -9.883 -23.141 -1.441 1 97.69 141 GLN B O 1
ATOM 3480 N N . ALA B 1 142 ? -9.32 -20.969 -1.246 1 97.5 142 ALA B N 1
ATOM 3481 C CA . ALA B 1 142 ? -8.688 -20.906 -2.562 1 97.5 142 ALA B CA 1
ATOM 3482 C C . ALA B 1 142 ? -7.492 -21.844 -2.65 1 97.5 142 ALA B C 1
ATOM 3484 O O . ALA B 1 142 ? -7.121 -22.281 -3.74 1 97.5 142 ALA B O 1
ATOM 3485 N N . LEU B 1 143 ? -6.914 -22.172 -1.512 1 97.62 143 LEU B N 1
ATOM 3486 C CA . LEU B 1 143 ? -5.68 -22.953 -1.483 1 97.62 143 LEU B CA 1
ATOM 3487 C C . LEU B 1 143 ? -5.973 -24.438 -1.343 1 97.62 143 LEU B C 1
ATOM 3489 O O . LEU B 1 143 ? -5.066 -25.266 -1.464 1 97.62 143 LEU B O 1
ATOM 3493 N N . LEU B 1 144 ? -7.242 -24.75 -1.124 1 96.94 144 LEU B N 1
ATOM 3494 C CA . LEU B 1 144 ? -7.629 -26.141 -1.006 1 96.94 144 LEU B CA 1
ATOM 3495 C C . LEU B 1 144 ? -7.27 -26.922 -2.271 1 96.94 144 LEU B C 1
ATOM 3497 O O . LEU B 1 144 ? -7.488 -26.438 -3.383 1 96.94 144 LEU B O 1
ATOM 3501 N N . GLY B 1 145 ? -6.703 -28.125 -2.115 1 94.25 145 GLY B N 1
ATOM 3502 C CA . GLY B 1 145 ? -6.363 -28.984 -3.232 1 94.25 145 GLY B CA 1
ATOM 3503 C C . GLY B 1 145 ? -5.031 -28.641 -3.871 1 94.25 145 GLY B C 1
ATOM 3504 O O . GLY B 1 145 ? -4.68 -29.188 -4.918 1 94.25 145 GLY B O 1
ATOM 3505 N N . GLN B 1 146 ? -4.305 -27.656 -3.318 1 93.44 146 GLN B N 1
ATOM 3506 C CA . GLN B 1 146 ? -2.98 -27.25 -3.785 1 93.44 146 GLN B CA 1
ATOM 3507 C C . GLN B 1 146 ? -3.018 -26.844 -5.254 1 93.44 146 GLN B C 1
ATOM 3509 O O . GLN B 1 146 ? -2.35 -27.453 -6.094 1 93.44 146 GLN B O 1
ATOM 3514 N N . PRO B 1 147 ? -3.719 -25.844 -5.523 1 96.06 147 PRO B N 1
ATOM 3515 C CA . PRO B 1 147 ? -3.875 -25.406 -6.914 1 96.06 147 PRO B CA 1
ATOM 3516 C C . PRO B 1 147 ? -2.543 -25.062 -7.578 1 96.06 147 PRO B C 1
ATOM 3518 O O . PRO B 1 147 ? -1.613 -24.594 -6.906 1 96.06 147 PRO B O 1
ATOM 3521 N N . ARG B 1 148 ? -2.508 -25.266 -8.891 1 97 148 ARG B N 1
ATOM 3522 C CA . ARG B 1 148 ? -1.332 -24.922 -9.68 1 97 148 ARG B CA 1
ATOM 3523 C C . ARG B 1 148 ? -1.441 -23.5 -10.227 1 97 148 ARG B C 1
ATOM 3525 O O . ARG B 1 148 ? -0.438 -22.906 -10.625 1 97 148 ARG B O 1
ATOM 3532 N N . LEU B 1 149 ? -2.635 -23.031 -10.297 1 98 149 LEU B N 1
ATOM 3533 C CA . LEU B 1 149 ? -2.92 -21.656 -10.703 1 98 149 LEU B CA 1
ATOM 3534 C C . LEU B 1 149 ? -3.846 -20.969 -9.695 1 98 149 LEU B C 1
ATOM 3536 O O . LEU B 1 149 ? -4.938 -21.469 -9.422 1 98 149 LEU B O 1
ATOM 3540 N N . LEU B 1 150 ? -3.369 -19.922 -9.125 1 98.19 150 LEU B N 1
ATOM 3541 C CA . LEU B 1 150 ? -4.117 -19.156 -8.133 1 98.19 150 LEU B CA 1
ATOM 3542 C C . LEU B 1 150 ? -4.5 -17.781 -8.672 1 98.19 150 LEU B C 1
ATOM 3544 O O . LEU B 1 150 ? -3.637 -17.031 -9.133 1 98.19 150 LEU B O 1
ATOM 3548 N N . LEU B 1 151 ? -5.781 -17.484 -8.727 1 98.25 151 LEU B N 1
ATOM 3549 C CA . LEU B 1 151 ? -6.309 -16.188 -9.125 1 98.25 151 LEU B CA 1
ATOM 3550 C C . LEU B 1 151 ? -6.824 -15.414 -7.914 1 98.25 151 LEU B C 1
ATOM 3552 O O . LEU B 1 151 ? -7.719 -15.883 -7.207 1 98.25 151 LEU B O 1
ATOM 3556 N N . LEU B 1 152 ? -6.219 -14.25 -7.684 1 97.94 152 LEU B N 1
ATOM 3557 C CA . LEU B 1 152 ? -6.566 -13.453 -6.512 1 97.94 152 LEU B CA 1
ATOM 3558 C C . LEU B 1 152 ? -7.09 -12.078 -6.918 1 97.94 152 LEU B C 1
ATOM 3560 O O . LEU B 1 152 ? -6.363 -11.289 -7.516 1 97.94 152 LEU B O 1
ATOM 3564 N N . ASP B 1 153 ? -8.297 -11.859 -6.598 1 95.81 153 ASP B N 1
ATOM 3565 C CA . ASP B 1 153 ? -8.922 -10.57 -6.895 1 95.81 153 ASP B CA 1
ATOM 3566 C C . ASP B 1 153 ? -9 -9.695 -5.641 1 95.81 153 ASP B C 1
ATOM 3568 O O . ASP B 1 153 ? -9.898 -9.875 -4.812 1 95.81 153 ASP B O 1
ATOM 3572 N N . GLU B 1 154 ? -8.07 -8.703 -5.539 1 92.44 154 GLU B N 1
ATOM 3573 C CA . GLU B 1 154 ? -7.98 -7.785 -4.41 1 92.44 154 GLU B CA 1
ATOM 3574 C C . GLU B 1 154 ? -7.859 -8.539 -3.09 1 92.44 154 GLU B C 1
ATOM 3576 O O . GLU B 1 154 ? -8.641 -8.305 -2.162 1 92.44 154 GLU B O 1
ATOM 3581 N N . PRO B 1 155 ? -6.855 -9.297 -2.959 1 94.31 155 PRO B N 1
ATOM 3582 C CA . PRO B 1 155 ? -6.777 -10.227 -1.829 1 94.31 155 PRO B CA 1
ATOM 3583 C C . PRO B 1 155 ? -6.496 -9.516 -0.504 1 94.31 155 PRO B C 1
ATOM 3585 O O . PRO B 1 155 ? -6.695 -10.102 0.565 1 94.31 155 PRO B O 1
ATOM 3588 N N . THR B 1 156 ? -6.031 -8.297 -0.56 1 91.06 156 THR B N 1
ATOM 3589 C CA . THR B 1 156 ? -5.605 -7.652 0.679 1 91.06 156 THR B CA 1
ATOM 3590 C C . THR B 1 156 ? -6.711 -6.75 1.227 1 91.06 156 THR B C 1
ATOM 3592 O O . THR B 1 156 ? -6.52 -6.062 2.23 1 91.06 156 THR B O 1
ATOM 3595 N N . VAL B 1 157 ? -7.848 -6.684 0.569 1 85.5 157 VAL B N 1
ATOM 3596 C CA . VAL B 1 157 ? -8.953 -5.844 1.021 1 85.5 157 VAL B CA 1
ATOM 3597 C C . VAL B 1 157 ? -9.383 -6.273 2.422 1 85.5 157 VAL B C 1
ATOM 3599 O O . VAL B 1 157 ? -9.562 -7.465 2.689 1 85.5 157 VAL B O 1
ATOM 3602 N N . GLY B 1 158 ? -9.492 -5.312 3.305 1 82.56 158 GLY B N 1
ATOM 3603 C CA . GLY B 1 158 ? -9.969 -5.578 4.652 1 82.56 158 GLY B CA 1
ATOM 3604 C C . GLY B 1 158 ? -8.875 -6.055 5.59 1 82.56 158 GLY B C 1
ATOM 3605 O O . GLY B 1 158 ? -9.102 -6.188 6.797 1 82.56 158 GLY B O 1
ATOM 3606 N N . LEU B 1 159 ? -7.676 -6.262 5.086 1 88.38 159 LEU B N 1
ATOM 3607 C CA . LEU B 1 159 ? -6.586 -6.77 5.914 1 88.38 159 LEU B CA 1
ATOM 3608 C C . LEU B 1 159 ? -5.789 -5.625 6.527 1 88.38 159 LEU B C 1
ATOM 3610 O O . LEU B 1 159 ? -5.613 -4.578 5.898 1 88.38 159 LEU B O 1
ATOM 3614 N N . ASP B 1 160 ? -5.324 -5.863 7.781 1 86.75 160 ASP B N 1
ATOM 3615 C CA . ASP B 1 160 ? -4.398 -4.902 8.383 1 86.75 160 ASP B CA 1
ATOM 3616 C C . ASP B 1 160 ? -2.986 -5.082 7.828 1 86.75 160 ASP B C 1
ATOM 3618 O O . ASP B 1 160 ? -2.73 -6.008 7.055 1 86.75 160 ASP B O 1
ATOM 3622 N N . PRO B 1 161 ? -2.098 -4.238 8.164 1 88.81 161 PRO B N 1
ATOM 3623 C CA . PRO B 1 161 ? -0.758 -4.262 7.57 1 88.81 161 PRO B CA 1
ATOM 3624 C C . PRO B 1 161 ? -0.025 -5.578 7.82 1 88.81 161 PRO B C 1
ATOM 3626 O O . PRO B 1 161 ? 0.651 -6.094 6.926 1 88.81 161 PRO B O 1
ATOM 3629 N N . ILE B 1 162 ? -0.195 -6.113 9 1 90.25 162 ILE B N 1
ATOM 3630 C CA . ILE B 1 162 ? 0.5 -7.348 9.336 1 90.25 162 ILE B CA 1
ATOM 3631 C C . ILE B 1 162 ? -0.066 -8.5 8.516 1 90.25 162 ILE B C 1
ATOM 3633 O O . ILE B 1 162 ? 0.687 -9.266 7.898 1 90.25 162 ILE B O 1
ATOM 3637 N N . ALA B 1 163 ? -1.375 -8.586 8.469 1 90.81 163 ALA B N 1
ATOM 3638 C CA . ALA B 1 163 ? -2.029 -9.633 7.688 1 90.81 163 ALA B CA 1
ATOM 3639 C C . ALA B 1 163 ? -1.694 -9.508 6.203 1 90.81 163 ALA B C 1
ATOM 3641 O O . ALA B 1 163 ? -1.569 -10.508 5.496 1 90.81 163 ALA B O 1
ATOM 3642 N N . THR B 1 164 ? -1.618 -8.312 5.727 1 91.81 164 THR B N 1
ATOM 3643 C CA . THR B 1 164 ? -1.245 -8.062 4.336 1 91.81 164 THR B CA 1
ATOM 3644 C C . THR B 1 164 ? 0.16 -8.586 4.055 1 91.81 164 THR B C 1
ATOM 3646 O O . THR B 1 164 ? 0.385 -9.266 3.047 1 91.81 164 THR B O 1
ATOM 3649 N N . GLN B 1 165 ? 1.08 -8.266 4.902 1 91.69 165 GLN B N 1
ATOM 3650 C CA . GLN B 1 165 ? 2.447 -8.742 4.742 1 91.69 165 GLN B CA 1
ATOM 3651 C C . GLN B 1 165 ? 2.504 -10.273 4.781 1 91.69 165 GLN B C 1
ATOM 3653 O O . GLN B 1 165 ? 3.221 -10.891 3.992 1 91.69 165 GLN B O 1
ATOM 3658 N N . ASP B 1 166 ? 1.73 -10.82 5.68 1 93.12 166 ASP B N 1
ATOM 3659 C CA . ASP B 1 166 ? 1.681 -12.281 5.781 1 93.12 166 ASP B CA 1
ATOM 3660 C C . ASP B 1 166 ? 1.164 -12.906 4.488 1 93.12 166 ASP B C 1
ATOM 3662 O O . ASP B 1 166 ? 1.661 -13.945 4.055 1 93.12 166 ASP B O 1
ATOM 3666 N N . LEU B 1 167 ? 0.222 -12.281 3.975 1 94.56 167 LEU B N 1
ATOM 3667 C CA . LEU B 1 167 ? -0.342 -12.781 2.727 1 94.56 167 LEU B CA 1
ATOM 3668 C C . LEU B 1 167 ? 0.706 -12.781 1.618 1 94.56 167 LEU B C 1
ATOM 3670 O O . LEU B 1 167 ? 0.866 -13.781 0.909 1 94.56 167 LEU B O 1
ATOM 3674 N N . TYR B 1 168 ? 1.412 -11.75 1.448 1 94.81 168 TYR B N 1
ATOM 3675 C CA . TYR B 1 168 ? 2.402 -11.656 0.381 1 94.81 168 TYR B CA 1
ATOM 3676 C C . TYR B 1 168 ? 3.541 -12.641 0.606 1 94.81 168 TYR B C 1
ATOM 3678 O O . TYR B 1 168 ? 4.07 -13.219 -0.348 1 94.81 168 TYR B O 1
ATOM 3686 N N . GLN B 1 169 ? 3.859 -12.836 1.842 1 94.38 169 GLN B N 1
ATOM 3687 C CA . GLN B 1 169 ? 4.863 -13.844 2.143 1 94.38 169 GLN B CA 1
ATOM 3688 C C . GLN B 1 169 ? 4.371 -15.242 1.758 1 94.38 169 GLN B C 1
ATOM 3690 O O . GLN B 1 169 ? 5.141 -16.047 1.244 1 94.38 169 GLN B O 1
ATOM 3695 N N . LEU B 1 170 ? 3.158 -15.422 2.08 1 95.88 170 LEU B N 1
ATOM 3696 C CA . LEU B 1 170 ? 2.555 -16.688 1.687 1 95.88 170 LEU B CA 1
ATOM 3697 C C . LEU B 1 170 ? 2.586 -16.859 0.171 1 95.88 170 LEU B C 1
ATOM 3699 O O . LEU B 1 170 ? 2.924 -17.938 -0.33 1 95.88 170 LEU B O 1
ATOM 3703 N N . LEU B 1 171 ? 2.275 -15.844 -0.572 1 96.5 171 LEU B N 1
ATOM 3704 C CA . LEU B 1 171 ? 2.291 -15.906 -2.029 1 96.5 171 LEU B CA 1
ATOM 3705 C C . LEU B 1 171 ? 3.699 -16.188 -2.547 1 96.5 171 LEU B C 1
ATOM 3707 O O . LEU B 1 171 ? 3.871 -16.938 -3.514 1 96.5 171 LEU B O 1
ATOM 3711 N N . ASP B 1 172 ? 4.68 -15.602 -1.894 1 96.12 172 ASP B N 1
ATOM 3712 C CA . ASP B 1 172 ? 6.066 -15.859 -2.27 1 96.12 172 ASP B CA 1
ATOM 3713 C C . ASP B 1 172 ? 6.418 -17.328 -2.084 1 96.12 172 ASP B C 1
ATOM 3715 O O . ASP B 1 172 ? 7.055 -17.938 -2.949 1 96.12 172 ASP B O 1
ATOM 3719 N N . ARG B 1 173 ? 5.965 -17.859 -0.993 1 95.56 173 ARG B N 1
ATOM 3720 C CA . ARG B 1 173 ? 6.23 -19.281 -0.717 1 95.56 173 ARG B CA 1
ATOM 3721 C C . ARG B 1 173 ? 5.559 -20.172 -1.751 1 95.56 173 ARG B C 1
ATOM 3723 O O . ARG B 1 173 ? 6.164 -21.125 -2.234 1 95.56 173 ARG B O 1
ATOM 3730 N N . LEU B 1 174 ? 4.367 -19.875 -2.053 1 96.19 174 LEU B N 1
ATOM 3731 C CA . LEU B 1 174 ? 3.625 -20.672 -3.033 1 96.19 174 LEU B CA 1
ATOM 3732 C C . LEU B 1 174 ? 4.305 -20.609 -4.398 1 96.19 174 LEU B C 1
ATOM 3734 O O . LEU B 1 174 ? 4.41 -21.625 -5.086 1 96.19 174 LEU B O 1
ATOM 3738 N N . ARG B 1 175 ? 4.723 -19.453 -4.73 1 95.56 175 ARG B N 1
ATOM 3739 C CA . ARG B 1 175 ? 5.445 -19.281 -5.988 1 95.56 175 ARG B CA 1
ATOM 3740 C C . ARG B 1 175 ? 6.695 -20.156 -6.02 1 95.56 175 ARG B C 1
ATOM 3742 O O . ARG B 1 175 ? 6.973 -20.828 -7.02 1 95.56 175 ARG B O 1
ATOM 3749 N N . TRP B 1 176 ? 7.406 -20.172 -4.941 1 92.88 176 TRP B N 1
ATOM 3750 C CA . TRP B 1 176 ? 8.625 -20.969 -4.844 1 92.88 176 TRP B CA 1
ATOM 3751 C C . TRP B 1 176 ? 8.312 -22.469 -4.961 1 92.88 176 TRP B C 1
ATOM 3753 O O . TRP B 1 176 ? 9.141 -23.25 -5.434 1 92.88 176 TRP B O 1
ATOM 3763 N N . GLN B 1 177 ? 7.121 -22.75 -4.582 1 94.56 177 GLN B N 1
ATOM 3764 C CA . GLN B 1 177 ? 6.691 -24.156 -4.664 1 94.56 177 GLN B CA 1
ATOM 3765 C C . GLN B 1 177 ? 6.148 -24.484 -6.051 1 94.56 177 GLN B C 1
ATOM 3767 O O . GLN B 1 177 ? 5.723 -25.609 -6.305 1 94.56 177 GLN B O 1
ATOM 3772 N N . GLY B 1 178 ? 6.094 -23.469 -6.895 1 95.38 178 GLY B N 1
ATOM 3773 C CA . GLY B 1 178 ? 5.762 -23.734 -8.289 1 95.38 178 GLY B CA 1
ATOM 3774 C C . GLY B 1 178 ? 4.379 -23.25 -8.672 1 95.38 178 GLY B C 1
ATOM 3775 O O . GLY B 1 178 ? 3.953 -23.422 -9.82 1 95.38 178 GLY B O 1
ATOM 3776 N N . THR B 1 179 ? 3.639 -22.703 -7.789 1 97.31 179 THR B N 1
ATOM 3777 C CA . THR B 1 179 ? 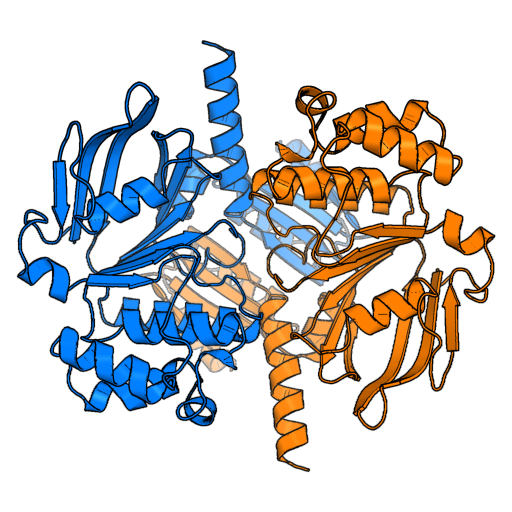2.295 -22.203 -8.078 1 97.31 179 THR B CA 1
ATOM 3778 C C . THR B 1 179 ? 2.355 -20.938 -8.914 1 97.31 179 THR B C 1
ATOM 3780 O O . THR B 1 179 ? 3.176 -20.047 -8.656 1 97.31 179 THR B O 1
ATOM 3783 N N . SER B 1 180 ? 1.558 -20.891 -9.984 1 98.38 180 SER B N 1
ATOM 3784 C CA . SER B 1 180 ? 1.387 -19.672 -10.766 1 98.38 180 SER B CA 1
ATOM 3785 C C . SER B 1 180 ? 0.276 -18.797 -10.188 1 98.38 180 SER B C 1
ATOM 3787 O O . SER B 1 180 ? -0.749 -19.312 -9.734 1 98.38 180 SER B O 1
ATOM 3789 N N . ILE B 1 181 ? 0.519 -17.484 -10.258 1 98.5 181 ILE B N 1
ATOM 3790 C CA . ILE B 1 181 ? -0.43 -16.625 -9.57 1 98.5 181 ILE B CA 1
ATOM 3791 C C . ILE B 1 181 ? -0.738 -15.406 -10.438 1 98.5 181 ILE B C 1
ATOM 3793 O O . ILE B 1 181 ? 0.165 -14.812 -11.031 1 98.5 181 ILE B O 1
ATOM 3797 N N . ILE B 1 182 ? -1.97 -15.055 -10.562 1 98.44 182 ILE B N 1
ATOM 3798 C CA . ILE B 1 182 ? -2.406 -13.75 -11.062 1 98.44 182 ILE B CA 1
ATOM 3799 C C . ILE B 1 182 ? -3.062 -12.961 -9.938 1 98.44 182 ILE B C 1
ATOM 3801 O O . ILE B 1 182 ? -4 -13.438 -9.297 1 98.44 182 ILE B O 1
ATOM 3805 N N . LEU B 1 183 ? -2.52 -11.812 -9.703 1 97.12 183 LEU B N 1
ATOM 3806 C CA . LEU B 1 183 ? -2.971 -10.961 -8.602 1 97.12 183 LEU B CA 1
ATOM 3807 C C . LEU B 1 183 ? -3.512 -9.633 -9.133 1 97.12 183 LEU B C 1
ATOM 3809 O O . LEU B 1 183 ? -2.799 -8.898 -9.82 1 97.12 183 LEU B O 1
ATOM 3813 N N . CYS B 1 184 ? -4.754 -9.391 -8.875 1 95.25 184 CYS B N 1
ATOM 3814 C CA . CYS B 1 184 ? -5.355 -8.102 -9.195 1 95.25 184 CYS B CA 1
ATOM 3815 C C . CYS B 1 184 ? -5.418 -7.211 -7.961 1 95.25 184 CYS B C 1
ATOM 3817 O O . CYS B 1 184 ? -5.812 -7.66 -6.883 1 95.25 184 CYS B O 1
ATOM 3819 N N . SER B 1 185 ? -4.891 -5.973 -8.094 1 88.31 185 SER B N 1
ATOM 3820 C CA . SER B 1 185 ? -4.953 -5.051 -6.965 1 88.31 185 SER B CA 1
ATOM 3821 C C . SER B 1 185 ? -5.047 -3.605 -7.438 1 88.31 185 SER B C 1
ATOM 3823 O O . SER B 1 185 ? -4.5 -3.252 -8.484 1 88.31 185 SER B O 1
ATOM 3825 N N . HIS B 1 186 ? -5.73 -2.812 -6.641 1 81.25 186 HIS B N 1
ATOM 3826 C CA . HIS B 1 186 ? -5.719 -1.374 -6.887 1 81.25 186 HIS B CA 1
ATOM 3827 C C . HIS B 1 186 ? -4.648 -0.68 -6.051 1 81.25 186 HIS B C 1
ATOM 3829 O O . HIS B 1 186 ? -4.383 0.509 -6.238 1 81.25 186 HIS B O 1
ATOM 3835 N N . VAL B 1 187 ? -4.109 -1.33 -5.129 1 84 187 VAL B N 1
ATOM 3836 C CA . VAL B 1 187 ? -2.984 -0.819 -4.352 1 84 187 VAL B CA 1
ATOM 3837 C C . VAL B 1 187 ? -1.671 -1.263 -4.992 1 84 187 VAL B C 1
ATOM 3839 O O . VAL B 1 187 ? -1.319 -2.443 -4.949 1 84 187 VAL B O 1
ATOM 3842 N N . LEU B 1 188 ? -0.956 -0.299 -5.453 1 91 188 LEU B N 1
ATOM 3843 C CA . LEU B 1 188 ? 0.231 -0.612 -6.242 1 91 188 LEU B CA 1
ATOM 3844 C C . LEU B 1 188 ? 1.468 -0.699 -5.352 1 91 188 LEU B C 1
ATOM 3846 O O . LEU B 1 188 ? 2.268 -1.629 -5.484 1 91 188 LEU B O 1
ATOM 3850 N N . PRO B 1 189 ? 1.564 0.236 -4.402 1 86.44 189 PRO B N 1
ATOM 3851 C CA . PRO B 1 189 ? 2.779 0.162 -3.588 1 86.44 189 PRO B CA 1
ATOM 3852 C C . PRO B 1 189 ? 2.842 -1.104 -2.736 1 86.44 189 PRO B C 1
ATOM 3854 O O . PRO B 1 189 ? 1.821 -1.543 -2.201 1 86.44 189 PRO B O 1
ATOM 3857 N N . GLY B 1 190 ? 4.012 -1.697 -2.65 1 85.62 190 GLY B N 1
ATOM 3858 C CA . GLY B 1 190 ? 4.199 -2.867 -1.806 1 85.62 190 GLY B CA 1
ATOM 3859 C C . GLY B 1 190 ? 4.148 -4.172 -2.576 1 85.62 190 GLY B C 1
ATOM 3860 O O . GLY B 1 190 ? 4.758 -5.164 -2.168 1 85.62 190 GLY B O 1
ATOM 3861 N N . VAL B 1 191 ? 3.443 -4.164 -3.711 1 92.31 191 VAL B N 1
ATOM 3862 C CA . VAL B 1 191 ? 3.26 -5.402 -4.465 1 92.31 191 VAL B CA 1
ATOM 3863 C C . VAL B 1 191 ? 4.492 -5.668 -5.324 1 92.31 191 VAL B C 1
ATOM 3865 O O . VAL B 1 191 ? 4.742 -6.809 -5.727 1 92.31 191 VAL B O 1
ATOM 3868 N N . GLU B 1 192 ? 5.285 -4.66 -5.551 1 91.25 192 GLU B N 1
ATOM 3869 C CA . GLU B 1 192 ? 6.41 -4.703 -6.484 1 91.25 192 GLU B CA 1
ATOM 3870 C C . GLU B 1 192 ? 7.359 -5.848 -6.152 1 91.25 192 GLU B C 1
ATOM 3872 O O . GLU B 1 192 ? 7.863 -6.523 -7.051 1 91.25 192 GLU B O 1
ATOM 3877 N N . ALA B 1 193 ? 7.516 -6.07 -4.926 1 87.19 193 ALA B N 1
ATOM 3878 C CA . ALA B 1 193 ? 8.508 -7.047 -4.484 1 87.19 193 ALA B CA 1
ATOM 3879 C C . ALA B 1 193 ? 7.984 -8.469 -4.637 1 87.19 193 ALA B C 1
ATOM 3881 O O . ALA B 1 193 ? 8.75 -9.438 -4.543 1 87.19 193 ALA B O 1
ATOM 3882 N N . HIS B 1 194 ? 6.723 -8.578 -5.035 1 94.25 194 HIS B N 1
ATOM 3883 C CA . HIS B 1 194 ? 6.113 -9.898 -4.953 1 94.25 194 HIS B CA 1
ATOM 3884 C C . HIS B 1 194 ? 5.637 -10.367 -6.32 1 94.25 194 HIS B C 1
ATOM 3886 O O . HIS B 1 194 ? 5.051 -11.445 -6.441 1 94.25 194 HIS B O 1
ATOM 3892 N N . ILE B 1 195 ? 5.875 -9.586 -7.312 1 96.38 195 ILE B N 1
ATOM 3893 C CA . ILE B 1 195 ? 5.426 -9.977 -8.641 1 96.38 195 ILE B CA 1
ATOM 3894 C C . ILE B 1 195 ? 6.629 -10.109 -9.578 1 96.38 195 ILE B C 1
ATOM 3896 O O . ILE B 1 195 ? 7.645 -9.438 -9.383 1 96.38 195 ILE B O 1
ATOM 3900 N N . ASN B 1 196 ? 6.473 -10.984 -10.594 1 95.75 196 ASN B N 1
ATOM 3901 C CA . ASN B 1 196 ? 7.484 -11.125 -11.633 1 95.75 196 ASN B CA 1
ATOM 3902 C C . ASN B 1 196 ? 7.254 -10.133 -12.773 1 95.75 196 ASN B C 1
ATOM 3904 O O . ASN B 1 196 ? 8.203 -9.547 -13.289 1 95.75 196 ASN B O 1
ATOM 3908 N N . ARG B 1 197 ? 6.023 -10.023 -13.086 1 97.31 197 ARG B N 1
ATOM 3909 C CA . ARG B 1 197 ? 5.605 -9.117 -14.156 1 97.31 197 ARG B CA 1
ATOM 3910 C C . ARG B 1 197 ? 4.348 -8.352 -13.766 1 97.31 197 ARG B C 1
ATOM 3912 O O . ARG B 1 197 ? 3.598 -8.789 -12.891 1 97.31 197 ARG B O 1
ATOM 3919 N N . ALA B 1 198 ? 4.25 -7.258 -14.43 1 97.69 198 ALA B N 1
ATOM 3920 C CA . ALA B 1 198 ? 3.049 -6.441 -14.266 1 97.69 198 ALA B CA 1
ATOM 3921 C C . ALA B 1 198 ? 2.361 -6.203 -15.609 1 97.69 198 ALA B C 1
ATOM 3923 O O . ALA B 1 198 ? 3.025 -5.984 -16.625 1 97.69 198 ALA B O 1
ATOM 3924 N N . ALA B 1 199 ? 1.072 -6.348 -15.578 1 97.69 199 ALA B N 1
ATOM 3925 C CA . ALA B 1 199 ? 0.217 -5.977 -16.703 1 97.69 199 ALA B CA 1
ATOM 3926 C C . ALA B 1 199 ? -0.69 -4.805 -16.344 1 97.69 199 ALA B C 1
ATOM 3928 O O . ALA B 1 199 ? -1.36 -4.828 -15.305 1 97.69 199 ALA B O 1
ATOM 3929 N N . ILE B 1 200 ? -0.673 -3.803 -17.125 1 96.56 200 ILE B N 1
ATOM 3930 C CA . ILE B 1 200 ? -1.519 -2.635 -16.906 1 96.56 200 ILE B CA 1
ATOM 3931 C C . ILE B 1 200 ? -2.607 -2.578 -17.984 1 96.56 200 ILE B C 1
ATOM 3933 O O . ILE B 1 200 ? -2.312 -2.482 -19.172 1 96.56 200 ILE B O 1
ATOM 3937 N N . LEU B 1 201 ? -3.812 -2.588 -17.516 1 95.31 201 LEU B N 1
ATOM 3938 C CA . LEU B 1 201 ? -4.977 -2.594 -18.391 1 95.31 201 LEU B CA 1
ATOM 3939 C C . LEU B 1 201 ? -5.734 -1.273 -18.297 1 95.31 201 LEU B C 1
ATOM 3941 O O . LEU B 1 201 ? -5.863 -0.701 -17.219 1 95.31 201 LEU B O 1
ATOM 3945 N N . THR B 1 202 ? -6.199 -0.811 -19.391 1 93.19 202 THR B N 1
ATOM 3946 C CA . THR B 1 202 ? -7.094 0.34 -19.422 1 93.19 202 THR B CA 1
ATOM 3947 C C . THR B 1 202 ? -8.125 0.187 -20.531 1 93.19 202 THR B C 1
ATOM 3949 O O . THR B 1 202 ? -7.777 -0.165 -21.672 1 93.19 202 THR B O 1
ATOM 3952 N N . ARG B 1 203 ? -9.375 0.308 -20.25 1 90.38 203 ARG B N 1
ATOM 3953 C CA . ARG B 1 203 ? -10.484 0.271 -21.203 1 90.38 203 ARG B CA 1
ATOM 3954 C C . ARG B 1 203 ? -10.43 -0.983 -22.062 1 90.38 203 ARG B C 1
ATOM 3956 O O . ARG B 1 203 ? -10.562 -0.908 -23.281 1 90.38 203 ARG B O 1
ATOM 3963 N N . GLY B 1 204 ? -10.016 -2.002 -21.375 1 93.44 204 GLY B N 1
ATOM 3964 C CA . GLY B 1 204 ? -10.062 -3.303 -22.031 1 93.44 204 GLY B CA 1
ATOM 3965 C C . GLY B 1 204 ? -8.828 -3.604 -22.859 1 93.44 204 GLY B C 1
ATOM 3966 O O . GLY B 1 204 ? -8.766 -4.633 -23.531 1 93.44 204 GLY B O 1
ATOM 3967 N N . ARG B 1 205 ? -7.871 -2.732 -22.812 1 95.25 205 ARG B N 1
ATOM 3968 C CA . ARG B 1 205 ? -6.648 -2.916 -23.594 1 95.25 205 ARG B CA 1
ATOM 3969 C C . ARG B 1 205 ? -5.434 -3.027 -22.688 1 95.25 205 ARG B C 1
ATOM 3971 O O . ARG B 1 205 ? -5.391 -2.406 -21.625 1 95.25 205 ARG B O 1
ATOM 3978 N N . LEU B 1 206 ? -4.473 -3.766 -23.172 1 96.75 206 LEU B N 1
ATOM 3979 C CA . LEU B 1 206 ? -3.207 -3.895 -22.469 1 96.75 206 LEU B CA 1
ATOM 3980 C C . LEU B 1 206 ? -2.266 -2.744 -22.812 1 96.75 206 LEU B C 1
ATOM 3982 O O . LEU B 1 206 ? -1.818 -2.629 -23.953 1 96.75 206 LEU B O 1
ATOM 3986 N N . LEU B 1 207 ? -1.949 -1.967 -21.922 1 95.62 207 LEU B N 1
ATOM 3987 C CA . LEU B 1 207 ? -1.099 -0.802 -22.141 1 95.62 207 LEU B CA 1
ATOM 3988 C C . LEU B 1 207 ? 0.375 -1.172 -22 1 95.62 207 LEU B C 1
ATOM 3990 O O . LEU B 1 207 ? 1.226 -0.601 -22.688 1 95.62 207 LEU B O 1
ATOM 3994 N N . ALA B 1 208 ? 0.664 -1.988 -21.062 1 97.06 208 ALA B N 1
ATOM 3995 C CA . ALA B 1 208 ? 2.041 -2.373 -20.766 1 97.06 208 ALA B CA 1
ATOM 3996 C C . ALA B 1 208 ? 2.1 -3.764 -20.141 1 97.06 208 ALA B C 1
ATOM 3998 O O . ALA B 1 208 ? 1.176 -4.176 -19.438 1 97.06 208 ALA B O 1
ATOM 3999 N N . LEU B 1 209 ? 3.139 -4.398 -20.422 1 97.69 209 LEU B N 1
ATOM 4000 C CA . LEU B 1 209 ? 3.383 -5.746 -19.906 1 97.69 209 LEU B CA 1
ATOM 4001 C C . LEU B 1 209 ? 4.879 -6.027 -19.812 1 97.69 209 LEU B C 1
ATOM 4003 O O . LEU B 1 209 ? 5.617 -5.828 -20.781 1 97.69 209 LEU B O 1
ATOM 4007 N N . GLY B 1 210 ? 5.32 -6.465 -18.641 1 97.19 210 GLY B N 1
ATOM 4008 C CA . GLY B 1 210 ? 6.719 -6.84 -18.484 1 97.19 210 GLY B CA 1
ATOM 4009 C C . GLY B 1 210 ? 7.195 -6.797 -17.047 1 97.19 210 GLY B C 1
ATOM 4010 O O . GLY B 1 210 ? 6.422 -6.48 -16.141 1 97.19 210 GLY B O 1
ATOM 4011 N N . SER B 1 211 ? 8.422 -7.254 -16.875 1 95.19 211 SER B N 1
ATOM 4012 C CA . SER B 1 211 ? 9.047 -7.082 -15.578 1 95.19 211 SER B CA 1
ATOM 4013 C C . SER B 1 211 ? 9.148 -5.605 -15.203 1 95.19 211 SER B C 1
ATOM 4015 O O . SER B 1 211 ? 9.078 -4.734 -16.078 1 95.19 211 SER B O 1
ATOM 4017 N N . LEU B 1 212 ? 9.336 -5.363 -13.922 1 92 212 LEU B N 1
ATOM 4018 C CA . LEU B 1 212 ? 9.477 -3.975 -13.492 1 92 212 LEU B CA 1
ATOM 4019 C C . LEU B 1 212 ? 10.68 -3.32 -14.164 1 92 212 LEU B C 1
ATOM 4021 O O . LEU B 1 212 ? 10.609 -2.158 -14.57 1 92 212 LEU B O 1
ATOM 4025 N N . ALA B 1 213 ? 11.719 -4.039 -14.281 1 87.88 213 ALA B N 1
ATOM 4026 C CA . ALA B 1 213 ? 12.922 -3.521 -14.938 1 87.88 213 ALA B CA 1
ATOM 4027 C C . ALA B 1 213 ? 12.633 -3.133 -16.375 1 87.88 213 ALA B C 1
ATOM 4029 O O . ALA B 1 213 ? 13.023 -2.055 -16.828 1 87.88 213 ALA B O 1
ATOM 4030 N N . ARG B 1 214 ? 11.922 -3.992 -17.047 1 93.25 214 ARG B N 1
ATOM 4031 C CA . ARG B 1 214 ? 11.578 -3.736 -18.438 1 93.25 214 ARG B CA 1
ATOM 4032 C C . ARG B 1 214 ? 10.633 -2.545 -18.562 1 93.25 214 ARG B C 1
ATOM 4034 O O . ARG B 1 214 ? 10.789 -1.705 -19.453 1 93.25 214 ARG B O 1
ATOM 4041 N N . LEU B 1 215 ? 9.688 -2.48 -17.672 1 95.5 215 LEU B N 1
ATOM 4042 C CA . LEU B 1 215 ? 8.727 -1.385 -17.703 1 95.5 215 LEU B CA 1
ATOM 4043 C C . LEU B 1 215 ? 9.414 -0.051 -17.422 1 95.5 215 LEU B C 1
ATOM 4045 O O . LEU B 1 215 ? 9.047 0.971 -18.016 1 95.5 215 LEU B O 1
ATOM 4049 N N . ARG B 1 216 ? 10.352 -0.073 -16.516 1 93.06 216 ARG B N 1
ATOM 4050 C CA . ARG B 1 216 ? 11.117 1.135 -16.219 1 93.06 216 ARG B CA 1
ATOM 4051 C C . ARG B 1 216 ? 11.898 1.603 -17.438 1 93.06 216 ARG B C 1
ATOM 4053 O O . ARG B 1 216 ? 11.914 2.795 -17.75 1 93.06 216 ARG B O 1
ATOM 4060 N N . LYS B 1 217 ? 12.484 0.667 -18.141 1 91.12 217 LYS B N 1
ATOM 4061 C CA . LYS B 1 217 ? 13.219 0.983 -19.359 1 91.12 217 LYS B CA 1
ATOM 4062 C C . LYS B 1 217 ? 12.297 1.548 -20.422 1 91.12 217 LYS B C 1
ATOM 4064 O O . LYS B 1 217 ? 12.609 2.559 -21.062 1 91.12 217 LYS B O 1
ATOM 4069 N N . ASP B 1 218 ? 11.195 0.918 -20.578 1 93.69 218 ASP B N 1
ATOM 4070 C CA . ASP B 1 218 ? 10.227 1.343 -21.594 1 93.69 218 ASP B CA 1
ATOM 4071 C C . ASP B 1 218 ? 9.688 2.736 -21.281 1 93.69 218 ASP B C 1
ATOM 4073 O O . ASP B 1 218 ? 9.422 3.521 -22.203 1 93.69 218 ASP B O 1
ATOM 4077 N N . ALA B 1 219 ? 9.508 3.033 -20.016 1 93.88 219 ALA B N 1
ATOM 4078 C CA . ALA B 1 219 ? 8.938 4.312 -19.609 1 93.88 219 ALA B CA 1
ATOM 4079 C C . ALA B 1 219 ? 9.969 5.434 -19.719 1 93.88 219 ALA B C 1
ATOM 4081 O O . ALA B 1 219 ? 9.609 6.609 -19.828 1 93.88 219 ALA B O 1
ATOM 4082 N N . GLY B 1 220 ? 11.219 5.055 -19.609 1 92.88 220 GLY B N 1
ATOM 4083 C CA . GLY B 1 220 ? 12.281 6.055 -19.656 1 92.88 220 GLY B CA 1
ATOM 4084 C C . GLY B 1 220 ? 12.281 6.984 -18.453 1 92.88 220 GLY B C 1
ATOM 4085 O O . GLY B 1 220 ? 12.672 8.148 -18.562 1 92.88 220 GLY B O 1
ATOM 4086 N N . LEU B 1 221 ? 11.766 6.555 -17.391 1 91.94 221 LEU B N 1
ATOM 4087 C CA . LEU B 1 221 ? 11.734 7.359 -16.172 1 91.94 221 LEU B CA 1
ATOM 4088 C C . LEU B 1 221 ? 13.062 7.273 -15.43 1 91.94 221 LEU B C 1
ATOM 4090 O O . LEU B 1 221 ? 13.68 6.207 -15.367 1 91.94 221 LEU B O 1
ATOM 4094 N N . PRO B 1 222 ? 13.516 8.352 -14.875 1 93.19 222 PRO B N 1
ATOM 4095 C CA . PRO B 1 222 ? 14.828 8.367 -14.227 1 93.19 222 PRO B CA 1
ATOM 4096 C C . PRO B 1 222 ? 14.781 7.832 -12.789 1 93.19 222 PRO B C 1
ATOM 4098 O O . PRO B 1 222 ? 13.727 7.891 -12.141 1 93.19 222 PRO B O 1
ATOM 4101 N N . THR B 1 223 ? 15.883 7.332 -12.383 1 94.56 223 THR B N 1
ATOM 4102 C CA . THR B 1 223 ? 16.094 7.035 -10.969 1 94.56 223 THR B CA 1
ATOM 4103 C C . THR B 1 223 ? 16.5 8.297 -10.211 1 94.56 223 THR B C 1
ATOM 4105 O O . THR B 1 223 ? 17.281 9.102 -10.711 1 94.56 223 THR B O 1
ATOM 4108 N N . VAL B 1 224 ? 15.953 8.461 -9.039 1 93.94 224 VAL B N 1
ATOM 4109 C CA . VAL B 1 224 ? 16.312 9.617 -8.227 1 93.94 224 VAL B CA 1
ATOM 4110 C C . VAL B 1 224 ? 17.344 9.219 -7.18 1 93.94 224 VAL B C 1
ATOM 4112 O O . VAL B 1 224 ? 17.156 8.234 -6.457 1 93.94 224 VAL B O 1
ATOM 4115 N N . ILE B 1 225 ? 18.375 9.992 -7.145 1 94.62 225 ILE B N 1
ATOM 4116 C CA . ILE B 1 225 ? 19.422 9.797 -6.141 1 94.62 225 ILE B CA 1
ATOM 4117 C C . ILE B 1 225 ? 19.469 11.008 -5.215 1 94.62 225 ILE B C 1
ATOM 4119 O O . ILE B 1 225 ? 19.547 12.148 -5.68 1 94.62 225 ILE B O 1
ATOM 4123 N N . ARG B 1 226 ? 19.391 10.727 -3.92 1 92.94 226 ARG B N 1
ATOM 4124 C CA . ARG B 1 226 ? 19.438 11.789 -2.92 1 92.94 226 ARG B CA 1
ATOM 4125 C C . ARG B 1 226 ? 20.594 11.57 -1.944 1 92.94 226 ARG B C 1
ATOM 4127 O O . ARG B 1 226 ? 20.875 10.438 -1.544 1 92.94 226 ARG B O 1
ATOM 4134 N N . ALA B 1 227 ? 21.25 12.617 -1.661 1 92.06 227 ALA B N 1
ATOM 4135 C CA . ALA B 1 227 ? 22.312 12.57 -0.664 1 92.06 227 ALA B CA 1
ATOM 4136 C C . ALA B 1 227 ? 22.156 13.695 0.36 1 92.06 227 ALA B C 1
ATOM 4138 O O . ALA B 1 227 ? 21.625 14.758 0.046 1 92.06 227 ALA B O 1
ATOM 4139 N N . SER B 1 228 ? 22.516 13.391 1.578 1 90.44 228 SER B N 1
ATOM 4140 C CA . SER B 1 228 ? 22.531 14.391 2.643 1 90.44 228 SER B CA 1
ATOM 4141 C C . SER B 1 228 ? 23.922 14.539 3.238 1 90.44 228 SER B C 1
ATOM 4143 O O . SER B 1 228 ? 24.766 13.648 3.086 1 90.44 228 SER B O 1
ATOM 4145 N N . GLY B 1 229 ? 24.062 15.703 3.854 1 88.19 229 GLY B N 1
ATOM 4146 C CA . GLY B 1 229 ? 25.328 15.945 4.555 1 88.19 229 GLY B CA 1
ATOM 4147 C C . GLY B 1 229 ? 26.5 16.172 3.615 1 88.19 229 GLY B C 1
ATOM 4148 O O . GLY B 1 229 ? 27.609 15.703 3.887 1 88.19 229 GLY B O 1
ATOM 4149 N N . LEU B 1 230 ? 26.219 16.797 2.494 1 88.94 230 LEU B N 1
ATOM 4150 C CA . LEU B 1 230 ? 27.266 17.047 1.516 1 88.94 230 LEU B CA 1
ATOM 4151 C C . LEU B 1 230 ? 27.969 18.375 1.797 1 88.94 230 LEU B C 1
ATOM 4153 O O . LEU B 1 230 ? 27.328 19.438 1.782 1 88.94 230 LEU B O 1
ATOM 4157 N N . ALA B 1 231 ? 29.234 18.344 2.029 1 83.56 231 ALA B N 1
ATOM 4158 C CA . ALA B 1 231 ? 30.016 19.562 2.32 1 83.56 231 ALA B CA 1
ATOM 4159 C C . ALA B 1 231 ? 30.062 20.484 1.105 1 83.56 231 ALA B C 1
ATOM 4161 O O . ALA B 1 231 ? 30.109 21.703 1.249 1 83.56 231 ALA B O 1
ATOM 4162 N N . ARG B 1 232 ? 30.156 19.969 -0.087 1 86.38 232 ARG B N 1
ATOM 4163 C CA . ARG B 1 232 ? 30.266 20.75 -1.317 1 86.38 232 ARG B CA 1
ATOM 4164 C C . ARG B 1 232 ? 29.109 20.438 -2.262 1 86.38 232 ARG B C 1
ATOM 4166 O O . ARG B 1 232 ? 29.312 20.156 -3.441 1 86.38 232 ARG B O 1
ATOM 4173 N N . ALA B 1 233 ? 27.891 20.562 -1.688 1 88.75 233 ALA B N 1
ATOM 4174 C CA . ALA B 1 233 ? 26.703 20.234 -2.459 1 88.75 233 ALA B CA 1
ATOM 4175 C C . ALA B 1 233 ? 26.562 21.156 -3.664 1 88.75 233 ALA B C 1
ATOM 4177 O O . ALA B 1 233 ? 26.203 20.719 -4.758 1 88.75 233 ALA B O 1
ATOM 4178 N N . SER B 1 234 ? 26.922 22.391 -3.453 1 89.38 234 SER B N 1
ATOM 4179 C CA . SER B 1 234 ? 26.75 23.375 -4.512 1 89.38 234 SER B CA 1
ATOM 4180 C C . SER B 1 234 ? 27.703 23.094 -5.676 1 89.38 234 SER B C 1
ATOM 4182 O O . SER B 1 234 ? 27.328 23.25 -6.84 1 89.38 234 SER B O 1
ATOM 4184 N N . GLN B 1 235 ? 28.875 22.734 -5.383 1 90.19 235 GLN B N 1
ATOM 4185 C CA . GLN B 1 235 ? 29.844 22.438 -6.422 1 90.19 235 GLN B CA 1
ATOM 4186 C C . GLN B 1 235 ? 29.438 21.203 -7.227 1 90.19 235 GLN B C 1
ATOM 4188 O O . GLN B 1 235 ? 29.547 21.188 -8.453 1 90.19 235 GLN B O 1
ATOM 4193 N N . LEU B 1 236 ? 29.016 20.234 -6.512 1 91.44 236 LEU B N 1
ATOM 4194 C CA . LEU B 1 236 ? 28.578 19.016 -7.18 1 91.44 236 LEU B CA 1
ATOM 4195 C C . LEU B 1 236 ? 27.359 19.281 -8.055 1 91.44 236 LEU B C 1
ATOM 4197 O O . LEU B 1 236 ? 27.266 18.766 -9.172 1 91.44 236 LEU B O 1
ATOM 4201 N N . GLN B 1 237 ? 26.484 20.062 -7.504 1 93.12 237 GLN B N 1
ATOM 4202 C CA . GLN B 1 237 ? 25.281 20.438 -8.25 1 93.12 237 GLN B CA 1
ATOM 4203 C C . GLN B 1 237 ? 25.641 21.141 -9.562 1 93.12 237 GLN B C 1
ATOM 4205 O O . GLN B 1 237 ? 25.062 20.828 -10.609 1 93.12 237 GLN B O 1
ATOM 4210 N N . GLN B 1 238 ? 26.516 22.062 -9.469 1 93.69 238 GLN B N 1
ATOM 4211 C CA . GLN B 1 238 ? 26.938 22.781 -10.656 1 93.69 238 GLN B CA 1
ATOM 4212 C C . GLN B 1 238 ? 27.594 21.844 -11.672 1 93.69 238 GLN B C 1
ATOM 4214 O O . GLN B 1 238 ? 27.359 21.969 -12.875 1 93.69 238 GLN B O 1
ATOM 4219 N N . HIS B 1 239 ? 28.375 20.969 -11.148 1 93.19 239 HIS B N 1
ATOM 4220 C CA . HIS B 1 239 ? 29.031 20 -12.016 1 93.19 239 HIS B CA 1
ATOM 4221 C C . HIS B 1 239 ? 28 19.141 -12.742 1 93.19 239 HIS B C 1
ATOM 4223 O O . HIS B 1 239 ? 28.078 18.969 -13.961 1 93.19 239 HIS B O 1
ATOM 4229 N N . TRP B 1 240 ? 27.016 18.625 -12.047 1 93 240 TRP B N 1
ATOM 4230 C CA . TRP B 1 240 ? 25.984 17.766 -12.625 1 93 240 TRP B CA 1
ATOM 4231 C C . TRP B 1 240 ? 25.125 18.531 -13.625 1 93 240 TRP B C 1
ATOM 4233 O O . TRP B 1 240 ? 24.75 18 -14.664 1 93 240 TRP B O 1
ATOM 4243 N N . ARG B 1 241 ? 24.859 19.719 -13.281 1 94.19 241 ARG B N 1
ATOM 4244 C CA . ARG B 1 241 ? 24.094 20.562 -14.195 1 94.19 241 ARG B CA 1
ATOM 4245 C C . ARG B 1 241 ? 24.859 20.781 -15.5 1 94.19 241 ARG B C 1
ATOM 4247 O O . ARG B 1 241 ? 24.25 20.781 -16.578 1 94.19 241 ARG B O 1
ATOM 4254 N N . SER B 1 242 ? 26.094 20.969 -15.375 1 94.31 242 SER B N 1
ATOM 4255 C CA . SER B 1 242 ? 26.922 21.172 -16.562 1 94.31 242 SER B CA 1
ATOM 4256 C C . SER B 1 242 ? 26.953 19.922 -17.438 1 94.31 242 SER B C 1
ATOM 4258 O O . SER B 1 242 ? 27.125 20.016 -18.656 1 94.31 242 SER B O 1
ATOM 4260 N N . GLU B 1 243 ? 26.75 18.812 -16.797 1 92.19 243 GLU B N 1
ATOM 4261 C CA . GLU B 1 243 ? 26.719 17.547 -17.531 1 92.19 243 GLU B CA 1
ATOM 4262 C C . GLU B 1 243 ? 25.328 17.266 -18.062 1 92.19 243 GLU B C 1
ATOM 4264 O O . GLU B 1 243 ? 25.094 16.219 -18.672 1 92.19 243 GLU B O 1
ATOM 4269 N N . GLY B 1 244 ? 24.375 18.141 -17.734 1 91.88 244 GLY B N 1
ATOM 4270 C CA . GLY B 1 244 ? 23.031 18.031 -18.281 1 91.88 244 GLY B CA 1
ATOM 4271 C C . GLY B 1 244 ? 22.062 17.312 -17.359 1 91.88 244 GLY B C 1
ATOM 4272 O O . GLY B 1 244 ? 20.938 16.984 -17.766 1 91.88 244 GLY B O 1
ATOM 4273 N N . HIS B 1 245 ? 22.5 17.109 -16.141 1 93.81 245 HIS B N 1
ATOM 4274 C CA . HIS B 1 245 ? 21.609 16.438 -15.211 1 93.81 245 HIS B CA 1
ATOM 4275 C C . HIS B 1 245 ? 20.672 17.406 -14.523 1 93.81 245 HIS B C 1
ATOM 4277 O O . HIS B 1 245 ? 21.031 18.562 -14.297 1 93.81 245 HIS B O 1
ATOM 4283 N N . VAL B 1 246 ? 19.531 16.938 -14.266 1 94.19 246 VAL B N 1
ATOM 4284 C CA . VAL B 1 246 ? 18.562 17.719 -13.516 1 94.19 246 VAL B CA 1
ATOM 4285 C C . VAL B 1 246 ? 18.797 17.547 -12.016 1 94.19 246 VAL B C 1
ATOM 4287 O O . VAL B 1 246 ? 18.719 16.422 -11.5 1 94.19 246 VAL B O 1
ATOM 4290 N N . THR B 1 247 ? 19.125 18.656 -11.328 1 94.62 247 THR B N 1
ATOM 4291 C CA . THR B 1 247 ? 19.453 18.594 -9.906 1 94.62 247 THR B CA 1
ATOM 4292 C C . THR B 1 247 ? 18.594 19.578 -9.109 1 94.62 247 THR B C 1
ATOM 4294 O O . THR B 1 247 ? 18.062 20.531 -9.672 1 94.62 247 THR B O 1
ATOM 4297 N N . GLN B 1 248 ? 18.359 19.219 -7.941 1 92.19 248 GLN B N 1
ATOM 4298 C CA . GLN B 1 248 ? 17.656 20.094 -7.004 1 92.19 248 GLN B CA 1
ATOM 4299 C C . GLN B 1 248 ? 18.234 19.969 -5.598 1 92.19 248 GLN B C 1
ATOM 4301 O O . GLN B 1 248 ? 18.75 18.922 -5.223 1 92.19 248 GLN B O 1
ATOM 4306 N N . GLY B 1 249 ? 18.219 21.078 -4.895 1 88.88 249 GLY B N 1
ATOM 4307 C CA . GLY B 1 249 ? 18.609 21.016 -3.498 1 88.88 249 GLY B CA 1
ATOM 4308 C C . GLY B 1 249 ? 17.719 20.109 -2.668 1 88.88 249 GLY B C 1
ATOM 4309 O O . GLY B 1 249 ? 16.547 19.953 -2.969 1 88.88 249 GLY B O 1
ATOM 4310 N N . TRP B 1 250 ? 18.328 19.484 -1.701 1 85 250 TRP B N 1
ATOM 4311 C CA . TRP B 1 250 ? 17.594 18.594 -0.792 1 85 250 TRP B CA 1
ATOM 4312 C C . TRP B 1 250 ? 17.953 18.891 0.659 1 8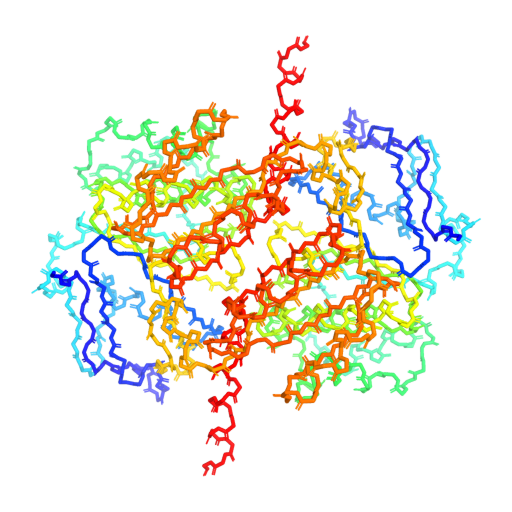5 250 TRP B C 1
ATOM 4314 O O . TRP B 1 250 ? 19.031 18.516 1.124 1 85 250 TRP B O 1
ATOM 4324 N N . GLY B 1 251 ? 17.062 19.531 1.35 1 76.38 251 GLY B N 1
ATOM 4325 C CA . GLY B 1 251 ? 17.391 19.938 2.709 1 76.38 251 GLY B CA 1
ATOM 4326 C C . GLY B 1 251 ? 18.578 20.875 2.785 1 76.38 251 GLY B C 1
ATOM 4327 O O . GLY B 1 251 ? 18.969 21.469 1.778 1 76.38 251 GLY B O 1
ATOM 4328 N N . ALA B 1 252 ? 19.109 21.219 3.947 1 73.12 252 ALA B N 1
ATOM 4329 C CA . ALA B 1 252 ? 20.172 22.203 4.16 1 73.12 252 ALA B CA 1
ATOM 4330 C C . ALA B 1 252 ? 21.484 21.734 3.555 1 73.12 252 ALA B C 1
ATOM 4332 O O . ALA B 1 252 ? 22.188 22.5 2.891 1 73.12 252 ALA B O 1
ATOM 4333 N N . GLU B 1 253 ? 21.766 20.531 3.635 1 82.5 253 GLU B N 1
ATOM 4334 C CA . GLU B 1 253 ? 23.031 20 3.141 1 82.5 253 GLU B CA 1
ATOM 4335 C C . GLU B 1 253 ? 22.828 18.734 2.326 1 82.5 253 GLU B C 1
ATOM 4337 O O . GLU B 1 253 ? 23.5 17.719 2.539 1 82.5 253 GLU B O 1
ATOM 4342 N N . GLY B 1 254 ? 21.844 18.938 1.358 1 89.81 254 GLY B N 1
ATOM 4343 C CA . GLY B 1 254 ? 21.547 17.766 0.554 1 89.81 254 GLY B CA 1
ATOM 4344 C C . GLY B 1 254 ? 21.344 18.078 -0.913 1 89.81 254 GLY B C 1
ATOM 4345 O O . GLY B 1 254 ? 21.25 19.25 -1.292 1 89.81 254 GLY B O 1
ATOM 4346 N N . LEU B 1 255 ? 21.484 17.047 -1.731 1 92.94 255 LEU B N 1
ATOM 4347 C CA . LEU B 1 255 ? 21.344 17.188 -3.178 1 92.94 255 LEU B CA 1
ATOM 4348 C C . LEU B 1 255 ? 20.578 15.992 -3.76 1 92.94 255 LEU B C 1
ATOM 4350 O O . LEU B 1 255 ? 20.75 14.859 -3.307 1 92.94 255 LEU B O 1
ATOM 4354 N N . GLN B 1 256 ? 19.734 16.344 -4.672 1 94.44 256 GLN B N 1
ATOM 4355 C CA . GLN B 1 256 ? 19 15.328 -5.418 1 94.44 256 GLN B CA 1
ATOM 4356 C C . GLN B 1 256 ? 19.297 15.414 -6.914 1 94.44 256 GLN B C 1
ATOM 4358 O O . GLN B 1 256 ? 19.406 16.516 -7.461 1 94.44 256 GLN B O 1
ATOM 4363 N N . VAL B 1 257 ? 19.484 14.281 -7.492 1 95.12 257 VAL B N 1
ATOM 4364 C CA . VAL B 1 257 ? 19.75 14.273 -8.93 1 95.12 257 VAL B CA 1
ATOM 4365 C C . VAL B 1 257 ? 18.891 13.195 -9.602 1 95.12 257 VAL B C 1
ATOM 4367 O O . VAL B 1 257 ? 18.688 12.117 -9.047 1 95.12 257 VAL B O 1
ATOM 4370 N N . SER B 1 258 ? 18.312 13.539 -10.719 1 94.94 258 SER B N 1
ATOM 4371 C CA . SER B 1 258 ? 17.625 12.578 -11.562 1 94.94 258 SER B CA 1
ATOM 4372 C C . SER B 1 258 ? 18.578 11.859 -12.5 1 94.94 258 SER B C 1
ATOM 4374 O O . SER B 1 258 ? 19.234 12.492 -13.328 1 94.94 258 SER B O 1
ATOM 4376 N N . ALA B 1 259 ? 18.641 10.555 -12.328 1 93.06 259 ALA B N 1
ATOM 4377 C CA . ALA B 1 259 ? 19.562 9.75 -13.125 1 93.06 259 ALA B CA 1
ATOM 4378 C C . ALA B 1 259 ? 18.812 8.992 -14.219 1 93.06 259 ALA B C 1
ATOM 4380 O O . ALA B 1 259 ? 18.078 8.039 -13.938 1 93.06 259 ALA B O 1
ATOM 4381 N N . PRO B 1 260 ? 18.969 9.43 -15.461 1 87.81 260 PRO B N 1
ATOM 4382 C CA . PRO B 1 260 ? 18.391 8.617 -16.531 1 87.81 260 PRO B CA 1
ATOM 4383 C C . PRO B 1 260 ? 18.984 7.215 -16.594 1 87.81 260 PRO B C 1
ATOM 4385 O O . PRO B 1 260 ? 19.969 6.926 -15.93 1 87.81 260 PRO B O 1
ATOM 4388 N N . ASP B 1 261 ? 18.312 6.395 -17.391 1 79.19 261 ASP B N 1
ATOM 4389 C CA . ASP B 1 261 ? 18.766 5.016 -17.547 1 79.19 261 ASP B CA 1
ATOM 4390 C C . ASP B 1 261 ? 20.234 4.969 -17.953 1 79.19 261 ASP B C 1
ATOM 4392 O O . ASP B 1 261 ? 20.656 5.695 -18.844 1 79.19 261 ASP B O 1
ATOM 4396 N N . GLY B 1 262 ? 21.078 4.297 -17.203 1 83.19 262 GLY B N 1
ATOM 4397 C CA . GLY B 1 262 ? 22.469 4.082 -17.531 1 83.19 262 GLY B CA 1
ATOM 4398 C C . GLY B 1 262 ? 23.422 4.996 -16.781 1 83.19 262 GLY B C 1
ATOM 4399 O O . GLY B 1 262 ? 24.625 4.762 -16.75 1 83.19 262 GLY B O 1
ATOM 4400 N N . SER B 1 263 ? 22.891 6 -16.156 1 89.62 263 SER B N 1
ATOM 4401 C CA . SER B 1 263 ? 23.781 6.953 -15.508 1 89.62 263 SER B CA 1
ATOM 4402 C C . SER B 1 263 ? 23.797 6.766 -13.992 1 89.62 263 SER B C 1
ATOM 4404 O O . SER B 1 263 ? 24.547 7.43 -13.281 1 89.62 263 SER B O 1
ATOM 4406 N N . LYS B 1 264 ? 23 5.945 -13.523 1 91.44 264 LYS B N 1
ATOM 4407 C CA . LYS B 1 264 ? 22.781 5.77 -12.086 1 91.44 264 LYS B CA 1
ATOM 4408 C C . LYS B 1 264 ? 24.109 5.465 -11.375 1 91.44 264 LYS B C 1
ATOM 4410 O O . LYS B 1 264 ? 24.469 6.148 -10.414 1 91.44 264 LYS B O 1
ATOM 4415 N N . LEU B 1 265 ? 24.812 4.566 -11.891 1 91.62 265 LEU B N 1
ATOM 4416 C CA . LEU B 1 265 ? 26.016 4.098 -11.211 1 91.62 265 LEU B CA 1
ATOM 4417 C C . LEU B 1 265 ? 27.125 5.148 -11.273 1 91.62 265 LEU B C 1
ATOM 4419 O O . LEU B 1 265 ? 27.859 5.336 -10.312 1 91.62 265 LEU B O 1
ATOM 4423 N N . ALA B 1 266 ? 27.234 5.785 -12.383 1 91 266 ALA B N 1
ATOM 4424 C CA . ALA B 1 266 ? 28.234 6.836 -12.531 1 91 266 ALA B CA 1
ATOM 4425 C C . ALA B 1 266 ? 27.984 7.977 -11.547 1 91 266 ALA B C 1
ATOM 4427 O O . ALA B 1 266 ? 28.906 8.469 -10.898 1 91 266 ALA B O 1
ATOM 4428 N N . LEU B 1 267 ? 26.797 8.312 -11.422 1 92.56 267 LEU B N 1
ATOM 4429 C CA . LEU B 1 267 ? 26.438 9.414 -10.531 1 9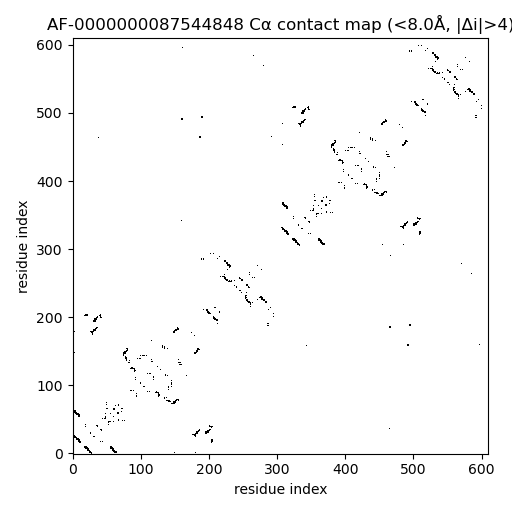2.56 267 LEU B CA 1
ATOM 4430 C C . LEU B 1 267 ? 26.641 9.016 -9.07 1 92.56 267 LEU B C 1
ATOM 4432 O O . LEU B 1 267 ? 27.094 9.82 -8.258 1 92.56 267 LEU B O 1
ATOM 4436 N N . LEU B 1 268 ? 26.266 7.801 -8.797 1 92.06 268 LEU B N 1
ATOM 4437 C CA . LEU B 1 268 ? 26.453 7.297 -7.438 1 92.06 268 LEU B CA 1
ATOM 4438 C C . LEU B 1 268 ? 27.938 7.297 -7.055 1 92.06 268 LEU B C 1
ATOM 4440 O O . LEU B 1 268 ? 28.281 7.648 -5.926 1 92.06 268 LEU B O 1
ATOM 4444 N N . ARG B 1 269 ? 28.781 6.91 -7.98 1 90.56 269 ARG B N 1
ATOM 4445 C CA . ARG B 1 269 ? 30.219 6.906 -7.742 1 90.56 269 ARG B CA 1
ATOM 4446 C C . ARG B 1 269 ? 30.734 8.32 -7.48 1 90.56 269 ARG B C 1
ATOM 4448 O O . ARG B 1 269 ? 31.531 8.531 -6.57 1 90.56 269 ARG B O 1
ATOM 4455 N N . GLN B 1 270 ? 30.281 9.203 -8.258 1 89.19 270 GLN B N 1
ATOM 4456 C CA . GLN B 1 270 ? 30.688 10.594 -8.086 1 89.19 270 GLN B CA 1
ATOM 4457 C C . GLN B 1 270 ? 30.234 11.133 -6.73 1 89.19 270 GLN B C 1
ATOM 4459 O O . GLN B 1 270 ? 30.984 11.844 -6.062 1 89.19 270 GLN B O 1
ATOM 4464 N N . LEU B 1 271 ? 29.078 10.758 -6.398 1 89.88 271 LEU B N 1
ATOM 4465 C CA . LEU B 1 271 ? 28.484 11.219 -5.145 1 89.88 271 LEU B CA 1
ATOM 4466 C C . LEU B 1 271 ? 29.266 10.672 -3.949 1 89.88 271 LEU B C 1
ATOM 4468 O O . LEU B 1 271 ? 29.562 11.414 -3.01 1 89.88 271 LEU B O 1
ATOM 4472 N N . LEU B 1 272 ? 29.562 9.43 -4.035 1 88.81 272 LEU B N 1
ATOM 4473 C CA . LEU B 1 272 ? 30.219 8.773 -2.914 1 88.81 272 LEU B CA 1
ATOM 4474 C C . LEU B 1 272 ? 31.688 9.18 -2.822 1 88.81 272 LEU B C 1
ATOM 4476 O O . LEU B 1 272 ? 32.312 8.984 -1.789 1 88.81 272 LEU B O 1
ATOM 4480 N N . ALA B 1 273 ? 32.156 9.688 -3.881 1 84 273 ALA B N 1
ATOM 4481 C CA . ALA B 1 273 ? 33.531 10.172 -3.896 1 84 273 ALA B CA 1
ATOM 4482 C C . ALA B 1 273 ? 33.656 11.516 -3.193 1 84 273 ALA B C 1
ATOM 4484 O O . ALA B 1 273 ? 34.75 11.953 -2.852 1 84 273 ALA B O 1
ATOM 4485 N N . GLN B 1 274 ? 32.531 12.156 -3.023 1 78.81 274 GLN B N 1
ATOM 4486 C CA . GLN B 1 274 ? 32.531 13.445 -2.338 1 78.81 274 GLN B CA 1
ATOM 4487 C C . GLN B 1 274 ? 32.844 13.273 -0.853 1 78.81 274 GLN B C 1
ATOM 4489 O O . GLN B 1 274 ? 32.906 12.148 -0.349 1 78.81 274 GLN B O 1
ATOM 4494 N N . HIS B 1 275 ? 33 14.406 -0.296 1 72.56 275 HIS B N 1
ATOM 4495 C CA . HIS B 1 275 ? 33.375 14.391 1.107 1 72.56 275 HIS B CA 1
ATOM 4496 C C . HIS B 1 275 ? 32.219 13.984 2.004 1 72.56 275 HIS B C 1
ATOM 4498 O O . HIS B 1 275 ? 31.406 14.82 2.4 1 72.56 275 HIS B O 1
ATOM 4504 N N . ASN B 1 276 ? 32.188 12.766 2.176 1 76.06 276 ASN B N 1
ATOM 4505 C CA . ASN B 1 276 ? 31.547 11.945 3.201 1 76.06 276 ASN B CA 1
ATOM 4506 C C . ASN B 1 276 ? 30.078 12.297 3.381 1 76.06 276 ASN B C 1
ATOM 4508 O O . ASN B 1 276 ? 29.672 12.812 4.43 1 76.06 276 ASN B O 1
ATOM 4512 N N . PRO B 1 277 ? 29.266 12 2.393 1 87.12 277 PRO B N 1
ATOM 4513 C CA . PRO B 1 277 ? 27.828 12.156 2.654 1 87.12 277 PRO B CA 1
ATOM 4514 C C . PRO B 1 277 ? 27.359 11.383 3.887 1 87.12 277 PRO B C 1
ATOM 4516 O O . PRO B 1 277 ? 27.922 10.328 4.199 1 87.12 277 PRO B O 1
ATOM 4519 N N . THR B 1 278 ? 26.453 12.008 4.652 1 87.31 278 THR B N 1
ATOM 4520 C CA . THR B 1 278 ? 25.922 11.344 5.84 1 87.31 278 THR B CA 1
ATOM 4521 C C . THR B 1 278 ? 24.938 10.25 5.449 1 87.31 278 THR B C 1
ATOM 4523 O O . THR B 1 278 ? 24.734 9.297 6.199 1 87.31 278 THR B O 1
ATOM 4526 N N . ASP B 1 279 ? 24.281 10.398 4.258 1 89.19 279 ASP B N 1
ATOM 4527 C CA . ASP B 1 279 ? 23.312 9.406 3.797 1 89.19 279 ASP B CA 1
ATOM 4528 C C . ASP B 1 279 ? 23.094 9.508 2.291 1 89.19 279 ASP B C 1
ATOM 4530 O O . ASP B 1 279 ? 23.328 10.57 1.698 1 89.19 279 ASP B O 1
ATOM 4534 N N . VAL B 1 280 ? 22.766 8.344 1.707 1 91.19 280 VAL B N 1
ATOM 4535 C CA . VAL B 1 280 ? 22.453 8.297 0.286 1 91.19 280 VAL B CA 1
ATOM 4536 C C . VAL B 1 280 ? 21.219 7.414 0.066 1 91.19 280 VAL B C 1
ATOM 4538 O O . VAL B 1 280 ? 21.094 6.355 0.689 1 91.19 280 VAL B O 1
ATOM 4541 N N . GLU B 1 281 ? 20.312 7.875 -0.77 1 91.38 281 GLU B N 1
ATOM 4542 C CA . GLU B 1 281 ? 19.125 7.117 -1.158 1 91.38 281 GLU B CA 1
ATOM 4543 C C . GLU B 1 281 ? 19.047 6.961 -2.674 1 91.38 281 GLU B C 1
ATOM 4545 O O . GLU B 1 281 ? 19.391 7.887 -3.418 1 91.38 281 GLU B O 1
ATOM 4550 N N . VAL B 1 282 ? 18.75 5.805 -3.08 1 92.94 282 VAL B N 1
ATOM 4551 C CA . VAL B 1 282 ? 18.5 5.516 -4.488 1 92.94 282 VAL B CA 1
ATOM 4552 C C . VAL B 1 282 ? 17.062 5.035 -4.672 1 92.94 282 VAL B C 1
ATOM 4554 O O . VAL B 1 282 ? 16.688 3.98 -4.156 1 92.94 282 VAL B O 1
ATOM 4557 N N . LYS B 1 283 ? 16.312 5.738 -5.453 1 91.44 283 LYS B N 1
ATOM 4558 C CA . LYS B 1 283 ? 14.891 5.441 -5.609 1 91.44 283 LYS B CA 1
ATOM 4559 C C . LYS B 1 283 ? 14.523 5.258 -7.078 1 91.44 283 LYS B C 1
ATOM 4561 O O . LYS B 1 283 ? 14.32 6.238 -7.801 1 91.44 283 LYS B O 1
ATOM 4566 N N . PRO B 1 284 ? 14.438 4.004 -7.496 1 92 284 PRO B N 1
ATOM 4567 C CA . PRO B 1 284 ? 13.906 3.801 -8.844 1 92 284 PRO B CA 1
ATOM 4568 C C . PRO B 1 284 ? 12.43 4.168 -8.961 1 92 284 PRO B C 1
ATOM 4570 O O . PRO B 1 284 ? 11.742 4.285 -7.945 1 92 284 PRO B O 1
ATOM 4573 N N . PRO B 1 285 ? 11.992 4.363 -10.234 1 92.81 285 PRO B N 1
ATOM 4574 C CA . PRO B 1 285 ? 10.555 4.602 -10.398 1 92.81 285 PRO B CA 1
ATOM 4575 C C . PRO B 1 285 ? 9.695 3.471 -9.836 1 92.81 285 PRO B C 1
ATOM 4577 O O . PRO B 1 285 ? 9.977 2.297 -10.086 1 92.81 285 PRO B O 1
ATOM 4580 N N . SER B 1 286 ? 8.773 3.855 -9.055 1 92 286 SER B N 1
ATOM 4581 C CA . SER B 1 286 ? 7.875 2.885 -8.438 1 92 286 SER B CA 1
ATOM 4582 C C . SER B 1 286 ? 6.844 2.371 -9.438 1 92 286 SER B C 1
ATOM 4584 O O . SER B 1 286 ? 6.734 2.898 -10.547 1 92 286 SER B O 1
ATOM 4586 N N . LEU B 1 287 ? 6.18 1.317 -9.039 1 94.31 287 LEU B N 1
ATOM 4587 C CA . LEU B 1 287 ? 5.086 0.813 -9.867 1 94.31 287 LEU B CA 1
ATOM 4588 C C . LEU B 1 287 ? 4.012 1.879 -10.055 1 94.31 287 LEU B C 1
ATOM 4590 O O . LEU B 1 287 ? 3.385 1.952 -11.117 1 94.31 287 LEU B O 1
ATOM 4594 N N . GLU B 1 288 ? 3.828 2.705 -9.062 1 92.62 288 GLU B N 1
ATOM 4595 C CA . GLU B 1 288 ? 2.895 3.824 -9.172 1 92.62 288 GLU B CA 1
ATOM 4596 C C . GLU B 1 288 ? 3.34 4.816 -10.242 1 92.62 288 GLU B C 1
ATOM 4598 O O . GLU B 1 288 ? 2.518 5.32 -11.008 1 92.62 288 GLU B O 1
ATOM 4603 N N . ASP B 1 289 ? 4.59 5.086 -10.25 1 93.44 289 ASP B N 1
ATOM 4604 C CA . ASP B 1 289 ? 5.141 5.977 -11.266 1 93.44 289 ASP B CA 1
ATOM 4605 C C . ASP B 1 289 ? 4.918 5.418 -12.664 1 93.44 289 ASP B C 1
ATOM 4607 O O . ASP B 1 289 ? 4.531 6.152 -13.578 1 93.44 289 ASP B O 1
ATOM 4611 N N . LEU B 1 290 ? 5.184 4.172 -12.742 1 95.56 290 LEU B N 1
ATOM 4612 C CA . LEU B 1 290 ? 5.035 3.508 -14.039 1 95.56 290 LEU B CA 1
ATOM 4613 C C . LEU B 1 290 ? 3.578 3.506 -14.484 1 95.56 290 LEU B C 1
ATOM 4615 O O . LEU B 1 290 ? 3.275 3.824 -15.633 1 95.56 290 LEU B O 1
ATOM 4619 N N . TYR B 1 291 ? 2.748 3.195 -13.523 1 95.88 291 TYR B N 1
ATOM 4620 C CA . TYR B 1 291 ? 1.317 3.189 -13.805 1 95.88 291 TYR B CA 1
ATOM 4621 C C . TYR B 1 291 ? 0.856 4.551 -14.312 1 95.88 291 TYR B C 1
ATOM 4623 O O . TYR B 1 291 ? 0.175 4.641 -15.336 1 95.88 291 TYR B O 1
ATOM 4631 N N . ARG B 1 292 ? 1.179 5.551 -13.633 1 94.62 292 ARG B N 1
ATOM 4632 C CA . ARG B 1 292 ? 0.811 6.91 -14.008 1 94.62 292 ARG B CA 1
ATOM 4633 C C . ARG B 1 292 ? 1.356 7.262 -15.383 1 94.62 292 ARG B C 1
ATOM 4635 O O . ARG B 1 292 ? 0.649 7.848 -16.203 1 94.62 292 ARG B O 1
ATOM 4642 N N . HIS B 1 293 ? 2.545 6.922 -15.594 1 95.69 293 HIS B N 1
ATOM 4643 C CA . HIS B 1 293 ? 3.189 7.215 -16.875 1 95.69 293 HIS B CA 1
ATOM 4644 C C . HIS B 1 293 ? 2.422 6.586 -18.031 1 95.69 293 HIS B C 1
ATOM 4646 O O . HIS B 1 293 ? 2.053 7.273 -18.984 1 95.69 293 HIS B O 1
ATOM 4652 N N . PHE B 1 294 ? 2.172 5.305 -17.938 1 95.62 294 PHE B N 1
ATOM 4653 C CA . PHE B 1 294 ? 1.529 4.586 -19.031 1 95.62 294 PHE B CA 1
ATOM 4654 C C . PHE B 1 294 ? 0.085 5.039 -19.203 1 95.62 294 PHE B C 1
ATOM 4656 O O . PHE B 1 294 ? -0.399 5.168 -20.328 1 95.62 294 PHE B O 1
ATOM 4663 N N . MET B 1 295 ? -0.555 5.332 -18.109 1 93.5 295 MET B N 1
ATOM 4664 C CA . MET B 1 295 ? -1.935 5.809 -18.156 1 93.5 295 MET B CA 1
ATOM 4665 C C . MET B 1 295 ? -2.012 7.176 -18.828 1 93.5 295 MET B C 1
ATOM 4667 O O . MET B 1 295 ? -2.893 7.418 -19.656 1 93.5 295 MET B O 1
ATOM 4671 N N . ASN B 1 296 ? -1.104 8.016 -18.469 1 92.25 296 ASN B N 1
ATOM 4672 C CA . ASN B 1 296 ? -1.083 9.352 -19.047 1 92.25 296 ASN B CA 1
ATOM 4673 C C . ASN B 1 296 ? -0.769 9.305 -20.547 1 92.25 296 ASN B C 1
ATOM 4675 O O . ASN B 1 296 ? -1.362 10.047 -21.328 1 92.25 296 ASN B O 1
ATOM 4679 N N . ARG B 1 297 ? 0.135 8.508 -20.875 1 92.38 297 ARG B N 1
ATOM 4680 C CA . ARG B 1 297 ? 0.488 8.352 -22.281 1 92.38 297 ARG B CA 1
ATOM 4681 C C . ARG B 1 297 ? -0.706 7.855 -23.094 1 92.38 297 ARG B C 1
ATOM 4683 O O . ARG B 1 297 ? -0.964 8.352 -24.188 1 92.38 297 ARG B O 1
ATOM 4690 N N . ALA B 1 298 ? -1.426 6.914 -22.547 1 91.25 298 ALA B N 1
ATOM 4691 C CA . ALA B 1 298 ? -2.607 6.383 -23.219 1 91.25 298 ALA B CA 1
ATOM 4692 C C . ALA B 1 298 ? -3.686 7.449 -23.359 1 91.25 298 ALA B C 1
ATOM 4694 O O . ALA B 1 298 ? -4.336 7.551 -24.406 1 91.25 298 ALA B O 1
ATOM 4695 N N . ALA B 1 299 ? -3.871 8.242 -22.328 1 89 299 ALA B N 1
ATOM 4696 C CA . ALA B 1 299 ? -4.863 9.312 -22.375 1 89 299 ALA B CA 1
ATOM 4697 C C . ALA B 1 299 ? -4.5 10.359 -23.422 1 89 299 ALA B C 1
ATOM 4699 O O . ALA B 1 299 ? -5.371 10.867 -24.125 1 89 299 ALA B O 1
ATOM 4700 N N . ALA B 1 300 ? -3.254 10.625 -23.531 1 89.69 300 ALA B N 1
ATOM 4701 C CA . ALA B 1 300 ? -2.783 11.609 -24.516 1 89.69 300 ALA B CA 1
ATOM 4702 C C . ALA B 1 300 ? -2.971 11.102 -25.938 1 89.69 300 ALA B C 1
ATOM 4704 O O . ALA B 1 300 ? -3.34 11.867 -26.828 1 89.69 300 ALA B O 1
ATOM 4705 N N . GLU B 1 301 ? -2.744 9.859 -26.109 1 88.88 301 GLU B N 1
ATOM 4706 C CA . GLU B 1 301 ? -2.904 9.258 -27.422 1 88.88 301 GLU B CA 1
ATOM 4707 C C 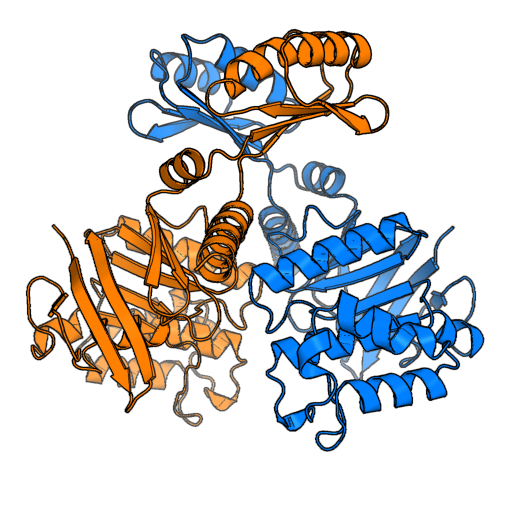. GLU B 1 301 ? -4.371 9.227 -27.844 1 88.88 301 GLU B C 1
ATOM 4709 O O . GLU B 1 301 ? -4.695 9.391 -29.016 1 88.88 301 GLU B O 1
ATOM 4714 N N . GLU B 1 302 ? -5.227 9.008 -26.922 1 84.94 302 GLU B N 1
ATOM 4715 C CA . GLU B 1 302 ? -6.66 8.992 -27.203 1 84.94 302 GLU B CA 1
ATOM 4716 C C . GLU B 1 302 ? -7.18 10.391 -27.5 1 84.94 302 GLU B C 1
ATOM 4718 O O . GLU B 1 302 ? -8.062 10.562 -28.344 1 84.94 302 GLU B O 1
ATOM 4723 N N . ALA B 1 303 ? -6.656 11.375 -26.781 1 82.5 303 ALA B N 1
ATOM 4724 C CA . ALA B 1 303 ? -7.082 12.75 -27 1 82.5 303 ALA B CA 1
ATOM 4725 C C . ALA B 1 303 ? -6.602 13.273 -28.344 1 82.5 303 ALA B C 1
ATOM 4727 O O . ALA B 1 303 ? -7.215 14.172 -28.938 1 82.5 303 ALA B O 1
ATOM 4728 N N . SER B 1 304 ? -5.605 12.727 -28.875 1 79.38 304 SER B N 1
ATOM 4729 C CA . SER B 1 304 ? -5.047 13.148 -30.156 1 79.38 304 SER B CA 1
ATOM 4730 C C . SER B 1 304 ? -5.727 12.43 -31.312 1 79.38 304 SER B C 1
ATOM 4732 O O . SER B 1 304 ? -5.602 12.844 -32.469 1 79.38 304 SER B O 1
ATOM 4734 N N . GLN B 1 305 ? -6.477 11.453 -31.125 1 71.19 305 GLN B N 1
ATOM 4735 C CA . GLN B 1 305 ? -7.238 10.797 -32.188 1 71.19 305 GLN B CA 1
ATOM 4736 C C . GLN B 1 305 ? -8.648 11.383 -32.281 1 71.19 305 GLN B C 1
ATOM 4738 O O . GLN B 1 305 ? -9.188 11.508 -33.375 1 71.19 305 GLN B O 1
#

Secondary structure (DSSP, 8-state):
-EEEEEEEEEEEETTEEEEEEEEEEEETT-EEEEEE-TTSSHHHHHHHHHTSS--SEEEEEETTB-TT-HHHHHTEEEE-SS----TTSBHHHHHHHHHHHHT--THHHHHHHHHTT-TTTTTSBGGG--HHHHHHHHHHHHHTT--SEEEEESTTTT--HHHHHHHHHHHHHHHHTT-EEEEE-S--TTTGGG-SEEEEEETTEEEEEE-HHHHHHHHTPPEEEEEES-TTHHHHHHHHHHTT-EEEE-STTEEEEEE-TTTHHHHHHHHHTSS--SEEEEEPPPHHHHHHHHHHHHHHHHHH-/-EEEEEEEEEEEETTEEEEEEEEEEEETT-EEEEEE-TTSSHHHHHHHHHTSS--SEEEEEETTB-TT-HHHHHTEEEE-SS----TTSBHHHHHHHHHHHHT--THHHHHHHHHTT-TTTTTSBGGG--HHHHHHHHHHHHHTT--SEEEEESTTTT--HHHHHHHHHHHHHHHHTT-EEEEE-S--TTTGGG-SEEEEEETTEEEEEE-HHHHHHHHTPPEEEEEES-TTHHHHHHHHHHTT-EEEE-STTEEEEEE-TTTHHHHHHHHHHSS--SEEEEEPPPHHHHHHHHHHHHHHHHHH-

Foldseek 3Di:
DWQKFWAQFWADDVPATQAGGDTDTFHWLFEEEEEEDVSLCLVVVVCVQCVVDDTPDTDMDGNNHHNVDVVSNLQFFEQAPDFDDDQAAFLLRGLQVLLVVSVFDNVLSQVLCVLLPCNVRRRPGNVPDFRSSRLSSSVSSRCTSNHQEYEYEASCPRHDPVSNVSVLVVLQVSSVVGHYYYYYHHDFPPCLVRGQKYWYGGSNYTLDIGRPVVLLVVLQFFKKKKFFDAPPQVVLVVVCVVVVWDKDADPPGMIMTTHTPPCVVVSVVVVPPGDHTPDMDIGRDGPVNSNVSSVVVVVVVVVVD/DWQKFWAQFWADDVPATQAGGDTDTFHWLFEEEEEEDVSLCLVVVVCVQCVVDDTPDTDMDGNNHHNVDVVSNLQFFEQAPDFDDDQAAFLLRGLQVLLVVSVFDNVLSQVLCVLLPCNVRRRPGNVPDFRSSRLSSSVSSSCTSNHQEYEYEASCPRHDPVSNVSVLVVLQVSSVVGRYYYYYHHDFPPCLVRGQKYWYGGSNYTLDIGRPVVLLVVLQFFKKKKFFDAPPQVVLVVVCVVVVWDKDADPPGMIMTTGTPPCVVVSVVVVPPGDDTPDMDIGRDGPVNSNVSSVVVVVVVVVVD

Solvent-accessible surface area (backbone atoms only — not comparable to full-atom values): 31844 Å² total; per-residue (Å²): 111,56,38,35,40,34,44,47,25,24,34,61,62,86,91,44,70,42,29,56,55,31,69,50,71,37,47,66,36,32,31,36,33,45,31,49,52,94,78,13,31,66,68,60,50,50,32,41,73,70,44,77,42,79,67,72,35,59,44,65,30,44,67,81,31,59,61,86,40,68,71,56,56,57,34,44,15,58,27,61,65,76,68,80,75,66,45,83,37,20,47,48,54,48,42,48,51,51,26,59,75,69,67,26,65,72,73,50,45,63,54,34,35,46,73,53,70,33,59,91,51,24,81,40,40,42,66,75,43,52,65,34,52,43,40,33,50,34,46,36,54,20,46,47,60,67,29,49,34,37,40,30,32,38,71,53,59,68,39,42,57,64,56,37,50,50,49,53,52,49,53,53,52,42,29,74,72,46,24,17,34,40,39,31,43,55,68,50,59,74,47,66,85,70,39,58,28,41,34,36,29,48,78,12,28,72,76,46,73,38,32,66,69,52,47,43,61,74,66,66,60,43,29,37,38,38,37,30,50,36,80,58,43,67,59,52,45,52,52,40,42,73,74,70,39,55,65,44,82,33,78,96,38,17,38,33,37,50,24,47,88,88,40,49,65,61,51,50,53,56,53,67,68,39,76,59,50,74,43,76,47,53,44,65,70,45,67,56,54,50,48,49,50,56,51,50,51,52,52,52,54,59,73,71,106,112,58,38,34,41,34,45,48,25,22,33,61,61,86,90,44,70,41,30,56,55,32,69,50,72,36,44,66,36,32,32,36,31,45,30,48,51,92,80,13,32,67,67,60,51,50,32,41,74,71,44,78,42,77,68,73,34,60,46,64,32,47,69,79,30,61,60,86,40,69,72,56,56,58,34,44,14,59,27,61,65,75,70,82,74,67,44,84,35,22,47,48,55,47,42,47,53,51,26,59,76,71,68,25,65,71,74,50,44,63,54,34,34,46,74,52,69,34,58,90,51,23,81,40,40,42,65,77,45,52,63,34,52,44,41,34,50,36,46,35,53,20,48,48,60,67,28,50,36,36,41,31,32,38,72,54,60,67,37,41,57,65,57,37,52,51,49,54,51,49,52,51,52,42,29,74,73,47,24,16,33,42,39,31,45,58,68,50,56,75,46,69,86,70,39,58,29,41,34,38,30,48,76,11,27,73,76,44,74,38,32,67,69,54,46,42,61,74,65,66,57,42,29,37,38,37,37,31,50,35,80,57,41,67,60,52,46,51,53,40,43,73,72,67,40,56,66,45,82,35,77,97,35,16,38,31,36,51,24,46,88,87,39,49,64,62,50,50,51,56,53,67,68,39,72,62,52,74,42,76,47,54,45,64,71,45,66,55,52,50,49,49,50,54,52,50,52,52,51,52,54,58,71,72,104

Sequence (610 aa):
MNVVEIEDVSQHYGEVAVLRGLNLNLAQGEVLGLFGHNGAGKTTTMKLILGLLRPSEGRVRVFGRELSDPDVRRLLGYLPENVMFYPQLSGLETLRHFARLKGAAPEQVERLLEEVGLTEAARRRVRTYSKGMRQRLGLAQALLGQPRLLLLDEPTVGLDPIATQDLYQLLDRLRWQGTSIILCSHVLPGVEAHINRAAILTRGRLLALGSLARLRKDAGLPTVIRASGLARASQLQQHWRSEGHVTQGWGAEGLQVSAPDGSKLALLRQLLAQHNPTDVEVKPPSLEDLYRHFMNRAAAEEASQMNVVEIEDVSQHYGEVAVLRGLNLNLAQGEVLGLFGHNGAGKTTTMKLILGLLRPSEGRVRVFGRELSDPDVRRLLGYLPENVMFYPQLSGLETLRHFARLKGAAPEQVERLLEEVGLTEAARRRVRTYSKGMRQRLGLAQALLGQPRLLLLDEPTVGLDPIATQDLYQLLDRLRWQGTSIILCSHVLPGVEAHINRAAILTRGRLLALGSLARLRKDAGLPTVIRASGLARASQLQQHWRSEGHVTQGWGAEGLQVSAPDGSKLALLRQLLAQHNPTDVEVKPPSLEDLYRHFMNRAAAEEASQ

InterPro domains:
  IPR003439 ABC transporter-like, ATP-binding domain [PF00005] (19-156)
  IPR003439 ABC transporter-like, ATP-binding domain [PS50893] (4-228)
  IPR003593 AAA+ ATPase domain [SM00382] (28-223)
  IPR017871 ABC transporter-like, conserved site [PS00211] (129-143)
  IPR027417 P-loop containing nucleoside triphosphate hydrolase [G3DSA:3.40.50.300] (1-226)
  IPR027417 P-loop containing nucleoside triphosphate hydrolase [SSF52540] (3-219)
  IPR051782 ABC Transporter Superfamily, Various Functions [PTHR42939] (1-292)

Radius of gyration: 25.83 Å; Cα contacts (8 Å, |Δi|>4): 1210; chains: 2; bounding box: 65×66×64 Å

Organism: NCBI:txid47879